Protein AF-A0A3M7NVI4-F1 (afdb_monomer_lite)

pLDDT: mean 70.28, std 23.99, range [21.06, 96.0]

Sequence (534 aa):
MDDSEPMFEDCSHQGCYVFQPSATSGVGNDDTKDTKQKPKQDRRADVWPRLCAGTEPEELVALRHDTYRRLWHEAEGRIDPVIDAVDGDALAKIRHFCPNLPTALKTLIRLAIDDDPVSTSPDHYAAFVAAHKHLIPMPFDLELLQRYLDQQGLSRVVVVLPEIESFDVSLVADLVHHLSLWSDRIPFSLVLGISTTIDLFEARLSKTTIRLLHVQPFSLSPHADPLYPILLATHHPPSTLLFLGPSVLSFLVESTHNQSTTPPALKRIIKYAFMSHFFANPLSTLLCHEAEHATLHKPTNQAFLASLLRNTPSFRAYCSNLLHLNTKDAAERVYQLLISDADTLDHAISSLAASTARLRSAYTAVDAFVQLYIHPAIKLSSPSTPPSELYVQLSQHLLPGPKTKAVQSTSLYSDLMSALRLLPPNQISDIFLLRLTLATELNPLELNPLDLTPVVLVEMAINVLKSLIQCFLTFEVVPDDVVAKSAPEAPLIIASNEPTLGNIVNLVTWNSTFEQMLTIFTFLGIEYLLASDP

Secondary structure (DSSP, 8-state):
----------GGG-S-----------------------------S--PPP-GGGTS-HHHHHHHHHHHHHHHHHHHHHHHHHHHHHHTTT-TT------SHHHHHHHHHHHHHHT-TT---TTHHHHHHHHHTTT---TT-HHHHHHHHHHHT---EEEEETTGGGS-HHHHHHHHHHHHHTTTTS-EEEEE--SS-HHHHHHHS-HHHHHH---------TT--SHHHHHHHHHSSTT------HHHHHHHHHHHTSTT--HHHHHHHHHHHHHHHHHH-GGGGGGS-GGGHHHHTSHHHHHHHHHHHHTSHHHHHHHHHHHHT--HHHHHHHHHHHH-HHHHHHHHHHHHHHHHHHHHHHHHHHHHHHHHHT-TTS--SS----HHHHHHHHHHTTS--TT---GGGSHHHHHHHHHHHHS-HHHHHHHHHHHHHHHTTS------TTS--HHHHHHHHHHHHHHHHHHHHTTS---------------------PPPTT-TTS---TT-HHHHHHHHHHSS----------

Foldseek 3Di:
DDDDDPPPPPCVPPPDDDDDDDDPDDDDDDDDDDDDDDPDPPDDDPQQDQPPVNLRDPLLSVLLVVLLVVLLVLLCVLLVVLQCVLPVVADDDDDDDQQAQLSVLLVLLVCLQQVPPVDPDPCRLVVLCVVCCVPDVRSSDCVSVLVVCVVVVNQADEAEAAECVPDDQVRLLVNLVVCLVCCVRHPYHYHYRYLDDPVVVVVSHDPVSVVSDPDDDDDPPPQPPSVLSSQCSQQQDPLHLDHDDLVLLVVLVVLVVDSPQGSVNSSVSVSVVSVVPSSHDSLSSLSGDPVCVVVCPPPSNLVVNLVVLCVDPVVVVVLVVLVVVVDPVSVVLSVCSNPPSVSVSVCVSVVSVVVSVLSNLLLVLLLLLLCLLPPPLQDQPDPDDRSSVSSSVSSNLQDDDPPNDQPCPDPSNVRSVVSLVVGDLVVLVVSVVVCVVVVPVPDDDDDDPPPDDSVVSSVVVVVVNVVSSVSSVVVPDDDDPDDPDDDDDDDDDDDDDDDDPPPPPDDDDDPCPVVVVVVVVVVPDDDDDDDDDD

Radius of gyration: 34.2 Å; chains: 1; bounding box: 117×64×82 Å

Structure (mmCIF, N/CA/C/O backbone):
data_AF-A0A3M7NVI4-F1
#
_entry.id   AF-A0A3M7NVI4-F1
#
loop_
_atom_site.group_PDB
_atom_site.id
_atom_site.type_symbol
_atom_site.label_atom_id
_atom_site.label_alt_id
_atom_site.label_comp_id
_atom_site.label_asym_id
_atom_site.label_entity_id
_atom_site.label_seq_id
_atom_site.pdbx_PDB_ins_code
_atom_site.Cartn_x
_atom_site.Cartn_y
_atom_site.Cartn_z
_atom_site.occupancy
_atom_site.B_iso_or_equiv
_atom_site.auth_seq_id
_atom_site.auth_comp_id
_atom_site.auth_asym_id
_atom_site.auth_atom_id
_atom_site.pdbx_PDB_model_num
ATOM 1 N N . MET A 1 1 ? -63.652 9.961 -35.865 1.00 38.81 1 MET A N 1
ATOM 2 C CA . MET A 1 1 ? -63.826 9.883 -34.405 1.00 38.81 1 MET A CA 1
ATOM 3 C C . MET A 1 1 ? -63.449 8.480 -33.985 1.00 38.81 1 MET A C 1
ATOM 5 O O . MET A 1 1 ? -64.313 7.617 -34.009 1.00 38.81 1 MET A O 1
ATOM 9 N N . ASP A 1 2 ? -62.158 8.250 -33.766 1.00 38.84 2 ASP A N 1
ATOM 10 C CA . ASP A 1 2 ? -61.646 7.681 -32.514 1.00 38.84 2 ASP A CA 1
ATOM 11 C C . ASP A 1 2 ? -60.122 7.902 -32.534 1.00 38.84 2 ASP A C 1
ATOM 13 O O . ASP A 1 2 ? -59.360 7.086 -33.045 1.00 38.84 2 ASP A O 1
ATOM 17 N N . ASP A 1 3 ? -59.710 9.110 -32.138 1.00 40.12 3 ASP A N 1
ATOM 18 C CA . ASP A 1 3 ? -58.304 9.479 -31.956 1.00 40.12 3 ASP A CA 1
ATOM 19 C C . ASP A 1 3 ? -57.964 9.228 -30.486 1.00 40.12 3 ASP A C 1
ATOM 21 O O . ASP A 1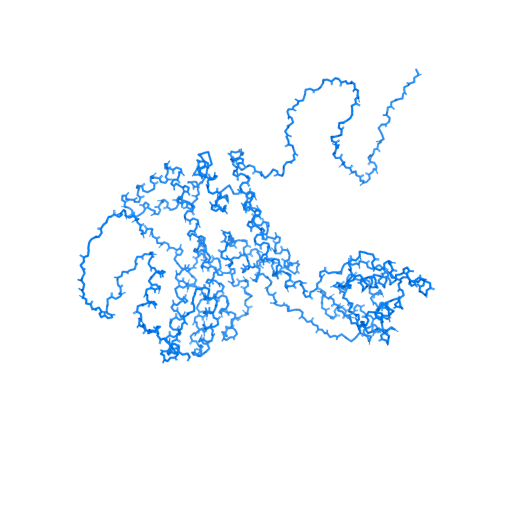 3 ? -58.324 10.019 -29.614 1.00 40.12 3 ASP A O 1
ATOM 25 N N . SER A 1 4 ? -57.284 8.122 -30.199 1.00 43.72 4 SER A N 1
ATOM 26 C CA . SER A 1 4 ? -56.611 7.914 -28.918 1.00 43.72 4 SER A CA 1
ATOM 27 C C . SER A 1 4 ? -55.104 7.954 -29.156 1.00 43.72 4 SER A C 1
ATOM 29 O O . SER A 1 4 ? -54.486 6.936 -29.476 1.00 43.72 4 SER A O 1
ATOM 31 N N . GLU A 1 5 ? -54.521 9.149 -29.042 1.00 39.88 5 GLU A N 1
ATOM 32 C CA . GLU A 1 5 ? -53.071 9.320 -28.926 1.00 39.88 5 GLU A CA 1
ATOM 33 C C . GLU A 1 5 ? -52.559 8.532 -27.706 1.00 39.88 5 GLU A C 1
ATOM 35 O O . GLU A 1 5 ? -53.195 8.559 -26.646 1.00 39.88 5 GLU A O 1
ATOM 40 N N . PRO A 1 6 ? -51.419 7.825 -27.809 1.00 47.56 6 PRO A N 1
ATOM 41 C CA . PRO A 1 6 ? -50.813 7.193 -26.651 1.00 47.56 6 PRO A CA 1
ATOM 42 C C . PRO A 1 6 ? -50.320 8.291 -25.705 1.00 47.56 6 PRO A C 1
ATOM 44 O O . PRO A 1 6 ? -49.357 8.999 -26.002 1.00 47.56 6 PRO A O 1
ATOM 47 N N . MET A 1 7 ? -50.992 8.434 -24.561 1.00 40.59 7 MET A N 1
ATOM 48 C CA . MET A 1 7 ? -50.500 9.231 -23.442 1.00 40.59 7 MET A CA 1
ATOM 49 C C . MET A 1 7 ? -49.129 8.691 -23.027 1.00 40.59 7 MET A C 1
ATOM 51 O O . MET A 1 7 ? -49.031 7.648 -22.383 1.00 40.59 7 MET A O 1
ATOM 55 N N . PHE A 1 8 ? -48.065 9.400 -23.396 1.00 52.22 8 PHE A N 1
ATOM 56 C CA . PHE A 1 8 ? -46.800 9.287 -22.687 1.00 52.22 8 PHE A CA 1
ATOM 57 C C . PHE A 1 8 ? -47.056 9.818 -21.279 1.00 52.22 8 PHE A C 1
ATOM 59 O O . PHE A 1 8 ? -47.257 11.018 -21.100 1.00 52.22 8 PHE A O 1
ATOM 66 N N . GLU A 1 9 ? -47.124 8.920 -20.295 1.00 55.97 9 GLU A N 1
ATOM 67 C CA . GLU A 1 9 ? -47.147 9.319 -18.891 1.00 55.97 9 GLU A CA 1
ATOM 68 C C . GLU A 1 9 ? -45.947 10.233 -18.635 1.00 55.97 9 GLU A C 1
ATOM 70 O O . GLU A 1 9 ? -44.796 9.860 -18.871 1.00 55.97 9 GLU A O 1
ATOM 75 N N . ASP A 1 10 ? -46.231 11.458 -18.198 1.00 53.56 10 ASP A N 1
ATOM 76 C CA . ASP A 1 10 ? -45.225 12.443 -17.831 1.00 53.56 10 ASP A CA 1
ATOM 77 C C . ASP A 1 10 ? -44.530 11.957 -16.552 1.00 53.56 10 ASP A C 1
ATOM 79 O O . ASP A 1 10 ? -44.939 12.236 -15.424 1.00 53.56 10 ASP A O 1
ATOM 83 N N . CYS A 1 11 ? -43.497 11.130 -16.719 1.00 58.22 11 CYS A N 1
ATOM 84 C CA . CYS A 1 11 ? -42.754 10.567 -15.598 1.00 58.22 11 CYS A CA 1
ATOM 85 C C . CYS A 1 11 ? -41.894 11.615 -14.876 1.00 58.22 11 CYS A C 1
ATOM 87 O O . CYS A 1 11 ? -41.249 11.245 -13.903 1.00 58.22 11 CYS A O 1
ATOM 89 N N . SER A 1 12 ? -41.903 12.897 -15.283 1.00 62.66 12 SER A N 1
ATOM 90 C CA . SER A 1 12 ? -41.079 13.983 -14.718 1.00 62.66 12 SER A CA 1
ATOM 91 C C . SER A 1 12 ? -41.226 14.189 -13.202 1.00 62.66 12 SER A C 1
ATOM 93 O O . SER A 1 12 ? -40.373 14.821 -12.579 1.00 62.66 12 SER A O 1
ATOM 95 N N . HIS A 1 13 ? -42.269 13.626 -12.588 1.00 66.12 13 HIS A N 1
ATOM 96 C CA . HIS A 1 13 ? -42.533 13.675 -11.147 1.00 66.12 13 HIS A CA 1
ATOM 97 C C . HIS A 1 13 ? -41.952 12.487 -10.356 1.00 66.12 13 HIS A C 1
ATOM 99 O O . HIS A 1 13 ? -42.054 12.461 -9.129 1.00 66.12 13 HIS A O 1
ATOM 105 N N . GLN A 1 14 ? -41.369 11.484 -11.020 1.00 68.81 14 GLN A N 1
ATOM 106 C CA . GLN A 1 14 ? -40.805 10.313 -10.349 1.00 68.81 14 GLN A CA 1
ATOM 107 C C . GLN A 1 14 ? -39.378 10.603 -9.858 1.00 68.81 14 GLN A C 1
ATOM 109 O O . GLN A 1 14 ? -38.506 11.024 -10.613 1.00 68.81 14 GLN A O 1
ATOM 114 N N . GLY A 1 15 ? -39.134 10.377 -8.562 1.00 71.00 15 GLY A N 1
ATOM 115 C CA . GLY A 1 15 ? -37.857 10.678 -7.898 1.00 71.00 15 GLY A CA 1
ATOM 116 C C . GLY A 1 15 ? -36.742 9.646 -8.111 1.00 71.00 15 GLY A C 1
ATOM 117 O O . GLY A 1 15 ? -35.633 9.849 -7.626 1.00 71.00 15 GLY A O 1
ATOM 118 N N . CYS A 1 16 ? -37.014 8.534 -8.799 1.00 70.69 16 CYS A N 1
ATOM 119 C CA . CYS A 1 16 ? -36.047 7.477 -9.097 1.00 70.69 16 CYS A CA 1
ATOM 120 C C . CYS A 1 16 ? -36.395 6.818 -10.435 1.00 70.69 16 CYS A C 1
ATOM 122 O O . CYS A 1 16 ? -37.531 6.396 -10.632 1.00 70.69 16 CYS A O 1
ATOM 124 N N . TYR A 1 17 ? -35.400 6.665 -11.309 1.00 79.50 17 TYR A N 1
ATOM 125 C CA . TYR A 1 17 ? -35.528 5.952 -12.579 1.00 79.50 17 TYR A CA 1
ATOM 126 C C . TYR A 1 17 ? -34.540 4.791 -12.593 1.00 79.50 17 TYR A C 1
ATOM 128 O O . TYR A 1 17 ? -33.338 4.991 -12.413 1.00 79.50 17 TYR A O 1
ATOM 136 N N . VAL A 1 18 ? -35.036 3.575 -12.809 1.00 78.25 18 VAL A N 1
ATOM 137 C CA . VAL A 1 18 ? -34.198 2.379 -12.925 1.00 78.25 18 VAL A CA 1
ATOM 138 C C . VAL A 1 18 ? -34.081 2.022 -14.400 1.00 78.25 18 VAL A C 1
ATOM 140 O O . VAL A 1 18 ? -35.024 1.520 -15.004 1.00 78.25 18 VAL A O 1
ATOM 143 N N . PHE A 1 19 ? -32.915 2.283 -14.991 1.00 75.69 19 PHE A N 1
ATOM 144 C CA . PHE A 1 19 ? -32.623 1.863 -16.359 1.00 75.69 19 PHE A CA 1
ATOM 145 C C . PHE A 1 19 ? -32.110 0.422 -16.355 1.00 75.69 19 PHE A C 1
ATOM 147 O O . PHE A 1 19 ? -30.976 0.157 -15.954 1.00 75.69 19 PHE A O 1
ATOM 154 N N . GLN A 1 20 ? -32.935 -0.516 -16.817 1.00 69.19 20 GLN A N 1
ATOM 155 C CA . GLN A 1 20 ? -32.473 -1.858 -17.149 1.00 69.19 20 GLN A CA 1
ATOM 156 C C . GLN A 1 20 ? -32.122 -1.893 -18.641 1.00 69.19 20 GLN A C 1
ATOM 158 O O . GLN A 1 20 ? -33.004 -1.680 -19.473 1.00 69.19 20 GLN A O 1
ATOM 163 N N . PRO A 1 21 ? -30.853 -2.137 -19.018 1.00 59.44 21 PRO A N 1
ATOM 164 C CA . PRO A 1 21 ? -30.503 -2.308 -20.420 1.00 59.44 21 PRO A CA 1
ATOM 165 C C . PRO A 1 21 ? -31.240 -3.540 -20.949 1.00 59.44 21 PRO A C 1
ATOM 167 O O . PRO A 1 21 ? -31.073 -4.626 -20.394 1.00 59.44 21 PRO A O 1
ATOM 170 N N . SER A 1 22 ? -32.059 -3.364 -21.990 1.00 56.97 22 SER A N 1
ATOM 171 C CA . SER A 1 22 ? -32.895 -4.422 -22.559 1.00 56.97 22 SER A CA 1
ATOM 172 C C . SER A 1 22 ? -32.057 -5.667 -22.823 1.00 56.97 22 SER A C 1
ATOM 174 O O . SER A 1 22 ? -31.173 -5.667 -23.683 1.00 56.97 22 SER A O 1
ATOM 176 N N . ALA A 1 23 ? -32.317 -6.728 -22.060 1.00 50.84 23 ALA A N 1
ATOM 177 C CA . ALA A 1 23 ? -31.769 -8.034 -22.356 1.00 50.84 23 ALA A CA 1
ATOM 178 C C . ALA A 1 23 ? -32.191 -8.390 -23.784 1.00 50.84 23 ALA A C 1
ATOM 180 O O . ALA A 1 23 ? -33.375 -8.334 -24.120 1.00 50.84 23 ALA A O 1
ATOM 181 N N . THR A 1 24 ? -31.218 -8.732 -24.625 1.00 50.41 24 THR A N 1
ATOM 182 C CA . THR A 1 24 ? -31.433 -9.379 -25.917 1.00 50.41 24 THR A CA 1
ATOM 183 C C . THR A 1 24 ? -32.153 -10.704 -25.683 1.00 50.41 24 THR A C 1
ATOM 185 O O . THR A 1 24 ? -31.531 -11.757 -25.586 1.00 50.41 24 THR A O 1
ATOM 188 N N . SER A 1 25 ? -33.471 -10.637 -25.546 1.00 40.16 25 SER A N 1
ATOM 189 C CA . SER A 1 25 ? -34.377 -11.768 -25.619 1.00 40.16 25 SER A CA 1
ATOM 190 C C . SER A 1 25 ? -34.893 -11.792 -27.050 1.00 40.16 25 SER A C 1
ATOM 192 O O . SER A 1 25 ? -35.752 -11.015 -27.451 1.00 40.16 25 SER A O 1
ATOM 194 N N . GLY A 1 26 ? -34.271 -12.636 -27.870 1.00 48.50 26 GLY A N 1
ATOM 195 C CA . GLY A 1 26 ? -34.831 -12.985 -29.163 1.00 48.50 26 GLY A CA 1
ATOM 196 C C . GLY A 1 26 ? -36.033 -13.891 -28.945 1.00 48.50 26 GLY A C 1
ATOM 197 O O . GLY A 1 26 ? -35.840 -15.057 -28.631 1.00 48.50 26 GLY A O 1
ATOM 198 N N . VAL A 1 27 ? -37.241 -13.361 -29.128 1.00 36.00 27 VAL A N 1
ATOM 199 C CA . VAL A 1 27 ? -38.443 -14.100 -29.543 1.00 36.00 27 VAL A CA 1
ATOM 200 C C . VAL A 1 27 ? -39.276 -13.129 -30.390 1.00 36.00 27 VAL A C 1
ATOM 202 O O . VAL A 1 27 ? -39.425 -11.970 -30.019 1.00 36.00 27 VAL A O 1
ATOM 205 N N . GLY A 1 28 ? -39.679 -13.575 -31.582 1.00 37.81 28 GLY A N 1
ATOM 206 C CA . GLY A 1 28 ? -40.006 -12.731 -32.734 1.00 37.81 28 GLY A CA 1
ATOM 207 C C . GLY A 1 28 ? -41.438 -12.203 -32.891 1.00 37.81 28 GLY A C 1
ATOM 208 O O . GLY A 1 28 ? -42.286 -12.355 -32.015 1.00 37.81 28 GLY A O 1
ATOM 209 N N . ASN A 1 29 ? -41.628 -11.650 -34.100 1.00 32.81 29 ASN A N 1
ATOM 210 C CA . ASN A 1 29 ? -42.725 -10.846 -34.668 1.00 32.81 29 ASN A CA 1
ATOM 211 C C . ASN A 1 29 ? -42.759 -9.406 -34.121 1.00 32.81 29 ASN A C 1
ATOM 213 O O . ASN A 1 29 ? -42.684 -9.200 -32.922 1.00 32.81 29 ASN A O 1
ATOM 217 N N . ASP A 1 30 ? -42.822 -8.339 -34.916 1.00 31.95 30 ASP A N 1
ATOM 218 C CA . ASP A 1 30 ? -43.468 -8.169 -36.216 1.00 31.95 30 ASP A CA 1
ATOM 219 C C . ASP A 1 30 ? -42.830 -6.985 -36.985 1.00 31.95 30 ASP A C 1
ATOM 221 O O . ASP A 1 30 ? -42.083 -6.183 -36.420 1.00 31.95 30 ASP A O 1
ATOM 225 N N . ASP A 1 31 ? -43.115 -6.911 -38.280 1.00 39.97 31 ASP A N 1
ATOM 226 C CA . ASP A 1 31 ? -42.598 -5.978 -39.288 1.00 39.97 31 ASP A CA 1
ATOM 227 C C . ASP A 1 31 ? -42.502 -4.490 -38.879 1.00 39.97 31 ASP A C 1
ATOM 229 O O . ASP A 1 31 ? -43.485 -3.898 -38.441 1.00 39.97 31 ASP A O 1
ATOM 233 N N . THR A 1 32 ? -41.357 -3.827 -39.146 1.00 33.38 32 THR A N 1
ATOM 234 C CA . THR A 1 32 ? -41.267 -2.590 -39.974 1.00 33.38 32 THR A CA 1
ATOM 235 C C . THR A 1 32 ? -39.870 -1.927 -40.034 1.00 33.38 32 THR A C 1
ATOM 237 O O . THR A 1 32 ? -39.256 -1.583 -39.033 1.00 33.38 32 THR A O 1
ATOM 240 N N . LYS A 1 33 ? -39.457 -1.658 -41.285 1.00 34.72 33 LYS A N 1
ATOM 241 C CA . LYS A 1 33 ? -38.657 -0.535 -41.833 1.00 34.72 33 LYS A CA 1
ATOM 242 C C . LYS A 1 33 ? -37.250 -0.205 -41.296 1.00 34.72 33 LYS A C 1
ATOM 244 O O . LYS A 1 33 ? -37.058 0.443 -40.274 1.00 34.72 33 LYS A O 1
ATOM 249 N N . ASP A 1 34 ? -36.288 -0.503 -42.174 1.00 40.84 34 ASP A N 1
ATOM 250 C CA . ASP A 1 34 ? -35.105 0.284 -42.551 1.00 40.84 34 ASP A CA 1
ATOM 251 C C . ASP A 1 34 ? -34.690 1.435 -41.623 1.00 40.84 34 ASP A C 1
ATOM 253 O O . ASP A 1 34 ? -35.123 2.579 -41.758 1.00 40.84 34 ASP A O 1
ATOM 257 N N . THR A 1 35 ? -33.695 1.165 -40.780 1.00 33.56 35 THR A N 1
ATOM 258 C CA . THR A 1 35 ? -32.736 2.191 -40.363 1.00 33.56 35 THR A CA 1
ATOM 259 C C . THR A 1 35 ? -31.333 1.607 -40.480 1.00 33.56 35 THR A C 1
ATOM 261 O O . THR A 1 35 ? -31.020 0.595 -39.856 1.00 33.56 35 THR A O 1
ATOM 264 N N . LYS A 1 36 ? -30.488 2.235 -41.311 1.00 36.69 36 LYS A N 1
ATOM 265 C CA . LYS A 1 36 ? -29.068 1.899 -41.507 1.00 36.69 36 LYS A CA 1
ATOM 266 C C . LYS A 1 36 ? -28.380 1.647 -40.160 1.00 36.69 36 LYS A C 1
ATOM 268 O O . LYS A 1 36 ? -28.085 2.586 -39.421 1.00 36.69 36 LYS A O 1
ATOM 273 N N . GLN A 1 37 ? -28.084 0.382 -39.874 1.00 32.06 37 GLN A N 1
ATOM 274 C CA . GLN A 1 37 ? -27.238 -0.014 -38.756 1.00 32.06 37 GLN A CA 1
ATOM 275 C C . GLN A 1 37 ? -25.815 0.507 -39.005 1.00 32.06 37 GLN A C 1
ATOM 277 O O . GLN A 1 37 ? -25.115 0.045 -39.904 1.00 32.06 37 GLN A O 1
ATOM 282 N N . LYS A 1 38 ? -25.377 1.480 -38.196 1.00 31.67 38 LYS A N 1
ATOM 283 C CA . LYS A 1 38 ? -23.944 1.690 -37.943 1.00 31.67 38 LYS A CA 1
ATOM 284 C C . LYS A 1 38 ? -23.384 0.402 -37.323 1.00 31.67 38 LYS A C 1
ATOM 286 O O . LYS A 1 38 ? -24.097 -0.222 -36.533 1.00 31.67 38 LYS A O 1
ATOM 291 N N . PRO A 1 39 ? -22.144 -0.002 -37.651 1.00 32.03 39 PRO A N 1
ATOM 292 C CA . PRO A 1 39 ? -21.580 -1.235 -37.124 1.00 32.03 39 PRO A CA 1
ATOM 293 C C . PRO A 1 39 ? -21.588 -1.179 -35.594 1.00 32.03 39 PRO A C 1
ATOM 295 O O . PRO A 1 39 ? -21.124 -0.205 -34.994 1.00 32.03 39 PRO A O 1
ATOM 298 N N . LYS A 1 40 ? -22.180 -2.211 -34.981 1.00 36.31 40 LYS A N 1
ATOM 299 C CA . LYS A 1 40 ? -22.166 -2.452 -33.537 1.00 36.31 40 LYS A CA 1
ATOM 300 C C . LYS A 1 40 ? -20.709 -2.562 -33.095 1.00 36.31 40 LYS A C 1
ATOM 302 O O . LYS A 1 40 ? -20.084 -3.600 -33.268 1.00 36.31 40 LYS A O 1
ATOM 307 N N . GLN A 1 41 ? -20.176 -1.477 -32.548 1.00 40.88 41 GLN A N 1
ATOM 308 C CA . GLN A 1 41 ? -18.965 -1.537 -31.750 1.00 40.88 41 GLN A CA 1
ATOM 309 C C . GLN A 1 41 ? -19.360 -2.176 -30.419 1.00 40.88 41 GLN A C 1
ATOM 311 O O . GLN A 1 41 ? -20.225 -1.656 -29.710 1.00 40.88 41 GLN A O 1
ATOM 316 N N . ASP A 1 42 ? -18.793 -3.343 -30.153 1.00 35.03 42 ASP A N 1
ATOM 317 C CA . ASP A 1 42 ? -19.010 -4.137 -28.953 1.00 35.03 42 ASP A CA 1
ATOM 318 C C . ASP A 1 42 ? -18.673 -3.288 -27.712 1.00 35.03 42 ASP A C 1
ATOM 320 O O . ASP A 1 42 ? -17.532 -2.878 -27.508 1.00 35.03 42 ASP A O 1
ATOM 324 N N . ARG A 1 43 ? -19.689 -2.889 -26.939 1.00 46.94 43 ARG A N 1
ATOM 325 C CA . ARG A 1 43 ? -19.597 -1.839 -25.900 1.00 46.94 43 ARG A CA 1
ATOM 326 C C . ARG A 1 43 ? -19.612 -2.399 -24.473 1.00 46.94 43 ARG A C 1
ATOM 328 O O . ARG A 1 43 ? -20.208 -1.790 -23.587 1.00 46.94 43 ARG A O 1
ATOM 335 N N . ARG A 1 44 ? -18.983 -3.553 -24.231 1.00 42.72 44 ARG A N 1
ATOM 336 C CA . ARG A 1 44 ? -18.863 -4.146 -22.880 1.00 42.72 44 ARG A CA 1
ATOM 337 C C . ARG A 1 44 ? -17.558 -4.922 -22.646 1.00 42.72 44 ARG A C 1
ATOM 339 O O . ARG A 1 44 ? -17.578 -6.051 -22.174 1.00 42.72 44 ARG A O 1
ATOM 346 N N . ALA A 1 45 ? -16.423 -4.290 -22.904 1.00 47.22 45 ALA A N 1
ATOM 347 C CA . ALA A 1 45 ? -15.196 -4.610 -22.177 1.00 47.22 45 ALA A CA 1
ATOM 348 C C . ALA A 1 45 ? -14.844 -3.379 -21.336 1.00 47.22 45 ALA A C 1
ATOM 350 O O . ALA A 1 45 ? -15.062 -2.261 -21.797 1.00 47.22 45 ALA A O 1
ATOM 351 N N . ASP A 1 46 ? -14.346 -3.555 -20.116 1.00 52.16 46 ASP A N 1
ATOM 352 C CA . ASP A 1 46 ? -13.688 -2.485 -19.362 1.00 52.16 46 ASP A CA 1
ATOM 353 C C . ASP A 1 46 ? -12.509 -1.961 -20.200 1.00 52.16 46 ASP A C 1
ATOM 355 O O . ASP A 1 46 ? -11.407 -2.507 -20.144 1.00 52.16 46 ASP A O 1
ATOM 359 N N . VAL A 1 47 ? -12.744 -0.969 -21.067 1.00 67.75 47 VAL A N 1
ATOM 360 C CA . VAL A 1 47 ? -11.716 -0.513 -22.009 1.00 67.75 47 VAL A CA 1
ATOM 361 C C . VAL A 1 47 ? -10.759 0.400 -21.260 1.00 67.75 47 VAL A C 1
ATOM 363 O O . VAL A 1 47 ? -10.957 1.611 -21.166 1.00 67.75 47 VAL A O 1
ATOM 366 N N . TRP A 1 48 ? -9.707 -0.206 -20.718 1.00 84.69 48 TRP A N 1
ATOM 367 C CA . TRP A 1 48 ? -8.509 0.504 -20.294 1.00 84.69 48 TRP A CA 1
ATOM 368 C C . TRP A 1 48 ? -8.038 1.417 -21.446 1.00 84.69 48 TRP A C 1
ATOM 370 O O . TRP A 1 48 ? -8.049 0.992 -22.607 1.00 84.69 48 TRP A O 1
ATOM 380 N N . PRO A 1 49 ? -7.694 2.692 -21.192 1.00 89.44 49 PRO A N 1
ATOM 381 C CA . PRO A 1 49 ? -7.511 3.667 -22.264 1.00 89.44 49 PRO A CA 1
ATOM 382 C C . PRO A 1 49 ? -6.288 3.336 -23.116 1.00 89.44 49 PRO A C 1
ATOM 384 O O . PRO A 1 49 ? -5.230 3.007 -22.580 1.00 89.44 49 PRO A O 1
ATOM 387 N N . ARG A 1 50 ? -6.403 3.520 -24.436 1.00 92.06 50 ARG A N 1
ATOM 388 C CA . ARG A 1 50 ? -5.249 3.503 -25.344 1.00 92.06 50 ARG A CA 1
ATOM 389 C C . ARG A 1 50 ? -4.497 4.826 -25.250 1.00 92.06 50 ARG A C 1
ATOM 391 O O . ARG A 1 50 ? -5.066 5.889 -25.505 1.00 92.06 50 ARG A O 1
ATOM 398 N N . LEU A 1 51 ? -3.219 4.762 -24.899 1.00 91.25 51 LEU A N 1
ATOM 399 C CA . LEU A 1 51 ? -2.350 5.922 -24.732 1.00 91.25 51 LEU A CA 1
ATOM 400 C C . LEU A 1 51 ? -1.748 6.381 -26.065 1.00 91.25 51 LEU A C 1
ATOM 402 O O . LEU A 1 51 ? -1.994 5.802 -27.128 1.00 91.25 51 LEU A O 1
ATOM 406 N N . CYS A 1 52 ? -0.999 7.486 -26.013 1.00 89.19 52 CYS A N 1
ATOM 407 C CA . CYS A 1 52 ? -0.329 8.080 -27.174 1.00 89.19 52 CYS A CA 1
ATOM 408 C C . CYS A 1 52 ? -1.306 8.387 -28.326 1.00 89.19 52 CYS A C 1
ATOM 410 O O . CYS A 1 52 ? -1.079 7.995 -29.469 1.00 89.19 52 CYS A O 1
ATOM 412 N N . ALA A 1 53 ? -2.425 9.051 -28.012 1.00 87.44 53 ALA A N 1
ATOM 413 C CA . ALA A 1 53 ? -3.496 9.368 -28.966 1.00 87.44 53 ALA A CA 1
ATOM 414 C C . ALA A 1 53 ? -4.067 8.132 -29.699 1.00 87.44 53 ALA A C 1
ATOM 416 O O . ALA A 1 53 ? -4.461 8.214 -30.860 1.00 87.44 53 ALA A O 1
ATOM 417 N N . GLY A 1 54 ? -4.100 6.979 -29.023 1.00 87.88 54 GLY A N 1
ATOM 418 C CA . GLY A 1 54 ? -4.628 5.730 -29.572 1.00 87.88 54 GLY A CA 1
ATOM 419 C C . GLY A 1 54 ? -3.636 4.934 -30.421 1.00 87.88 54 GLY A C 1
ATOM 420 O O . GLY A 1 54 ? -4.031 3.939 -31.018 1.00 87.88 54 GLY A O 1
ATOM 421 N N . THR A 1 55 ? -2.363 5.338 -30.479 1.00 89.69 55 THR A N 1
ATOM 422 C CA . THR A 1 55 ? -1.320 4.594 -31.212 1.00 89.69 55 THR A CA 1
ATOM 423 C C . THR A 1 55 ? -0.783 3.388 -30.440 1.00 89.69 55 THR A C 1
ATOM 425 O O . THR A 1 55 ? -0.186 2.506 -31.051 1.00 89.69 55 THR A O 1
ATOM 428 N N . GLU A 1 56 ? -1.039 3.303 -29.129 1.00 92.88 56 GLU A N 1
ATOM 429 C CA . GLU A 1 56 ? -0.657 2.156 -28.297 1.00 92.88 56 GLU A CA 1
ATOM 430 C C . GLU A 1 56 ? -1.315 0.857 -28.811 1.00 92.88 56 GLU A C 1
ATOM 432 O O . GLU A 1 56 ? -2.545 0.825 -28.940 1.00 92.88 56 GLU A O 1
ATOM 437 N N . PRO A 1 57 ? -0.542 -0.204 -29.116 1.00 93.62 57 PRO A N 1
ATOM 438 C CA . PRO A 1 57 ? -1.064 -1.515 -29.505 1.00 93.62 57 PRO A CA 1
ATOM 439 C C . PRO A 1 57 ? -2.038 -2.105 -28.476 1.00 93.62 57 PRO A C 1
ATOM 441 O O . PRO A 1 57 ? -1.803 -2.022 -27.274 1.00 93.62 57 PRO A O 1
ATOM 444 N N . GLU A 1 58 ? -3.114 -2.751 -28.936 1.00 91.75 58 GLU A N 1
ATOM 445 C CA . GLU A 1 58 ? -4.160 -3.303 -28.052 1.00 91.75 58 GLU A CA 1
ATOM 446 C C . GLU A 1 58 ? -3.628 -4.376 -27.093 1.00 91.75 58 GLU A C 1
ATOM 448 O O . GLU A 1 58 ? -4.025 -4.426 -25.932 1.00 91.75 58 GLU A O 1
ATOM 453 N N . GLU A 1 59 ? -2.667 -5.181 -27.544 1.00 92.38 59 GLU A N 1
ATOM 454 C CA . GLU A 1 59 ? -2.006 -6.179 -26.700 1.00 92.38 59 GLU A CA 1
ATOM 455 C C . GLU A 1 59 ? -1.211 -5.539 -25.553 1.00 92.38 59 GLU A C 1
ATOM 457 O O . GLU A 1 59 ? -1.208 -6.068 -24.445 1.00 92.38 59 GLU A O 1
ATOM 462 N N . LEU A 1 60 ? -0.574 -4.382 -25.787 1.00 94.00 60 LEU A N 1
ATOM 463 C CA . LEU A 1 60 ? 0.148 -3.648 -24.742 1.00 94.00 60 LEU A CA 1
ATOM 464 C C . LEU A 1 60 ? -0.811 -2.992 -23.745 1.00 94.00 60 LEU A C 1
ATOM 466 O O . LEU A 1 60 ? -0.500 -2.919 -22.561 1.00 94.00 60 LEU A O 1
ATOM 470 N N . VAL A 1 61 ? -1.997 -2.577 -24.195 1.00 94.25 61 VAL A N 1
ATOM 471 C CA . VAL A 1 61 ? -3.055 -2.045 -23.320 1.00 94.25 61 VAL A CA 1
ATOM 472 C C . 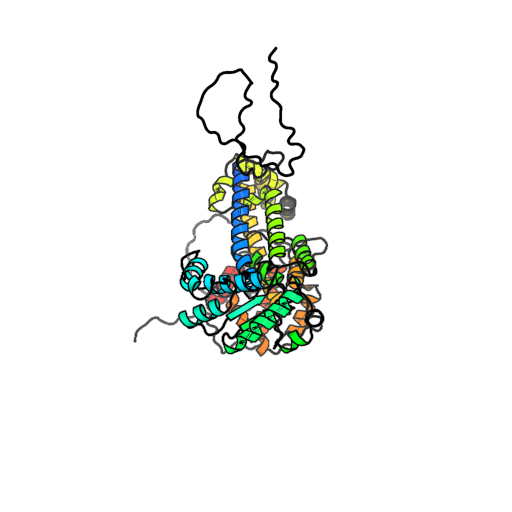VAL A 1 61 ? -3.551 -3.131 -22.367 1.00 94.25 61 VAL A C 1
ATOM 474 O O . VAL A 1 61 ? -3.661 -2.884 -21.165 1.00 94.25 61 VAL A O 1
ATOM 477 N N . ALA A 1 62 ? -3.812 -4.334 -22.892 1.00 93.62 62 ALA A N 1
ATOM 478 C CA . ALA A 1 62 ? -4.188 -5.494 -22.088 1.00 93.62 62 ALA A CA 1
ATOM 479 C C . ALA A 1 62 ? -3.068 -5.864 -21.105 1.00 93.62 62 ALA A C 1
ATOM 481 O O . ALA A 1 62 ? -3.305 -5.912 -19.900 1.00 93.62 62 ALA A O 1
ATOM 482 N N . LEU A 1 63 ? -1.828 -5.981 -21.596 1.00 95.19 63 LEU A N 1
ATOM 483 C CA . LEU A 1 63 ? -0.662 -6.296 -20.770 1.00 95.19 63 LEU A CA 1
ATOM 484 C C . LEU A 1 63 ? -0.446 -5.270 -19.647 1.00 95.19 63 LEU A C 1
ATOM 486 O O . LEU A 1 63 ? -0.147 -5.643 -18.514 1.00 95.19 63 LEU A O 1
ATOM 490 N N . ARG A 1 64 ? -0.627 -3.974 -19.928 1.00 95.12 64 ARG A N 1
ATOM 491 C CA . ARG A 1 64 ? -0.519 -2.893 -18.934 1.00 95.12 64 ARG A CA 1
ATOM 492 C C . ARG A 1 64 ? -1.562 -3.031 -17.833 1.00 95.12 64 ARG A C 1
ATOM 494 O O . ARG A 1 64 ? -1.252 -2.841 -16.658 1.00 95.12 64 ARG A O 1
ATOM 501 N N . HIS A 1 65 ? -2.794 -3.353 -18.210 1.00 95.12 65 HIS A N 1
ATOM 502 C CA . HIS A 1 65 ? -3.889 -3.542 -17.271 1.00 95.12 65 HIS A CA 1
ATOM 503 C C . HIS A 1 65 ? -3.704 -4.798 -16.408 1.00 95.12 65 HIS A C 1
ATOM 505 O O . HIS A 1 65 ? -3.899 -4.737 -15.193 1.00 95.12 65 HIS A O 1
ATOM 511 N N . ASP A 1 66 ? -3.266 -5.905 -17.006 1.00 94.75 66 ASP A N 1
ATOM 512 C CA . ASP A 1 66 ? -2.991 -7.151 -16.286 1.00 94.75 66 ASP A CA 1
ATOM 513 C C . ASP A 1 66 ? -1.791 -6.994 -15.342 1.00 94.75 66 ASP A C 1
ATOM 515 O O . ASP A 1 66 ? -1.854 -7.398 -14.179 1.00 94.75 66 ASP A O 1
ATOM 519 N N . THR A 1 67 ? -0.750 -6.281 -15.785 1.00 95.31 67 THR A N 1
ATOM 520 C CA . THR A 1 67 ? 0.402 -5.903 -14.951 1.00 95.31 67 THR A CA 1
ATOM 521 C C . THR A 1 67 ? -0.030 -5.054 -13.752 1.00 95.31 67 THR A C 1
ATOM 523 O O . THR A 1 67 ? 0.374 -5.345 -12.625 1.00 95.31 67 THR A O 1
ATOM 526 N N . TYR A 1 68 ? -0.892 -4.047 -13.954 1.00 95.81 68 TYR A N 1
ATOM 527 C CA . TYR A 1 68 ? -1.462 -3.251 -12.859 1.00 95.81 68 TYR A CA 1
ATOM 528 C C . TYR A 1 68 ? -2.211 -4.125 -11.854 1.00 95.81 68 TYR A C 1
ATOM 530 O O . TYR A 1 68 ? -1.944 -4.044 -10.655 1.00 95.81 68 TYR A O 1
ATOM 538 N N . ARG A 1 69 ? -3.145 -4.956 -12.334 1.00 95.38 69 ARG A N 1
ATOM 539 C CA . ARG A 1 69 ? -3.972 -5.812 -11.475 1.00 95.38 69 ARG A CA 1
ATOM 540 C C . ARG A 1 69 ? -3.115 -6.748 -10.641 1.00 95.38 69 ARG A C 1
ATOM 542 O O . ARG A 1 69 ? -3.336 -6.837 -9.440 1.00 95.38 69 ARG A O 1
ATOM 549 N N . ARG A 1 70 ? -2.128 -7.395 -11.263 1.00 95.31 70 ARG A N 1
ATOM 550 C CA . ARG A 1 70 ? -1.199 -8.302 -10.588 1.00 95.31 70 ARG A CA 1
ATOM 551 C C . ARG A 1 70 ? -0.397 -7.578 -9.508 1.00 95.31 70 ARG A C 1
ATOM 553 O O . ARG A 1 70 ? -0.470 -7.962 -8.346 1.00 95.31 70 ARG A O 1
ATOM 560 N N . LEU A 1 71 ? 0.305 -6.500 -9.863 1.00 95.25 71 LEU A N 1
ATOM 561 C CA . LEU A 1 71 ? 1.158 -5.775 -8.915 1.00 95.25 71 LEU A CA 1
ATOM 562 C C . LEU A 1 71 ? 0.359 -5.130 -7.781 1.00 95.25 71 LEU A C 1
ATOM 564 O O . LEU A 1 71 ? 0.812 -5.123 -6.637 1.00 95.25 71 LEU A O 1
ATOM 568 N N . TRP A 1 72 ? -0.835 -4.606 -8.075 1.00 95.81 72 TRP A N 1
ATOM 569 C CA . TRP A 1 72 ? -1.720 -4.092 -7.037 1.00 95.81 72 TRP A CA 1
ATOM 570 C C . TRP A 1 72 ? -2.243 -5.214 -6.141 1.00 95.81 72 TRP A C 1
ATOM 572 O O . TRP A 1 72 ? -2.202 -5.050 -4.932 1.00 95.81 72 TRP A O 1
ATOM 582 N N . HIS A 1 73 ? -2.685 -6.349 -6.689 1.00 95.31 73 HIS A N 1
ATOM 583 C CA . HIS A 1 73 ? -3.160 -7.483 -5.891 1.00 95.31 73 HIS A CA 1
ATOM 584 C C . HIS A 1 73 ? -2.060 -8.029 -4.967 1.00 95.31 73 HIS A C 1
ATOM 586 O O . HIS A 1 73 ? -2.309 -8.307 -3.797 1.00 95.31 73 HIS A O 1
ATOM 592 N N . GLU A 1 74 ? -0.823 -8.132 -5.459 1.00 94.25 74 GLU A N 1
ATOM 593 C CA . GLU A 1 74 ? 0.338 -8.510 -4.646 1.00 94.25 74 GLU A CA 1
ATOM 594 C C . GLU A 1 74 ? 0.642 -7.485 -3.543 1.00 94.25 74 GLU A C 1
ATOM 596 O O . GLU A 1 74 ? 1.012 -7.866 -2.437 1.00 94.25 74 GLU A O 1
ATOM 601 N N . ALA A 1 75 ? 0.531 -6.181 -3.818 1.00 93.75 75 ALA A N 1
ATOM 602 C CA . ALA A 1 75 ? 0.703 -5.140 -2.801 1.00 93.75 75 ALA A CA 1
ATOM 603 C C . ALA A 1 75 ? -0.448 -5.139 -1.782 1.00 93.75 75 ALA A C 1
ATOM 605 O O . ALA A 1 75 ? -0.214 -5.066 -0.580 1.00 93.75 75 ALA A O 1
ATOM 606 N N . GLU A 1 76 ? -1.683 -5.277 -2.254 1.00 94.56 76 GLU A N 1
ATOM 607 C CA . GLU A 1 76 ? -2.906 -5.324 -1.458 1.00 94.56 76 GLU A CA 1
ATOM 608 C C . GLU A 1 76 ? -2.884 -6.501 -0.482 1.00 94.56 76 GLU A C 1
ATOM 610 O O . GLU A 1 76 ? -3.040 -6.280 0.714 1.00 94.56 76 GLU A O 1
ATOM 615 N N . GLY A 1 77 ? -2.544 -7.709 -0.945 1.00 93.19 77 GLY A N 1
ATOM 616 C CA . GLY A 1 77 ? -2.428 -8.892 -0.087 1.00 93.19 77 GLY A CA 1
ATOM 617 C C . GLY A 1 77 ? -1.341 -8.801 0.993 1.00 93.19 77 GLY A C 1
ATOM 618 O O . GLY A 1 77 ? -1.362 -9.580 1.940 1.00 93.19 77 GLY A O 1
ATOM 619 N N . ARG A 1 78 ? -0.402 -7.851 0.880 1.00 92.06 78 ARG A N 1
ATOM 620 C CA . ARG A 1 78 ? 0.611 -7.559 1.910 1.00 92.06 78 ARG A CA 1
ATOM 621 C C . ARG A 1 78 ? 0.205 -6.427 2.846 1.00 92.06 78 ARG A C 1
ATOM 623 O O . ARG A 1 78 ? 0.565 -6.449 4.017 1.00 92.06 78 ARG A O 1
ATOM 630 N N . ILE A 1 79 ? -0.506 -5.431 2.324 1.00 91.62 79 ILE A N 1
ATOM 631 C CA . ILE A 1 79 ? -0.994 -4.283 3.093 1.00 91.62 79 ILE A CA 1
ATOM 632 C C . ILE A 1 79 ? -2.183 -4.693 3.968 1.00 91.62 79 ILE A C 1
ATOM 634 O O . ILE A 1 79 ? -2.270 -4.240 5.105 1.00 91.62 79 ILE A O 1
ATOM 638 N N . ASP A 1 80 ? -3.069 -5.557 3.473 1.00 90.06 80 ASP A N 1
ATOM 639 C CA . ASP A 1 80 ? -4.281 -5.958 4.193 1.00 90.06 80 ASP A CA 1
ATOM 640 C C . ASP A 1 80 ? -3.988 -6.637 5.529 1.00 90.06 80 ASP A C 1
ATOM 642 O O . ASP A 1 80 ? -4.505 -6.146 6.520 1.00 90.06 80 ASP A O 1
ATOM 646 N N . PRO A 1 81 ? -3.072 -7.616 5.648 1.00 87.44 81 PRO A N 1
ATOM 647 C CA . PRO A 1 81 ? -2.711 -8.176 6.951 1.00 87.44 81 PRO A CA 1
ATOM 648 C C . PRO A 1 81 ? -2.146 -7.145 7.934 1.00 87.44 81 PRO A C 1
ATOM 650 O O . PRO A 1 81 ? -2.321 -7.285 9.139 1.00 87.44 81 PRO A O 1
ATOM 653 N N . VAL A 1 82 ? -1.461 -6.108 7.439 1.00 85.88 82 VAL A N 1
ATOM 654 C CA . VAL A 1 82 ? -0.939 -5.022 8.282 1.00 85.88 82 VAL A CA 1
ATOM 655 C C . VAL A 1 82 ? -2.075 -4.138 8.781 1.00 85.88 82 VAL A C 1
ATOM 657 O O . VAL A 1 82 ? -2.090 -3.774 9.951 1.00 85.88 82 VAL A O 1
ATOM 660 N N . ILE A 1 83 ? -3.034 -3.810 7.915 1.00 82.94 83 ILE A N 1
ATOM 661 C CA . ILE A 1 83 ? -4.224 -3.043 8.294 1.00 82.94 83 ILE A CA 1
ATOM 662 C C . ILE A 1 83 ? -5.116 -3.871 9.212 1.00 82.94 83 ILE A C 1
ATOM 664 O O . ILE A 1 83 ? -5.532 -3.364 10.238 1.00 82.94 83 ILE A O 1
ATOM 668 N N . ASP A 1 84 ? -5.334 -5.145 8.912 1.00 76.06 84 ASP A N 1
ATOM 669 C CA . ASP A 1 84 ? -6.136 -6.068 9.708 1.00 76.06 84 ASP A CA 1
ATOM 670 C C . ASP A 1 84 ? -5.467 -6.404 11.045 1.00 76.06 84 ASP A C 1
ATOM 672 O O . ASP A 1 84 ? -6.162 -6.701 12.002 1.00 76.06 84 ASP A O 1
ATOM 676 N N . ALA A 1 85 ? -4.141 -6.327 11.175 1.00 68.50 85 ALA A N 1
ATOM 677 C CA . ALA A 1 85 ? -3.485 -6.391 12.483 1.00 68.50 85 ALA A CA 1
ATOM 678 C C . ALA A 1 85 ? -3.736 -5.122 13.319 1.00 68.50 85 ALA A C 1
ATOM 680 O O . ALA A 1 85 ? -3.753 -5.185 14.545 1.00 68.50 85 ALA A O 1
ATOM 681 N N . VAL A 1 86 ? -3.938 -3.974 12.664 1.00 61.03 86 VAL A N 1
ATOM 682 C CA . VAL A 1 86 ? -4.291 -2.697 13.308 1.00 61.03 86 VAL A CA 1
ATOM 683 C C . VAL A 1 86 ? -5.799 -2.618 13.602 1.00 61.03 86 VAL A C 1
ATOM 685 O O . VAL A 1 86 ? -6.194 -2.092 14.639 1.00 61.03 86 VAL A O 1
ATOM 688 N N . ASP A 1 87 ? -6.634 -3.172 12.720 1.00 59.16 87 ASP A N 1
ATOM 689 C CA . ASP A 1 87 ? -8.102 -3.129 12.765 1.00 59.16 87 ASP A CA 1
ATOM 690 C C . ASP A 1 87 ? -8.720 -4.366 13.458 1.00 59.16 87 ASP A C 1
ATOM 692 O O . ASP A 1 87 ? -9.854 -4.306 13.949 1.00 59.16 87 ASP A O 1
ATOM 696 N N . GLY A 1 88 ? -7.987 -5.482 13.526 1.00 47.69 88 GLY A N 1
ATOM 697 C CA . GLY A 1 88 ? -8.422 -6.795 14.024 1.00 47.69 88 GLY A CA 1
ATOM 698 C C . GLY A 1 88 ? -8.605 -6.867 15.534 1.00 47.69 88 GLY A C 1
ATOM 699 O O . GLY A 1 88 ? -9.385 -7.689 16.011 1.00 47.69 88 GLY A O 1
ATOM 700 N N . ASP A 1 89 ? -7.994 -5.939 16.267 1.00 47.44 89 ASP A N 1
ATOM 701 C CA . ASP A 1 89 ? -8.265 -5.742 17.692 1.00 47.44 89 ASP A CA 1
ATOM 702 C C . ASP A 1 89 ? -9.514 -4.880 17.948 1.00 47.44 89 ASP A C 1
ATOM 704 O O . ASP A 1 89 ? -9.955 -4.771 19.093 1.00 47.44 89 ASP A O 1
ATOM 708 N N . ALA A 1 90 ? -10.110 -4.261 16.919 1.00 46.94 90 ALA A N 1
ATOM 709 C CA . ALA A 1 90 ? -11.051 -3.171 17.137 1.00 46.94 90 ALA A CA 1
ATOM 710 C C . ALA A 1 90 ? -12.487 -3.424 16.625 1.00 46.94 90 ALA A C 1
ATOM 712 O O . ALA A 1 90 ? -13.386 -3.480 17.460 1.00 46.94 90 ALA A O 1
ATOM 713 N N . LEU A 1 91 ? -12.807 -3.489 15.319 1.00 49.62 91 LEU A N 1
ATOM 714 C CA . LEU A 1 91 ? -14.173 -3.041 14.925 1.00 49.62 91 LEU A CA 1
ATOM 715 C C . LEU A 1 91 ? -14.898 -3.743 13.759 1.00 49.62 91 LEU A C 1
ATOM 717 O O . LEU A 1 91 ? -15.957 -3.266 13.346 1.00 49.62 91 LEU A O 1
ATOM 721 N N . ALA A 1 92 ? -14.443 -4.878 13.231 1.00 43.53 92 ALA A N 1
ATOM 722 C CA . ALA A 1 92 ? -14.988 -5.378 11.957 1.00 43.53 92 ALA A CA 1
ATOM 723 C C . ALA A 1 92 ? -16.435 -5.943 11.966 1.00 43.53 92 ALA A C 1
ATOM 725 O O . ALA A 1 92 ? -16.915 -6.353 10.910 1.00 43.53 92 ALA A O 1
ATOM 726 N N . LYS A 1 93 ? -17.176 -5.965 13.088 1.00 46.56 93 LYS A N 1
ATOM 727 C CA . LYS A 1 93 ? -18.494 -6.645 13.131 1.00 46.56 93 LYS A CA 1
ATOM 728 C C . LYS A 1 93 ? -19.711 -5.886 13.657 1.00 46.56 93 LYS A C 1
ATOM 730 O O . LYS A 1 93 ? -20.789 -6.470 13.659 1.00 46.56 93 LYS A O 1
ATOM 735 N N . ILE A 1 94 ? -19.642 -4.617 14.065 1.00 48.97 94 ILE A N 1
ATOM 736 C CA . ILE A 1 94 ? -20.809 -4.016 14.746 1.00 48.97 94 ILE A CA 1
ATOM 737 C C . ILE A 1 94 ? -21.160 -2.647 14.187 1.00 48.97 94 ILE A C 1
ATOM 739 O O . ILE A 1 94 ? -20.781 -1.601 14.701 1.00 48.97 94 ILE A O 1
ATOM 743 N N . ARG A 1 95 ? -21.984 -2.660 13.139 1.00 50.09 95 ARG A N 1
ATOM 744 C CA . ARG A 1 95 ? -22.720 -1.472 12.708 1.00 50.09 95 ARG A CA 1
ATOM 745 C C . ARG A 1 95 ? -24.184 -1.815 12.487 1.00 50.09 95 ARG A C 1
ATOM 747 O O . ARG A 1 95 ? -24.679 -1.899 11.366 1.00 50.09 95 ARG A O 1
ATOM 754 N N . HIS A 1 96 ? -24.888 -2.030 13.591 1.00 55.94 96 HIS A N 1
ATOM 755 C CA . HIS A 1 96 ? -26.343 -2.057 13.590 1.00 55.94 96 HIS A CA 1
ATOM 756 C C . HIS A 1 96 ? -26.857 -0.826 14.324 1.00 55.94 96 HIS A C 1
ATOM 758 O O . HIS A 1 96 ? -26.729 -0.705 15.541 1.00 55.94 96 HIS A O 1
ATOM 764 N N . PHE A 1 97 ? -27.430 0.103 13.556 1.00 57.59 97 PHE A N 1
ATOM 765 C CA . PHE A 1 97 ? -28.165 1.235 14.102 1.00 57.59 97 PHE A CA 1
ATOM 766 C C . PHE A 1 97 ? -29.328 0.706 14.942 1.00 57.59 97 PHE A C 1
ATOM 768 O O . PHE A 1 97 ? -30.250 0.080 14.421 1.00 57.59 97 PHE A O 1
ATOM 775 N N . CYS A 1 98 ? -29.279 0.966 16.244 1.00 72.25 98 CYS A N 1
ATOM 776 C CA . CYS A 1 98 ? -30.338 0.607 17.173 1.00 72.25 98 CYS A CA 1
ATOM 777 C C . CYS A 1 98 ? -31.091 1.890 17.553 1.00 72.25 98 CYS A C 1
ATOM 779 O O . CYS A 1 98 ? -30.573 2.666 18.345 1.00 72.25 98 CYS A O 1
ATOM 781 N N . PRO A 1 99 ? -32.285 2.162 16.994 1.00 77.25 99 PRO A N 1
ATOM 782 C CA . PRO A 1 99 ? -33.003 3.413 17.255 1.00 77.25 99 PRO A CA 1
ATOM 783 C C . PRO A 1 99 ? -33.697 3.451 18.625 1.00 77.25 99 PRO A C 1
ATOM 785 O O . PRO A 1 99 ? -34.108 4.513 19.076 1.00 77.25 99 PRO A O 1
ATOM 788 N N . ASN A 1 100 ? -33.896 2.298 19.269 1.00 86.31 100 ASN A N 1
ATOM 789 C CA . ASN A 1 100 ? -34.569 2.178 20.561 1.00 86.31 100 ASN A CA 1
ATOM 790 C C . ASN A 1 100 ? -34.123 0.910 21.306 1.00 86.31 100 ASN A C 1
ATOM 792 O O . ASN A 1 100 ? -33.541 -0.001 20.708 1.00 86.31 100 ASN A O 1
ATOM 796 N N . LEU A 1 101 ? -34.433 0.844 22.605 1.00 87.31 101 LEU A N 1
ATOM 797 C CA . LEU A 1 101 ? -34.013 -0.247 23.487 1.00 87.31 101 LEU A CA 1
ATOM 798 C C . LEU A 1 101 ? -34.508 -1.633 23.026 1.00 87.31 101 LEU A C 1
ATOM 800 O O . LEU A 1 101 ? -33.680 -2.540 22.954 1.00 87.31 101 LEU A O 1
ATOM 804 N N . PRO A 1 102 ? -35.787 -1.838 22.640 1.00 88.56 102 PRO A N 1
ATOM 805 C CA . PRO A 1 102 ? -36.241 -3.142 22.152 1.00 88.56 102 PRO A CA 1
ATOM 806 C C . PRO A 1 102 ? -35.467 -3.626 20.923 1.00 88.56 102 PRO A C 1
ATOM 808 O O . PRO A 1 102 ? -35.155 -4.809 20.806 1.00 88.56 102 PRO A O 1
ATOM 811 N N . THR A 1 103 ? -35.123 -2.713 20.010 1.00 87.19 103 THR A N 1
ATOM 812 C CA . THR A 1 103 ? -34.333 -3.051 18.820 1.00 87.19 103 THR A CA 1
ATOM 813 C C . THR A 1 103 ? -32.883 -3.350 19.191 1.00 87.19 103 THR A C 1
ATOM 815 O O . THR A 1 103 ? -32.316 -4.296 18.649 1.00 87.19 103 THR A O 1
ATOM 818 N N . ALA A 1 104 ? -32.305 -2.608 20.143 1.00 86.06 104 ALA A N 1
ATOM 819 C CA . ALA A 1 104 ? -30.962 -2.865 20.663 1.00 86.06 104 ALA A CA 1
ATOM 820 C C . ALA A 1 104 ? -30.859 -4.254 21.308 1.00 86.06 104 ALA A C 1
ATOM 822 O O . ALA A 1 104 ? -29.993 -5.038 20.934 1.00 86.06 104 ALA A O 1
ATOM 823 N N . LEU A 1 105 ? -31.791 -4.595 22.203 1.00 89.06 105 LEU A N 1
ATOM 824 C CA . LEU A 1 105 ? -31.834 -5.896 22.872 1.00 89.06 105 LEU A CA 1
ATOM 825 C C . LEU A 1 105 ? -32.083 -7.034 21.881 1.00 89.06 105 LEU A C 1
ATOM 827 O O . LEU A 1 105 ? -31.363 -8.026 21.897 1.00 89.06 105 LEU A O 1
ATOM 831 N N . LYS A 1 106 ? -33.037 -6.876 20.954 1.00 88.44 106 LYS A N 1
ATOM 832 C CA . LYS A 1 106 ? -33.272 -7.869 19.895 1.00 88.44 106 LYS A CA 1
ATOM 833 C C . LYS A 1 106 ? -32.016 -8.113 19.058 1.00 88.44 106 LYS A C 1
ATOM 835 O O . LYS A 1 106 ? -31.713 -9.255 18.733 1.00 88.44 106 LYS A O 1
ATOM 840 N N . THR A 1 107 ? -31.311 -7.043 18.697 1.00 86.94 107 THR A N 1
ATOM 841 C CA . THR A 1 107 ? -30.081 -7.120 17.901 1.00 86.94 107 THR A CA 1
ATOM 842 C C . THR A 1 107 ? -28.967 -7.792 18.691 1.00 86.94 107 THR A C 1
ATOM 844 O O . THR A 1 107 ? -28.321 -8.679 18.154 1.00 86.94 107 THR A O 1
ATOM 847 N N . LEU A 1 108 ? -28.792 -7.444 19.969 1.00 87.06 108 LEU A N 1
ATOM 848 C CA . LEU A 1 108 ? -27.829 -8.086 20.864 1.00 87.06 108 LEU A CA 1
ATOM 849 C C . LEU A 1 108 ? -28.084 -9.591 20.959 1.00 87.06 108 LEU A C 1
ATOM 851 O O . LEU A 1 108 ? -27.167 -10.376 20.748 1.00 87.06 108 LEU A O 1
ATOM 855 N N . ILE A 1 109 ? -29.327 -9.997 21.225 1.00 88.19 109 ILE A N 1
ATOM 856 C CA . ILE A 1 109 ? -29.694 -11.413 21.353 1.00 88.19 109 ILE A CA 1
ATOM 857 C C . ILE A 1 109 ? -29.485 -12.142 20.025 1.00 88.19 109 ILE A C 1
ATOM 859 O O . ILE A 1 109 ? -28.953 -13.247 20.005 1.00 88.19 109 ILE A O 1
ATOM 863 N N . ARG A 1 110 ? -29.875 -11.516 18.909 1.00 86.44 110 ARG A N 1
ATOM 864 C CA . ARG A 1 110 ? -29.664 -12.077 17.575 1.00 86.44 110 ARG A CA 1
ATOM 865 C C . ARG A 1 110 ? -28.184 -12.293 17.282 1.00 86.44 110 ARG A C 1
ATOM 867 O O . ARG A 1 110 ? -27.815 -13.397 16.911 1.00 86.44 110 ARG A O 1
ATOM 874 N N . LEU A 1 111 ? -27.354 -11.271 17.488 1.00 84.12 111 LEU A N 1
ATOM 875 C CA . LEU A 1 111 ? -25.911 -11.369 17.284 1.00 84.12 111 LEU A CA 1
ATOM 876 C C . LEU A 1 111 ? -25.291 -12.435 18.191 1.00 84.12 111 LEU A C 1
ATOM 878 O O . LEU A 1 111 ? -24.504 -13.234 17.713 1.00 84.12 111 LEU A O 1
ATOM 882 N N . ALA A 1 112 ? -25.678 -12.504 19.465 1.00 83.31 112 ALA A N 1
ATOM 883 C CA . ALA A 1 112 ? -25.133 -13.491 20.397 1.00 83.31 112 ALA A CA 1
ATOM 884 C C . ALA A 1 112 ? -25.472 -14.948 20.021 1.00 83.31 112 ALA A C 1
ATOM 886 O O . ALA A 1 112 ? -24.701 -15.846 20.342 1.00 83.31 112 ALA A O 1
ATOM 887 N N . ILE A 1 113 ? -26.613 -15.182 19.364 1.00 84.62 113 ILE A N 1
ATOM 888 C CA . ILE A 1 113 ? -27.031 -16.515 18.902 1.00 84.62 113 ILE A CA 1
ATOM 889 C C . ILE A 1 113 ? -26.424 -16.846 17.528 1.00 84.62 113 ILE A C 1
ATOM 891 O O . ILE A 1 113 ? -26.041 -17.988 17.287 1.00 84.62 113 ILE A O 1
ATOM 895 N N . ASP A 1 114 ? -26.332 -15.861 16.630 1.00 79.12 114 ASP A N 1
ATOM 896 C CA . ASP A 1 114 ? -25.826 -16.051 15.264 1.00 79.12 114 ASP A CA 1
ATOM 897 C C . ASP A 1 114 ? -24.276 -16.058 15.186 1.00 79.12 114 ASP A C 1
ATOM 899 O O . ASP A 1 114 ? -23.728 -16.620 14.242 1.00 79.12 114 ASP A O 1
ATOM 903 N N . ASP A 1 115 ? -23.550 -15.473 16.153 1.00 69.44 115 ASP A N 1
ATOM 904 C CA . ASP A 1 115 ? -22.067 -15.435 16.192 1.00 69.44 115 ASP A CA 1
ATOM 905 C C . ASP A 1 115 ? -21.446 -16.713 16.815 1.00 69.44 115 ASP A C 1
ATOM 907 O O . ASP A 1 115 ? -20.248 -16.755 17.099 1.00 69.44 115 ASP A O 1
ATOM 911 N N . ASP A 1 116 ? -22.243 -17.774 17.014 1.00 66.25 116 ASP A N 1
ATOM 912 C CA . ASP A 1 116 ? -21.774 -19.082 17.487 1.00 66.25 116 ASP A CA 1
ATOM 913 C C . ASP A 1 116 ? -20.992 -19.825 16.377 1.00 66.25 116 ASP A C 1
ATOM 915 O O . ASP A 1 116 ? -21.585 -20.203 15.354 1.00 66.25 116 ASP A O 1
ATOM 919 N N . PRO A 1 117 ? -19.679 -20.092 16.566 1.00 56.47 117 PRO A N 1
ATOM 920 C CA . PRO A 1 117 ? -18.808 -20.704 15.559 1.00 56.47 117 PRO A CA 1
ATOM 921 C C . PRO A 1 117 ? -19.201 -22.139 15.175 1.00 56.47 117 PRO A C 1
ATOM 923 O O . PRO A 1 117 ? -18.678 -22.671 14.195 1.00 56.47 117 PRO A O 1
ATOM 926 N N . VAL A 1 118 ? -20.103 -22.781 15.926 1.00 55.28 118 VAL A N 1
ATOM 927 C CA . VAL A 1 118 ? -20.566 -24.155 15.676 1.00 55.28 118 VAL A CA 1
ATOM 928 C C . VAL A 1 118 ? -21.748 -24.199 14.693 1.00 55.28 118 VAL A C 1
ATOM 930 O O . VAL A 1 118 ? -22.046 -25.250 14.120 1.00 55.28 118 VAL A O 1
ATOM 933 N N . SER A 1 119 ? -22.426 -23.075 14.440 1.00 53.12 119 SER A N 1
ATOM 934 C CA . SER A 1 119 ? -23.684 -23.068 13.687 1.00 53.12 119 SER A CA 1
ATOM 935 C C . SER A 1 119 ? -23.497 -22.802 12.183 1.00 53.12 119 SER A C 1
ATOM 937 O O . SER A 1 119 ? -23.074 -21.740 11.745 1.00 53.12 119 SER A O 1
ATOM 939 N N . THR A 1 120 ? -23.815 -23.801 11.352 1.00 52.28 120 THR A N 1
ATOM 940 C CA . THR A 1 120 ? -23.647 -23.756 9.881 1.00 52.28 120 THR A CA 1
ATOM 941 C C . THR A 1 120 ? -24.887 -23.224 9.135 1.00 52.28 120 THR A C 1
ATOM 943 O O . THR A 1 120 ? -24.890 -23.180 7.907 1.00 52.28 120 THR A O 1
ATOM 946 N N . SER A 1 121 ? -25.968 -22.835 9.831 1.00 57.25 121 SER A N 1
ATOM 947 C CA . SER A 1 121 ? -27.221 -22.400 9.188 1.00 57.25 121 SER A CA 1
ATOM 948 C C . SER A 1 121 ? -27.480 -20.893 9.349 1.00 57.25 121 SER A C 1
ATOM 950 O O . SER A 1 121 ? -27.485 -20.425 10.487 1.00 57.25 121 SER A O 1
ATOM 952 N N . PRO A 1 122 ? -27.808 -20.153 8.273 1.00 59.84 122 PRO A N 1
ATOM 953 C CA . PRO A 1 122 ? -28.004 -18.697 8.299 1.00 59.84 122 PRO A CA 1
ATOM 954 C C . PRO A 1 122 ? -29.263 -18.199 9.047 1.00 59.84 122 PRO A C 1
ATOM 956 O O . PRO A 1 122 ? -29.482 -16.994 9.100 1.00 59.84 122 PRO A O 1
ATOM 959 N N . ASP A 1 123 ? -30.063 -19.093 9.644 1.00 70.81 123 ASP A N 1
ATOM 960 C CA . ASP A 1 123 ? -31.332 -18.775 10.327 1.00 70.81 123 ASP A CA 1
ATOM 961 C C . ASP A 1 123 ? -31.420 -19.352 11.762 1.00 70.81 123 ASP A C 1
ATOM 963 O O . ASP A 1 123 ? -32.512 -19.630 12.273 1.00 70.81 123 ASP A O 1
ATOM 967 N N . HIS A 1 124 ? -30.282 -19.547 12.439 1.00 77.62 124 HIS A N 1
ATOM 968 C CA . HIS A 1 124 ? -30.237 -20.160 13.774 1.00 77.62 124 HIS A CA 1
ATOM 969 C C . HIS A 1 124 ? -31.055 -19.368 14.810 1.00 77.62 124 HIS A C 1
ATOM 971 O O . HIS A 1 124 ? -31.888 -19.948 15.515 1.00 77.62 124 HIS A O 1
ATOM 977 N N . TYR A 1 125 ? -30.933 -18.036 14.828 1.00 83.44 125 TYR A N 1
ATOM 978 C CA . TYR A 1 125 ? -31.775 -17.175 15.659 1.00 83.44 125 TYR A CA 1
ATOM 979 C C . TYR A 1 125 ? -33.280 -17.406 15.442 1.00 83.44 125 TYR A C 1
ATOM 981 O O . TYR A 1 125 ? -34.042 -17.524 16.405 1.00 83.44 125 TYR A O 1
ATOM 989 N N . ALA A 1 126 ? -33.735 -17.505 14.188 1.00 84.56 126 ALA A N 1
ATOM 990 C CA . ALA A 1 126 ? -35.155 -17.676 13.881 1.00 84.56 126 ALA A CA 1
ATOM 991 C C . ALA A 1 126 ? -35.687 -19.031 14.374 1.00 84.56 126 ALA A C 1
ATOM 993 O O . ALA A 1 126 ? -36.786 -19.094 14.936 1.00 84.56 126 ALA A O 1
ATOM 994 N N . ALA A 1 127 ? -34.895 -20.096 14.220 1.00 84.44 127 ALA A N 1
ATOM 995 C CA . ALA A 1 127 ? -35.225 -21.426 14.724 1.00 84.44 127 ALA A CA 1
ATOM 996 C C . ALA A 1 127 ? -35.294 -21.455 16.261 1.00 84.44 127 ALA A C 1
ATOM 998 O O . ALA A 1 127 ? -36.250 -21.988 16.832 1.00 84.44 127 ALA A O 1
ATOM 999 N N . PHE A 1 128 ? -34.330 -20.820 16.935 1.00 85.38 128 PHE A N 1
ATOM 1000 C CA . PHE A 1 128 ? -34.279 -20.761 18.394 1.00 85.38 128 PHE A CA 1
ATOM 1001 C C . PHE A 1 128 ? -35.458 -19.980 18.989 1.00 85.38 128 PHE A C 1
ATOM 1003 O O . PHE A 1 128 ? -36.107 -20.442 19.934 1.00 85.38 128 PHE A O 1
ATOM 1010 N N . VAL A 1 129 ? -35.791 -18.831 18.390 1.00 86.69 129 VAL A N 1
ATOM 1011 C CA . VAL A 1 129 ? -36.969 -18.034 18.761 1.00 86.69 129 VAL A CA 1
ATOM 1012 C C . VAL A 1 129 ? -38.250 -18.836 18.546 1.00 86.69 129 VAL A C 1
ATOM 1014 O O . VAL A 1 129 ? -39.118 -18.835 19.415 1.00 86.69 129 VAL A O 1
ATOM 1017 N N . ALA A 1 130 ? -38.384 -19.546 17.421 1.00 85.88 130 ALA A N 1
ATOM 1018 C CA . ALA A 1 130 ? -39.569 -20.354 17.137 1.00 85.88 130 ALA A CA 1
ATOM 1019 C C . ALA A 1 130 ? -39.768 -21.480 18.167 1.00 85.88 130 ALA A C 1
ATOM 1021 O O . ALA A 1 130 ? -40.893 -21.684 18.627 1.00 85.88 130 ALA A O 1
ATOM 1022 N N . ALA A 1 131 ? -38.689 -22.152 18.582 1.00 84.81 131 ALA A N 1
ATOM 1023 C CA . ALA A 1 131 ? -38.732 -23.201 19.600 1.00 84.81 131 ALA A CA 1
ATOM 1024 C C . ALA A 1 131 ? -39.180 -22.670 20.975 1.00 84.81 131 ALA A C 1
ATOM 1026 O O . ALA A 1 131 ? -39.976 -23.308 21.666 1.00 84.81 131 ALA A O 1
ATOM 1027 N N . HIS A 1 132 ? -38.736 -21.469 21.352 1.00 84.81 132 HIS A N 1
ATOM 1028 C CA . HIS A 1 132 ? -39.003 -20.878 22.669 1.00 84.81 132 HIS A CA 1
ATOM 1029 C C . HIS A 1 132 ? -40.187 -19.900 22.694 1.00 84.81 132 HIS A C 1
ATOM 1031 O O . HIS A 1 132 ? -40.546 -19.400 23.760 1.00 84.81 132 HIS A O 1
ATOM 1037 N N . LYS A 1 133 ? -40.859 -19.687 21.555 1.00 84.38 133 LYS A N 1
ATOM 1038 C CA . LYS A 1 133 ? -41.970 -18.731 21.387 1.00 84.38 133 LYS A CA 1
ATOM 1039 C C . LYS A 1 133 ? -43.131 -18.932 22.367 1.00 84.38 133 LYS A C 1
ATOM 1041 O O . LYS A 1 133 ? -43.841 -17.985 22.686 1.00 84.38 133 LYS A O 1
ATOM 1046 N N . HIS A 1 134 ? -43.344 -20.169 22.815 1.00 79.88 134 HIS A N 1
ATOM 1047 C CA . HIS A 1 134 ? -44.403 -20.524 23.761 1.00 79.88 134 HIS A CA 1
ATOM 1048 C C . HIS A 1 134 ? -44.085 -20.121 25.212 1.00 79.88 134 HIS A C 1
ATOM 1050 O O . HIS A 1 134 ? -45.009 -19.948 26.001 1.00 79.88 134 HIS A O 1
ATOM 1056 N N . LEU A 1 135 ? -42.802 -19.966 25.555 1.00 78.62 135 LEU A N 1
ATOM 1057 C CA . LEU A 1 135 ? -42.335 -19.583 26.893 1.00 78.62 135 LEU A CA 1
ATOM 1058 C C . LEU A 1 135 ? -41.998 -18.096 26.957 1.00 78.62 135 LEU A C 1
ATOM 1060 O O . LEU A 1 135 ? -42.312 -17.444 27.945 1.00 78.62 135 LEU A O 1
ATOM 1064 N N . ILE A 1 136 ? -41.400 -17.563 25.890 1.00 83.19 136 ILE A N 1
ATOM 1065 C CA . ILE A 1 136 ? -40.949 -16.176 25.806 1.00 83.19 136 ILE A CA 1
ATOM 1066 C C . ILE A 1 136 ? -41.586 -15.553 24.558 1.00 83.19 136 ILE A C 1
ATOM 1068 O O . ILE A 1 136 ? -41.092 -15.741 23.442 1.00 83.19 136 ILE A O 1
ATOM 1072 N N . PRO A 1 137 ? -42.706 -14.822 24.713 1.00 74.62 137 PRO A N 1
ATOM 1073 C CA . PRO A 1 137 ? -43.424 -14.237 23.581 1.00 74.62 137 PRO A CA 1
ATOM 1074 C C . PRO A 1 137 ? -42.644 -13.114 22.887 1.00 74.62 137 PRO A C 1
ATOM 1076 O O . PRO A 1 137 ? -42.893 -12.821 21.716 1.00 74.62 137 PRO A O 1
ATOM 1079 N N . MET A 1 138 ? -41.728 -12.464 23.614 1.00 84.31 138 MET A N 1
ATOM 1080 C CA . MET A 1 138 ? -41.065 -11.239 23.180 1.00 84.31 138 MET A CA 1
ATOM 1081 C C . MET A 1 138 ? -39.628 -11.524 22.723 1.00 84.31 138 MET A C 1
ATOM 1083 O O . MET A 1 138 ? -38.798 -11.940 23.526 1.00 84.31 138 MET A O 1
ATOM 1087 N N . PRO A 1 139 ? -39.281 -11.252 21.451 1.00 82.38 139 PRO A N 1
ATOM 1088 C CA . PRO A 1 139 ? -37.986 -11.630 20.871 1.00 82.38 139 PRO A CA 1
ATOM 1089 C C . PRO A 1 139 ? -36.802 -10.772 21.351 1.00 82.38 139 PRO A C 1
ATOM 1091 O O . PRO A 1 139 ? -35.682 -10.962 20.881 1.00 82.38 139 PRO A O 1
ATOM 1094 N N . PHE A 1 140 ? -37.058 -9.794 22.221 1.00 84.50 140 PHE A N 1
ATOM 1095 C CA . PHE A 1 140 ? -36.062 -8.904 22.819 1.00 84.50 140 PHE A CA 1
ATOM 1096 C C . PHE A 1 140 ? -35.877 -9.137 24.326 1.00 84.50 140 PHE A C 1
ATOM 1098 O O . PHE A 1 140 ? -35.180 -8.364 24.977 1.00 84.50 140 PHE A O 1
ATOM 1105 N N . ASP A 1 141 ? -36.521 -10.163 24.886 1.00 89.88 141 ASP A N 1
ATOM 1106 C CA . ASP A 1 141 ? -36.375 -10.516 26.294 1.00 89.88 141 ASP A CA 1
ATOM 1107 C C . ASP A 1 141 ? -35.035 -11.227 26.537 1.00 89.88 141 ASP A C 1
ATOM 1109 O O . ASP A 1 141 ? -34.697 -12.193 25.847 1.00 89.88 141 ASP A O 1
ATOM 1113 N N . LEU A 1 142 ? -34.273 -10.759 27.528 1.00 89.69 142 LEU A N 1
ATOM 1114 C CA . LEU A 1 142 ? -32.980 -11.337 27.897 1.00 89.69 142 LEU A CA 1
ATOM 1115 C C . LEU A 1 142 ? -33.113 -12.742 28.501 1.00 89.69 142 LEU A C 1
ATOM 1117 O O . LEU A 1 142 ? -32.128 -13.478 28.498 1.00 89.69 142 LEU A O 1
ATOM 1121 N N . GLU A 1 143 ? -34.312 -13.169 28.922 1.00 90.00 143 GLU A N 1
ATOM 1122 C CA . GLU A 1 143 ? -34.551 -14.571 29.295 1.00 90.00 143 GLU A CA 1
ATOM 1123 C C . GLU A 1 143 ? -34.224 -15.524 28.132 1.00 90.00 143 GLU A C 1
ATOM 1125 O O . GLU A 1 143 ? -33.733 -16.636 28.342 1.00 90.00 143 GLU A O 1
ATOM 1130 N N . LEU A 1 144 ? -34.442 -15.080 26.887 1.00 90.31 144 LEU A N 1
ATOM 1131 C CA . LEU A 1 144 ? -34.132 -15.875 25.701 1.00 90.31 144 LEU A CA 1
ATOM 1132 C C . LEU A 1 144 ? -32.623 -16.106 25.585 1.00 90.31 144 LEU A C 1
ATOM 1134 O O . LEU A 1 144 ? -32.188 -17.218 25.289 1.00 90.31 144 LEU A O 1
ATOM 1138 N N . LEU A 1 145 ? -31.837 -15.065 25.866 1.00 88.50 145 LEU A N 1
ATOM 1139 C CA . LEU A 1 145 ? -30.382 -15.144 25.880 1.00 88.50 145 LEU A CA 1
ATOM 1140 C C . LEU A 1 145 ? -29.886 -16.015 27.032 1.00 88.50 145 LEU A C 1
ATOM 1142 O O . LEU A 1 145 ? -29.036 -16.864 26.804 1.00 88.50 145 LEU A O 1
ATOM 1146 N N . GLN A 1 146 ? -30.446 -15.870 28.236 1.00 89.94 146 GLN A N 1
ATOM 1147 C CA . GLN A 1 146 ? -30.078 -16.708 29.382 1.00 89.94 146 GLN A CA 1
ATOM 1148 C C . GLN A 1 146 ? -30.229 -18.198 29.052 1.00 89.94 146 GLN A C 1
ATOM 1150 O O . GLN A 1 146 ? -29.297 -18.974 29.232 1.00 89.94 146 GLN A O 1
ATOM 1155 N N . ARG A 1 147 ? -31.382 -18.591 28.500 1.00 88.50 147 ARG A N 1
ATOM 1156 C CA . ARG A 1 147 ? -31.642 -19.988 28.129 1.00 88.50 147 ARG A CA 1
ATOM 1157 C C . ARG A 1 147 ? -30.690 -20.493 27.055 1.00 88.50 147 ARG A C 1
ATOM 1159 O O . ARG A 1 147 ? -30.321 -21.662 27.089 1.00 88.50 147 ARG A O 1
ATOM 1166 N N . TYR A 1 148 ? -30.314 -19.636 26.108 1.00 87.56 148 TYR A N 1
ATOM 1167 C CA . TYR A 1 148 ? -29.310 -19.982 25.107 1.00 87.56 148 TYR A CA 1
ATOM 1168 C C . TYR A 1 148 ? -27.947 -20.249 25.758 1.00 87.56 148 TYR A C 1
ATOM 1170 O O . TYR A 1 148 ? -27.329 -21.276 25.491 1.00 87.56 148 TYR A O 1
ATOM 1178 N N . LEU A 1 149 ? -27.513 -19.368 26.665 1.00 88.12 149 LEU A N 1
ATOM 1179 C CA . LEU A 1 149 ? -26.249 -19.515 27.391 1.00 88.12 149 LEU A CA 1
ATOM 1180 C C . LEU A 1 149 ? -26.230 -20.786 28.246 1.00 88.12 149 LEU A C 1
ATOM 1182 O O . LEU A 1 149 ? -25.242 -21.517 28.211 1.00 88.12 149 LEU A O 1
ATOM 1186 N N . ASP A 1 150 ? -27.331 -21.088 28.938 1.00 88.50 150 ASP A N 1
ATOM 1187 C CA . ASP A 1 150 ? -27.480 -22.306 29.742 1.00 88.50 150 ASP A CA 1
ATOM 1188 C C . ASP A 1 150 ? -27.413 -23.574 28.872 1.00 88.50 150 ASP A C 1
ATOM 1190 O O . ASP A 1 150 ? -26.801 -24.566 29.265 1.00 88.50 150 ASP A O 1
ATOM 1194 N N . GLN A 1 151 ? -28.012 -23.547 27.674 1.00 86.81 151 GLN A N 1
ATOM 1195 C CA . GLN A 1 151 ? -27.984 -24.674 26.733 1.00 86.81 151 GLN A CA 1
ATOM 1196 C C . GLN A 1 151 ? -26.596 -24.908 26.130 1.00 86.81 151 GLN A C 1
ATOM 1198 O O . GLN A 1 151 ? -26.208 -26.060 25.947 1.00 86.81 151 GLN A O 1
ATOM 1203 N N . GLN A 1 152 ? -25.851 -23.838 25.842 1.00 84.88 152 GLN A N 1
ATOM 1204 C CA . GLN A 1 152 ? -24.509 -23.915 25.254 1.00 84.88 152 GLN A CA 1
ATOM 1205 C C . GLN A 1 152 ? -23.380 -23.975 26.298 1.00 84.88 152 GLN A C 1
ATOM 1207 O O . GLN A 1 152 ? -22.214 -24.128 25.940 1.00 84.88 152 GLN A O 1
ATOM 1212 N N . GLY A 1 153 ? -23.691 -23.851 27.594 1.00 83.44 153 GLY A N 1
ATOM 1213 C CA . GLY A 1 153 ? -22.692 -23.820 28.668 1.00 83.44 153 GLY A CA 1
ATOM 1214 C C . GLY A 1 153 ? -21.793 -22.576 28.642 1.00 83.44 153 GLY A C 1
ATOM 1215 O O . GLY A 1 153 ? -20.648 -22.628 29.095 1.00 83.44 153 GLY A O 1
ATOM 1216 N N . LEU A 1 154 ? -22.285 -21.463 28.096 1.00 85.00 154 LEU A N 1
ATOM 1217 C CA . LEU A 1 154 ? -21.541 -20.210 27.975 1.00 85.00 154 LEU A CA 1
ATOM 1218 C C . LEU A 1 154 ? -21.609 -19.411 29.278 1.00 85.00 154 LEU A C 1
ATOM 1220 O O . LEU A 1 154 ? -22.667 -19.244 29.878 1.00 85.00 154 LEU A O 1
ATOM 1224 N N . SER A 1 155 ? -20.467 -18.874 29.706 1.00 83.62 155 SER A N 1
ATOM 1225 C CA . SER A 1 155 ? -20.331 -18.248 31.025 1.00 83.62 155 SER A CA 1
ATOM 1226 C C . SER A 1 155 ? -20.350 -16.725 31.014 1.00 83.62 155 SER A C 1
ATOM 1228 O O . SER A 1 155 ? -20.340 -16.142 32.092 1.00 83.62 155 SER A O 1
ATOM 1230 N N . ARG A 1 156 ? -20.313 -16.068 29.845 1.00 84.94 156 ARG A N 1
ATOM 1231 C CA . ARG A 1 156 ? -20.215 -14.604 29.726 1.00 84.94 156 ARG A CA 1
ATOM 1232 C C . ARG A 1 156 ? -20.648 -14.100 28.358 1.00 84.94 156 ARG A C 1
ATOM 1234 O O . ARG A 1 156 ? -20.349 -14.727 27.349 1.00 84.94 156 ARG A O 1
ATOM 1241 N N . VAL A 1 157 ? -21.259 -12.916 28.343 1.00 86.56 157 VAL A N 1
ATOM 1242 C CA 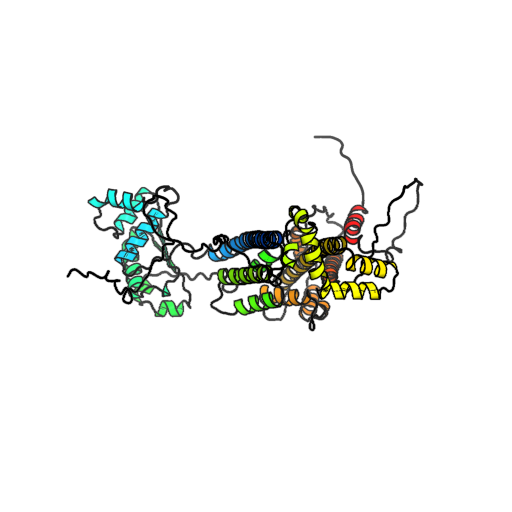. VAL A 1 157 ? -21.589 -12.179 27.117 1.00 86.56 157 VAL A CA 1
ATOM 1243 C C . VAL A 1 157 ? -20.745 -10.911 27.040 1.00 86.56 157 VAL A C 1
ATOM 1245 O O . VAL A 1 157 ? -20.782 -10.076 27.946 1.00 86.56 157 VAL A O 1
ATOM 1248 N N . VAL A 1 158 ? -19.987 -10.757 25.953 1.00 86.50 158 VAL A N 1
ATOM 1249 C CA . VAL A 1 158 ? -19.229 -9.534 25.660 1.00 86.50 158 VAL A CA 1
ATOM 1250 C C . VAL A 1 158 ? -20.027 -8.690 24.672 1.00 86.50 158 VAL A C 1
ATOM 1252 O O . VAL A 1 158 ? -20.370 -9.152 23.589 1.00 86.50 158 VAL A O 1
ATOM 1255 N N . VAL A 1 159 ? -20.334 -7.453 25.052 1.00 85.31 159 VAL A N 1
ATOM 1256 C CA . VAL A 1 159 ? -21.064 -6.489 24.225 1.00 85.31 159 VAL A CA 1
ATOM 1257 C C . VAL A 1 159 ? -20.086 -5.408 23.789 1.00 85.31 159 VAL A C 1
ATOM 1259 O O . VAL A 1 159 ? -19.595 -4.643 24.618 1.00 85.31 159 VAL A O 1
ATOM 1262 N N . VAL A 1 160 ? -19.799 -5.338 22.491 1.00 83.06 160 VAL A N 1
ATOM 1263 C CA . VAL A 1 160 ? -18.886 -4.338 21.925 1.00 83.06 160 VAL A CA 1
ATOM 1264 C C . VAL A 1 160 ? -19.703 -3.213 21.281 1.00 83.06 160 VAL A C 1
ATOM 1266 O O . VAL A 1 160 ? -20.610 -3.463 20.490 1.00 83.06 160 VAL A O 1
ATOM 1269 N N . LEU A 1 161 ? -19.397 -1.964 21.635 1.00 80.94 161 LEU A N 1
ATOM 1270 C CA . LEU A 1 161 ? -20.030 -0.747 21.118 1.00 80.94 161 LEU A CA 1
ATOM 1271 C C . LEU A 1 161 ? -18.951 0.140 20.466 1.00 80.94 161 LEU A C 1
ATOM 1273 O O . LEU A 1 161 ? -18.365 0.965 21.161 1.00 80.94 161 LEU A O 1
ATOM 1277 N N . PRO A 1 162 ? -18.672 -0.023 19.156 1.00 74.38 162 PRO A N 1
ATOM 1278 C CA . PRO A 1 162 ? -17.533 0.590 18.452 1.00 74.38 162 PRO A CA 1
ATOM 1279 C C . PRO A 1 162 ? -17.455 2.113 18.465 1.00 74.38 162 PRO A C 1
ATOM 1281 O O . PRO A 1 162 ? -16.381 2.695 18.547 1.00 74.38 162 PRO A O 1
ATOM 1284 N N . GLU A 1 163 ? -18.611 2.747 18.307 1.00 76.19 163 GLU A N 1
ATOM 1285 C CA . GLU A 1 163 ? -18.756 4.186 18.114 1.00 76.19 163 GLU A CA 1
ATOM 1286 C C . GLU A 1 163 ? -19.833 4.655 19.092 1.00 76.19 163 GLU A C 1
ATOM 1288 O O . GLU A 1 163 ? -20.940 5.017 18.684 1.00 76.19 163 GLU A O 1
ATOM 1293 N N . ILE A 1 164 ? -19.557 4.593 20.401 1.00 82.62 164 ILE A N 1
ATOM 1294 C CA . ILE A 1 164 ? -20.573 4.874 21.435 1.00 82.62 164 ILE A CA 1
ATOM 1295 C C . ILE A 1 164 ? -21.195 6.270 21.282 1.00 82.62 164 ILE A C 1
ATOM 1297 O O . ILE A 1 164 ? -22.351 6.498 21.625 1.00 82.62 164 ILE A O 1
ATOM 1301 N N . GLU A 1 165 ? -20.446 7.203 20.701 1.00 79.81 165 GLU A N 1
ATOM 1302 C CA . GLU A 1 165 ? -20.858 8.585 20.475 1.00 79.81 165 GLU A CA 1
ATOM 1303 C C . GLU A 1 165 ? -21.994 8.741 19.464 1.00 79.81 165 GLU A C 1
ATOM 1305 O O . GLU A 1 165 ? -22.719 9.739 19.542 1.00 79.81 165 GLU A O 1
ATOM 1310 N N . SER A 1 166 ? -22.139 7.768 18.556 1.00 80.44 166 SER A N 1
ATOM 1311 C CA . SER A 1 166 ? -23.211 7.700 17.558 1.00 80.44 166 SER A CA 1
ATOM 1312 C C . SER A 1 166 ? -24.553 7.263 18.152 1.00 80.44 166 SER A C 1
ATOM 1314 O O . SER A 1 166 ? -25.597 7.472 17.532 1.00 80.44 166 SER A O 1
ATOM 1316 N N . PHE A 1 167 ? -24.542 6.678 19.354 1.00 81.12 167 PHE A N 1
ATOM 1317 C CA . PHE A 1 167 ? -25.751 6.267 20.051 1.00 81.12 167 PHE A CA 1
ATOM 1318 C C . PHE A 1 167 ? -26.384 7.445 20.789 1.00 81.12 167 PHE A C 1
ATOM 1320 O O . PHE A 1 167 ? -25.710 8.345 21.302 1.00 81.12 167 PHE A O 1
ATOM 1327 N N . ASP A 1 168 ? -27.712 7.405 20.882 1.00 85.19 168 ASP A N 1
ATOM 1328 C CA . ASP A 1 168 ? -28.433 8.313 21.756 1.00 85.19 168 ASP A CA 1
ATOM 1329 C C . ASP A 1 168 ? -28.080 8.033 23.227 1.00 85.19 168 ASP A C 1
ATOM 1331 O O . ASP A 1 168 ? -28.026 6.884 23.673 1.00 85.19 168 ASP A O 1
ATOM 1335 N N . VAL A 1 169 ? -27.842 9.097 23.994 1.00 88.50 169 VAL A N 1
ATOM 1336 C CA . VAL A 1 169 ? -27.403 9.000 25.394 1.00 88.50 169 VAL A CA 1
ATOM 1337 C C . VAL A 1 169 ? -28.446 8.286 26.258 1.00 88.50 169 VAL A C 1
ATOM 1339 O O . VAL A 1 169 ? -28.076 7.507 27.138 1.00 88.50 169 VAL A O 1
ATOM 1342 N N . SER A 1 170 ? -29.740 8.527 26.012 1.00 89.19 170 SER A N 1
ATOM 1343 C CA . SER A 1 170 ? -30.814 7.881 26.772 1.00 89.19 170 SER A CA 1
ATOM 1344 C C . SER A 1 170 ? -30.879 6.386 26.474 1.00 89.19 170 SER A C 1
ATOM 1346 O O . SER A 1 170 ? -30.981 5.586 27.399 1.00 89.19 170 SER A O 1
ATOM 1348 N N . LEU A 1 171 ? -30.673 5.999 25.213 1.00 89.81 171 LEU A N 1
ATOM 1349 C CA . LEU A 1 171 ? -30.600 4.596 24.816 1.00 89.81 171 LEU A CA 1
ATOM 1350 C C . LEU A 1 171 ? -29.442 3.859 25.500 1.00 89.81 171 LEU A C 1
ATOM 1352 O O . LEU A 1 171 ? -29.632 2.746 25.987 1.00 89.81 171 LEU A O 1
ATOM 1356 N N . VAL A 1 172 ? -28.249 4.464 25.544 1.00 88.94 172 VAL A N 1
ATOM 1357 C CA . VAL A 1 172 ? -27.085 3.871 26.225 1.00 88.94 172 VAL A CA 1
ATOM 1358 C C . VAL A 1 172 ? -27.358 3.724 27.721 1.00 88.94 172 VAL A C 1
ATOM 1360 O O . VAL A 1 172 ? -27.079 2.669 28.289 1.00 88.94 172 VAL A O 1
ATOM 1363 N N . ALA A 1 173 ? -27.936 4.744 28.359 1.00 90.62 173 ALA A N 1
ATOM 1364 C CA . ALA A 1 173 ? -28.287 4.696 29.776 1.00 90.62 173 ALA A CA 1
ATOM 1365 C C . ALA A 1 173 ? -29.309 3.589 30.085 1.00 90.62 173 ALA A C 1
ATOM 1367 O O . ALA A 1 173 ? -29.100 2.799 31.008 1.00 90.62 173 ALA A O 1
ATOM 1368 N N . ASP A 1 174 ? -30.368 3.488 29.281 1.00 91.81 174 ASP A N 1
ATOM 1369 C CA . ASP A 1 174 ? -31.406 2.467 29.424 1.00 91.81 174 ASP A CA 1
ATOM 1370 C C . ASP A 1 174 ? -30.856 1.055 29.197 1.00 91.81 174 ASP A C 1
ATOM 1372 O O . ASP A 1 174 ? -31.210 0.127 29.930 1.00 91.81 174 ASP A O 1
ATOM 1376 N N . LEU A 1 175 ? -29.958 0.892 28.217 1.00 90.94 175 LEU A N 1
ATOM 1377 C CA . LEU A 1 175 ? -29.281 -0.372 27.938 1.00 90.94 175 LEU A CA 1
ATOM 1378 C C . LEU A 1 175 ? -28.392 -0.791 29.111 1.00 90.94 175 LEU A C 1
ATOM 1380 O O . LEU A 1 175 ? -28.527 -1.908 29.601 1.00 90.94 175 LEU A O 1
ATOM 1384 N N . VAL A 1 176 ? -27.523 0.099 29.601 1.00 91.50 176 VAL A N 1
ATOM 1385 C CA . VAL A 1 176 ? -26.658 -0.172 30.763 1.00 91.50 176 VAL A CA 1
ATOM 1386 C C . VAL A 1 176 ? -27.496 -0.535 31.987 1.00 91.50 176 VAL A C 1
ATOM 1388 O O . VAL A 1 176 ? -27.166 -1.481 32.703 1.00 91.50 176 VAL A O 1
ATOM 1391 N N . HIS A 1 177 ? -28.610 0.167 32.207 1.00 92.62 177 HIS A N 1
ATOM 1392 C CA . HIS A 1 177 ? -29.524 -0.146 33.296 1.00 92.62 177 HIS A CA 1
ATOM 1393 C C . HIS A 1 177 ? -30.151 -1.539 33.137 1.00 92.62 177 HIS A C 1
ATOM 1395 O O . HIS A 1 177 ? -30.109 -2.333 34.075 1.00 92.62 177 HIS A O 1
ATOM 1401 N N . HIS A 1 178 ? -30.666 -1.877 31.950 1.00 91.31 178 HIS A N 1
ATOM 1402 C CA . HIS A 1 178 ? -31.234 -3.201 31.677 1.00 91.31 178 HIS A CA 1
ATOM 1403 C C . HIS A 1 178 ? -30.209 -4.327 31.835 1.00 91.31 178 HIS A C 1
ATOM 1405 O O . HIS A 1 178 ? -30.517 -5.338 32.459 1.00 91.31 178 HIS A O 1
ATOM 1411 N N . LEU A 1 179 ? -28.988 -4.156 31.327 1.00 91.62 179 LEU A N 1
ATOM 1412 C CA . LEU A 1 179 ? -27.925 -5.151 31.484 1.00 91.62 179 LEU A CA 1
ATOM 1413 C C . LEU A 1 179 ? -27.521 -5.313 32.957 1.00 91.62 179 LEU A C 1
ATOM 1415 O O . LEU A 1 179 ? -27.305 -6.430 33.418 1.00 91.62 179 LEU A O 1
ATOM 1419 N N . SER A 1 180 ? -27.488 -4.219 33.726 1.00 92.31 180 SER A N 1
ATOM 1420 C CA . SER A 1 180 ? -27.214 -4.262 35.166 1.00 92.31 180 SER A CA 1
ATOM 1421 C C . SER A 1 180 ? -28.289 -5.034 35.942 1.00 92.31 180 SER A C 1
ATOM 1423 O O . SER A 1 180 ? -27.943 -5.825 36.819 1.00 92.31 180 SER A O 1
ATOM 1425 N N . LEU A 1 181 ? -29.571 -4.891 35.584 1.00 92.75 181 LEU A N 1
ATOM 1426 C CA . LEU A 1 181 ? -30.678 -5.642 36.199 1.00 92.75 181 LEU A CA 1
ATOM 1427 C C . LEU A 1 181 ? -30.609 -7.159 35.960 1.00 92.75 181 LEU A C 1
ATOM 1429 O O . LEU A 1 181 ? -31.238 -7.919 36.692 1.00 92.75 181 LEU A O 1
ATOM 1433 N N . TRP A 1 182 ? -29.879 -7.589 34.933 1.00 92.56 182 TRP A N 1
ATOM 1434 C CA . TRP A 1 182 ? -29.677 -8.997 34.588 1.00 92.56 182 TRP A CA 1
ATOM 1435 C C . TRP A 1 182 ? -28.274 -9.505 34.931 1.00 92.56 182 TRP A C 1
ATOM 1437 O O . TRP A 1 182 ? -27.964 -10.658 34.645 1.00 92.56 182 TRP A O 1
ATOM 1447 N N . SER A 1 183 ? -27.433 -8.674 35.555 1.00 88.56 183 SER A N 1
ATOM 1448 C CA . SER A 1 183 ? -26.039 -9.013 35.876 1.00 88.56 183 SER A CA 1
ATOM 1449 C C . SER A 1 183 ? -25.887 -10.159 36.884 1.00 88.56 183 SER A C 1
ATOM 1451 O O . SER A 1 183 ? -24.829 -10.780 36.950 1.00 88.56 183 SER A O 1
ATOM 1453 N N . ASP A 1 184 ? -26.944 -10.457 37.643 1.00 89.12 184 ASP A N 1
ATOM 1454 C CA . ASP A 1 184 ? -27.036 -11.583 38.573 1.00 89.12 184 ASP A CA 1
ATOM 1455 C C . ASP A 1 184 ? -27.190 -12.937 37.861 1.00 89.12 184 ASP A C 1
ATOM 1457 O O . ASP A 1 184 ? -26.753 -13.963 38.379 1.00 89.12 184 ASP A O 1
ATOM 1461 N N . ARG A 1 185 ? -27.804 -12.931 36.673 1.00 91.00 185 ARG A N 1
ATOM 1462 C CA . ARG A 1 185 ? -28.118 -14.121 35.869 1.00 91.00 185 ARG A CA 1
ATOM 1463 C C . ARG A 1 185 ? -27.197 -14.281 34.667 1.00 91.00 185 ARG A C 1
ATOM 1465 O O . ARG A 1 185 ? -26.813 -15.397 34.340 1.00 91.00 185 ARG A O 1
ATOM 1472 N N . ILE A 1 186 ? -26.844 -13.177 34.014 1.00 91.00 186 ILE A N 1
ATOM 1473 C CA . ILE A 1 186 ? -25.971 -13.142 32.843 1.00 91.00 186 ILE A CA 1
ATOM 1474 C C . ILE A 1 186 ? -24.830 -12.162 33.131 1.00 91.00 186 ILE A C 1
ATOM 1476 O O . ILE A 1 186 ? -25.062 -10.955 33.221 1.00 91.00 186 ILE A O 1
ATOM 1480 N N . PRO A 1 187 ? -23.579 -12.627 33.244 1.00 90.31 187 PRO A N 1
ATOM 1481 C CA . PRO A 1 187 ? -22.457 -11.721 33.417 1.00 90.31 187 PRO A CA 1
ATOM 1482 C C . PRO A 1 187 ? -22.124 -11.056 32.076 1.00 90.31 187 PRO A C 1
ATOM 1484 O O . PRO A 1 187 ? -21.680 -11.701 31.120 1.00 90.31 187 PRO A O 1
ATOM 1487 N N . PHE A 1 188 ? -22.330 -9.741 32.023 1.00 89.81 188 PHE A N 1
ATOM 1488 C CA . PHE A 1 188 ? -22.017 -8.906 30.867 1.00 89.81 188 PHE A CA 1
ATOM 1489 C C . PHE A 1 188 ? -20.647 -8.236 31.012 1.00 89.81 188 PHE A C 1
ATOM 1491 O O . PHE A 1 188 ? -20.243 -7.825 32.100 1.00 89.81 188 PHE A O 1
ATOM 1498 N N . SER A 1 189 ? -19.931 -8.080 29.902 1.00 88.38 189 SER A N 1
ATOM 1499 C CA . SER A 1 189 ? -18.751 -7.215 29.800 1.00 88.38 189 SER A CA 1
ATOM 1500 C C . SER A 1 189 ? -18.938 -6.260 28.631 1.00 88.38 189 SER A C 1
ATOM 1502 O O . SER A 1 189 ? -19.195 -6.710 27.518 1.00 88.38 189 SER A O 1
ATOM 1504 N N . LEU A 1 190 ? -18.840 -4.954 28.882 1.00 86.88 190 LEU A N 1
ATOM 1505 C CA . LEU A 1 190 ? -18.989 -3.935 27.846 1.00 86.88 190 LEU A CA 1
ATOM 1506 C C . LEU A 1 190 ? -17.619 -3.447 27.380 1.00 86.88 190 LEU A C 1
ATOM 1508 O O . LEU A 1 190 ? -16.807 -3.016 28.196 1.00 86.88 190 LEU A O 1
ATOM 1512 N N . VAL A 1 191 ? -17.395 -3.466 26.069 1.00 85.94 191 VAL A N 1
ATOM 1513 C CA . VAL A 1 191 ? -16.244 -2.829 25.422 1.00 85.94 191 VAL A CA 1
ATOM 1514 C C . VAL A 1 191 ? -16.760 -1.604 24.684 1.00 85.94 191 VAL A C 1
ATOM 1516 O O . VAL A 1 191 ? -17.561 -1.724 23.758 1.00 85.94 191 VAL A O 1
ATOM 1519 N N . LEU A 1 192 ? -16.343 -0.421 25.124 1.00 83.69 192 LEU A N 1
ATOM 1520 C CA . LEU A 1 192 ? -16.805 0.853 24.581 1.00 83.69 192 LEU A CA 1
ATOM 1521 C C . LEU A 1 192 ? -15.700 1.455 23.715 1.00 83.69 192 LEU A C 1
ATOM 1523 O O . LEU A 1 192 ? -14.643 1.817 24.226 1.00 83.69 192 LEU A O 1
ATOM 1527 N N . GLY A 1 193 ? -15.950 1.568 22.415 1.00 80.94 193 GLY A N 1
ATOM 1528 C CA . GLY A 1 193 ? -15.115 2.338 21.507 1.00 80.94 193 GLY A CA 1
ATOM 1529 C C . GLY A 1 193 ? -15.480 3.817 21.608 1.00 80.94 193 GLY A C 1
ATOM 1530 O O . GLY A 1 193 ? -16.591 4.230 21.258 1.00 80.94 193 GLY A O 1
ATOM 1531 N N . ILE A 1 194 ? -14.551 4.600 22.154 1.00 79.50 194 ILE A N 1
ATOM 1532 C CA . ILE A 1 194 ? -14.671 6.047 22.342 1.00 79.50 194 ILE A CA 1
ATOM 1533 C C . ILE A 1 194 ? -13.728 6.710 21.334 1.00 79.50 194 ILE A C 1
ATOM 1535 O O . ILE A 1 194 ? -12.541 6.393 21.305 1.00 79.50 194 ILE A O 1
ATOM 1539 N N . SER A 1 195 ? -14.254 7.603 20.495 1.00 74.44 195 SER A N 1
ATOM 1540 C CA . SER A 1 195 ? -13.462 8.325 19.488 1.00 74.44 195 SER A CA 1
ATOM 1541 C C . SER A 1 195 ? -12.893 9.640 20.035 1.00 74.44 195 SER A C 1
ATOM 1543 O O . SER A 1 195 ? -11.917 10.166 19.507 1.00 74.44 195 SER A O 1
ATOM 1545 N N . THR A 1 196 ? -13.500 10.170 21.097 1.00 79.75 196 THR A N 1
ATOM 1546 C CA . THR A 1 196 ? -13.086 11.377 21.821 1.00 79.75 196 THR A CA 1
ATOM 1547 C C . THR A 1 196 ? -12.349 11.044 23.124 1.00 79.75 196 THR A C 1
ATOM 1549 O O . THR A 1 196 ? -11.903 9.920 23.352 1.00 79.75 196 THR A O 1
ATOM 1552 N N . THR A 1 197 ? -12.168 12.036 23.998 1.00 82.19 197 THR A N 1
ATOM 1553 C CA . THR A 1 197 ? -11.605 11.810 25.328 1.00 82.19 197 THR A CA 1
ATOM 1554 C C . THR A 1 197 ? -12.636 11.179 26.259 1.00 82.19 197 THR A C 1
ATOM 1556 O O . THR A 1 197 ? -13.836 11.449 26.178 1.00 82.19 197 THR A O 1
ATOM 1559 N N . ILE A 1 198 ? -12.148 10.378 27.207 1.00 85.00 198 ILE A N 1
ATOM 1560 C CA . ILE A 1 198 ? -12.983 9.746 28.237 1.00 85.00 198 ILE A CA 1
ATOM 1561 C C . ILE A 1 198 ? -13.770 10.806 29.020 1.00 85.00 198 ILE A C 1
ATOM 1563 O O . ILE A 1 198 ? -14.952 10.612 29.279 1.00 85.00 198 ILE A O 1
ATOM 1567 N N . ASP A 1 199 ? -13.166 11.964 29.298 1.00 85.62 199 ASP A N 1
ATOM 1568 C CA . ASP A 1 199 ? -13.821 13.064 30.015 1.00 85.62 199 ASP A CA 1
ATOM 1569 C C . ASP A 1 199 ? -15.074 13.583 29.290 1.00 85.62 199 ASP A C 1
ATOM 1571 O O . ASP A 1 199 ? -16.102 13.856 29.915 1.00 85.62 199 ASP A O 1
ATOM 1575 N N . LEU A 1 200 ? -15.012 13.713 27.958 1.00 84.88 200 LEU A N 1
ATOM 1576 C CA . LEU A 1 200 ? -16.153 14.154 27.151 1.00 84.88 200 LEU A CA 1
ATOM 1577 C C . LEU A 1 200 ? -17.249 13.090 27.114 1.00 84.88 200 LEU A C 1
ATOM 1579 O O . LEU A 1 200 ? -18.434 13.426 27.155 1.00 84.88 200 LEU A O 1
ATOM 1583 N N . PHE A 1 201 ? -16.864 11.817 27.069 1.00 84.62 201 PHE A N 1
ATOM 1584 C CA . PHE A 1 201 ? -17.803 10.707 27.149 1.00 84.62 201 PHE A CA 1
ATOM 1585 C C . PHE A 1 201 ? -18.502 10.643 28.517 1.00 84.62 201 PHE A C 1
ATOM 1587 O O . PHE A 1 201 ? -19.732 10.592 28.574 1.00 84.62 201 PHE A O 1
ATOM 1594 N N . GLU A 1 202 ? -17.752 10.723 29.617 1.00 86.19 202 GLU A N 1
ATOM 1595 C CA . GLU A 1 202 ? -18.307 10.740 30.974 1.00 86.19 202 GLU A CA 1
ATOM 1596 C C . GLU A 1 202 ? -19.250 11.927 31.184 1.00 86.19 202 GLU A C 1
ATOM 1598 O O . GLU A 1 202 ? -20.321 11.768 31.769 1.00 86.19 202 GLU A O 1
ATOM 1603 N N . ALA A 1 203 ? -18.914 13.101 30.643 1.00 87.00 203 ALA A N 1
ATOM 1604 C CA . ALA A 1 203 ? -19.770 14.281 30.721 1.00 87.00 203 ALA A CA 1
ATOM 1605 C C . ALA A 1 203 ? -21.129 14.107 30.014 1.00 87.00 203 ALA A C 1
ATOM 1607 O O . ALA A 1 203 ? -22.091 14.791 30.371 1.00 87.00 203 ALA A O 1
ATOM 1608 N N . ARG A 1 204 ? -21.233 13.203 29.026 1.00 86.88 204 ARG A N 1
ATOM 1609 C CA . ARG A 1 204 ? -22.498 12.904 28.331 1.00 86.88 204 ARG A CA 1
ATOM 1610 C C . ARG A 1 204 ? -23.412 11.988 29.141 1.00 86.88 204 ARG A C 1
ATOM 1612 O O . ARG A 1 204 ? -24.620 12.037 28.933 1.00 86.88 204 ARG A O 1
ATOM 1619 N N . LEU A 1 205 ? -22.882 11.160 30.040 1.00 87.62 205 LEU A N 1
ATOM 1620 C CA . LEU A 1 205 ? -23.670 10.188 30.798 1.00 87.62 205 LEU A CA 1
ATOM 1621 C C . LEU A 1 205 ? -24.176 10.755 32.129 1.00 87.62 205 LEU A C 1
ATOM 1623 O O . LEU A 1 205 ? -23.553 11.588 32.785 1.00 87.62 205 LEU A O 1
ATOM 1627 N N . SER A 1 206 ? -25.328 10.258 32.583 1.00 90.38 206 SER A N 1
ATOM 1628 C CA . SER A 1 206 ? -25.831 10.592 33.915 1.00 90.38 206 SER A CA 1
ATOM 1629 C C . SER A 1 206 ? -24.983 9.929 35.009 1.00 90.38 206 SER A C 1
ATOM 1631 O O . SER A 1 206 ? -24.513 8.798 34.865 1.00 90.38 206 SER A O 1
ATOM 1633 N N . LYS A 1 207 ? -24.855 10.589 36.169 1.00 88.69 207 LYS A N 1
ATOM 1634 C CA . LYS A 1 207 ? -24.111 10.044 37.325 1.00 88.69 207 LYS A CA 1
ATOM 1635 C C . LYS A 1 207 ? -24.641 8.688 37.804 1.00 88.69 207 LYS A C 1
ATOM 1637 O O . LYS A 1 207 ? -23.889 7.921 38.393 1.00 88.69 207 LYS A O 1
ATOM 1642 N N . THR A 1 208 ? -25.927 8.400 37.598 1.00 90.12 208 THR A N 1
ATOM 1643 C CA . THR A 1 208 ? -26.523 7.099 37.930 1.00 90.12 208 THR A CA 1
ATOM 1644 C C . THR A 1 208 ? -26.007 6.002 37.009 1.00 90.12 208 THR A C 1
ATOM 1646 O O . THR A 1 208 ? -25.633 4.948 37.504 1.00 90.12 208 THR A O 1
ATOM 1649 N N . THR A 1 209 ? -25.912 6.270 35.706 1.00 90.31 209 THR A N 1
ATOM 1650 C CA . THR A 1 209 ? -25.380 5.327 34.712 1.00 90.31 209 THR A CA 1
ATOM 1651 C C . THR A 1 209 ? -23.898 5.061 34.943 1.00 90.31 209 THR A C 1
ATOM 1653 O O . THR A 1 209 ? -23.486 3.909 34.993 1.00 90.31 209 THR A O 1
ATOM 1656 N N . ILE A 1 210 ? -23.105 6.112 35.180 1.00 89.31 210 ILE A N 1
ATOM 1657 C CA . ILE A 1 210 ? -21.660 5.985 35.441 1.00 89.31 210 ILE A CA 1
ATOM 1658 C C . ILE A 1 210 ? -21.398 5.104 36.668 1.00 89.31 210 ILE A C 1
ATOM 1660 O O . ILE A 1 210 ? -20.500 4.276 36.651 1.00 89.31 210 ILE A O 1
ATOM 1664 N N . ARG A 1 211 ? -22.219 5.212 37.721 1.00 89.81 211 ARG A N 1
ATOM 1665 C CA . ARG A 1 211 ? -22.094 4.365 38.922 1.00 89.81 211 ARG A CA 1
ATOM 1666 C C . ARG A 1 211 ? -22.336 2.876 38.669 1.00 89.81 211 ARG A C 1
ATOM 1668 O O . ARG A 1 211 ? -21.904 2.070 39.486 1.00 89.81 211 ARG A O 1
ATOM 1675 N N . LEU A 1 212 ? -23.042 2.521 37.596 1.00 89.75 212 LEU A N 1
ATOM 1676 C CA . LEU A 1 212 ? -23.260 1.130 37.190 1.00 89.75 212 LEU A CA 1
ATOM 1677 C C . LEU A 1 212 ? -22.108 0.595 36.328 1.00 89.75 212 LEU A C 1
ATOM 1679 O O . LEU A 1 212 ? -21.989 -0.615 36.157 1.00 89.75 212 LEU A O 1
ATOM 1683 N N . LEU A 1 213 ? -21.263 1.478 35.791 1.00 86.62 213 LEU A N 1
ATOM 1684 C CA . LEU A 1 213 ? -20.147 1.121 34.928 1.00 86.62 213 LEU A CA 1
ATOM 1685 C C . LEU A 1 213 ? -18.854 1.065 35.741 1.00 86.62 213 LEU A C 1
ATOM 1687 O O . LEU A 1 213 ? -18.355 2.074 36.234 1.00 86.62 213 LEU A O 1
ATOM 1691 N N . HIS A 1 214 ? -18.268 -0.124 35.838 1.00 84.81 214 HIS A N 1
ATOM 1692 C CA . HIS A 1 214 ? -16.888 -0.265 36.282 1.00 84.81 214 HIS A CA 1
ATOM 1693 C C . HIS A 1 214 ? -15.966 -0.159 35.062 1.00 84.81 214 HIS A C 1
ATOM 1695 O O . HIS A 1 214 ? -15.684 -1.157 34.401 1.00 84.81 214 HIS A O 1
ATOM 1701 N N . VAL A 1 215 ? -15.575 1.069 34.711 1.00 80.75 215 VAL A N 1
ATOM 1702 C CA . VAL A 1 215 ? -14.779 1.344 33.507 1.00 80.75 215 VAL A CA 1
ATOM 1703 C C . VAL A 1 215 ? -13.292 1.215 33.818 1.00 80.75 215 VAL A C 1
ATOM 1705 O O . VAL A 1 215 ? -12.780 1.876 34.720 1.00 80.75 215 VAL A O 1
ATOM 1708 N N . GLN A 1 216 ? -12.591 0.403 33.031 1.00 81.44 216 GLN A N 1
ATOM 1709 C CA . GLN A 1 216 ? -11.134 0.380 32.993 1.00 81.44 216 GLN A CA 1
ATOM 1710 C C . GLN A 1 216 ? -10.682 0.920 31.630 1.00 81.44 216 GLN A C 1
ATOM 1712 O O . GLN A 1 216 ? -11.017 0.314 30.610 1.00 81.44 216 GLN A O 1
ATOM 1717 N N . PRO A 1 217 ? -9.950 2.048 31.578 1.00 77.88 217 PRO A N 1
ATOM 1718 C CA . PRO A 1 217 ? -9.477 2.585 30.315 1.00 77.88 217 PRO A CA 1
ATOM 1719 C C . PRO A 1 217 ? -8.411 1.661 29.728 1.00 77.88 217 PRO A C 1
ATOM 1721 O O . PRO A 1 217 ? -7.442 1.299 30.398 1.00 77.88 217 PRO A O 1
ATOM 1724 N N . PHE A 1 218 ? -8.581 1.308 28.460 1.00 71.00 218 PHE A N 1
ATOM 1725 C CA . PHE A 1 218 ? -7.550 0.686 27.645 1.00 71.00 218 PHE A CA 1
ATOM 1726 C C . PHE A 1 218 ? -7.222 1.665 26.521 1.00 71.00 218 PHE A C 1
ATOM 1728 O O . PHE A 1 218 ? -8.112 2.148 25.826 1.00 71.00 218 PHE A O 1
ATOM 1735 N N . SER A 1 219 ? -5.946 2.007 26.373 1.00 61.97 219 SER A N 1
ATOM 1736 C CA . SER A 1 219 ? -5.501 2.785 25.223 1.00 61.97 219 SER A CA 1
ATOM 1737 C C . SER A 1 219 ? -4.943 1.805 24.211 1.00 61.97 219 SER A C 1
ATOM 1739 O O . SER A 1 219 ? -3.895 1.204 24.447 1.00 61.97 219 SER A O 1
ATOM 1741 N N . LEU A 1 220 ? -5.625 1.664 23.077 1.00 62.66 220 LEU A N 1
ATOM 1742 C CA . LEU A 1 220 ? -4.968 1.193 21.863 1.00 62.66 220 LEU A CA 1
ATOM 1743 C C . LEU A 1 220 ? -3.850 2.206 21.576 1.00 62.66 220 LEU A C 1
ATOM 1745 O O . LEU A 1 220 ? -4.080 3.408 21.730 1.00 62.66 220 LEU A O 1
ATOM 1749 N N . SER A 1 221 ? -2.626 1.735 21.327 1.00 53.03 221 SER A N 1
ATOM 1750 C CA . SER A 1 221 ? -1.415 2.571 21.302 1.00 53.03 221 SER A CA 1
ATOM 1751 C C . SER A 1 221 ? -1.647 3.889 20.536 1.00 53.03 221 SER A C 1
ATOM 1753 O O . SER A 1 221 ? -1.766 3.862 19.310 1.00 53.03 221 SER A O 1
ATOM 1755 N N . PRO A 1 222 ? -1.685 5.053 21.216 1.00 48.44 222 PRO A N 1
ATOM 1756 C CA . PRO A 1 222 ? -2.011 6.342 20.595 1.00 48.44 222 PRO A CA 1
ATOM 1757 C C . PRO A 1 222 ? -0.883 6.871 19.688 1.00 48.44 222 PRO A C 1
ATOM 1759 O O . PRO A 1 222 ? -0.981 7.962 19.131 1.00 48.44 222 PRO A O 1
ATOM 1762 N N . HIS A 1 223 ? 0.200 6.099 19.551 1.00 50.69 223 HIS A N 1
ATOM 1763 C CA . HIS A 1 223 ? 1.421 6.432 18.819 1.00 50.69 223 HIS A CA 1
ATOM 1764 C C . HIS A 1 223 ? 1.882 5.305 17.889 1.00 50.69 223 HIS A C 1
ATOM 1766 O O . HIS A 1 223 ? 3.034 5.307 17.455 1.00 50.69 223 HIS A O 1
ATOM 1772 N N . ALA A 1 224 ? 1.025 4.323 17.594 1.00 61.69 224 ALA A N 1
ATOM 1773 C CA . ALA A 1 224 ? 1.330 3.386 16.525 1.00 61.69 224 ALA A CA 1
ATOM 1774 C C . ALA A 1 224 ? 1.311 4.173 15.216 1.00 61.69 224 ALA A C 1
ATOM 1776 O O . ALA A 1 224 ? 0.248 4.554 14.748 1.00 61.69 224 ALA A O 1
ATOM 1777 N N . ASP A 1 225 ? 2.487 4.469 14.673 1.00 77.88 225 ASP A N 1
ATOM 1778 C CA . ASP A 1 225 ? 2.656 4.973 13.319 1.00 77.88 225 ASP A CA 1
ATOM 1779 C C . ASP A 1 225 ? 2.159 3.891 12.348 1.00 77.88 225 ASP A C 1
ATOM 1781 O O . ASP A 1 225 ? 2.878 2.913 12.120 1.00 77.88 225 ASP A O 1
ATOM 1785 N N . PRO A 1 226 ? 0.933 4.001 11.800 1.00 80.62 226 PRO A N 1
ATOM 1786 C CA . PRO A 1 226 ? 0.375 2.937 10.976 1.00 80.62 226 PRO A CA 1
ATOM 1787 C C . PRO A 1 226 ? 0.970 2.974 9.566 1.00 80.62 226 PRO A C 1
ATOM 1789 O O . PRO A 1 226 ? 0.917 1.987 8.836 1.00 80.62 226 PRO A O 1
ATOM 1792 N N . LEU A 1 227 ? 1.548 4.111 9.169 1.00 89.62 227 LEU A N 1
ATOM 1793 C CA . LEU A 1 227 ? 2.111 4.303 7.846 1.00 89.62 227 LEU A CA 1
ATOM 1794 C C . LEU A 1 227 ? 3.429 3.547 7.708 1.00 89.62 227 LEU A C 1
ATOM 1796 O O . LEU A 1 227 ? 3.668 2.962 6.656 1.00 89.62 227 LEU A O 1
ATOM 1800 N N . TYR A 1 228 ? 4.267 3.516 8.746 1.00 89.69 228 TYR A N 1
ATOM 1801 C CA . TYR A 1 228 ? 5.564 2.845 8.664 1.00 89.69 228 TYR A CA 1
ATOM 1802 C C . TYR A 1 228 ? 5.455 1.346 8.304 1.00 89.69 228 TYR A C 1
ATOM 1804 O O . TYR A 1 228 ? 6.049 0.947 7.298 1.00 89.69 228 TYR A O 1
ATOM 1812 N N . PRO A 1 229 ? 4.639 0.519 8.991 1.00 89.12 229 PRO A N 1
ATOM 1813 C CA . PRO A 1 229 ? 4.405 -0.869 8.589 1.00 89.12 229 PRO A CA 1
ATOM 1814 C C . PRO A 1 229 ? 3.819 -1.015 7.177 1.00 89.12 229 PRO A C 1
ATOM 1816 O O . PRO A 1 229 ? 4.221 -1.912 6.438 1.00 89.12 229 PRO A O 1
ATOM 1819 N N . ILE A 1 230 ? 2.915 -0.116 6.764 1.00 92.00 230 ILE A N 1
ATOM 1820 C CA . ILE A 1 230 ? 2.330 -0.120 5.411 1.00 92.00 230 ILE A CA 1
ATOM 1821 C C . ILE A 1 230 ? 3.404 0.164 4.347 1.00 92.00 230 ILE A C 1
ATOM 1823 O O . ILE A 1 230 ? 3.434 -0.489 3.300 1.00 92.00 230 ILE A O 1
ATOM 1827 N N . LEU A 1 231 ? 4.311 1.113 4.599 1.00 92.06 231 LEU A N 1
ATOM 1828 C CA . LEU A 1 231 ? 5.423 1.431 3.697 1.00 92.06 231 LEU A CA 1
ATOM 1829 C C . LEU A 1 231 ? 6.399 0.257 3.576 1.00 92.06 231 LEU A C 1
ATOM 1831 O O . LEU A 1 231 ? 6.807 -0.079 2.462 1.00 92.06 231 LEU A O 1
ATOM 1835 N N . LEU A 1 232 ? 6.716 -0.413 4.689 1.00 90.69 232 LEU A N 1
ATOM 1836 C CA . LEU A 1 232 ? 7.534 -1.627 4.672 1.00 90.69 232 LEU A CA 1
ATOM 1837 C C . LEU A 1 232 ? 6.860 -2.747 3.877 1.00 90.69 232 LEU A C 1
ATOM 1839 O O . LEU A 1 232 ? 7.489 -3.323 2.988 1.00 90.69 232 LEU A O 1
ATOM 1843 N N . ALA A 1 233 ? 5.569 -2.993 4.116 1.00 91.06 233 ALA A N 1
ATOM 1844 C CA . ALA A 1 233 ? 4.788 -3.971 3.363 1.00 91.06 233 ALA A CA 1
ATOM 1845 C C . ALA A 1 233 ? 4.736 -3.652 1.863 1.00 91.06 233 ALA A C 1
ATOM 1847 O O . ALA A 1 233 ? 4.660 -4.572 1.051 1.00 91.06 233 ALA A O 1
ATOM 1848 N N . THR A 1 234 ? 4.832 -2.374 1.485 1.00 91.81 234 THR A N 1
ATOM 1849 C CA . THR A 1 234 ? 4.835 -1.926 0.087 1.00 91.81 234 THR A CA 1
ATOM 1850 C C . THR A 1 234 ? 6.202 -2.113 -0.583 1.00 91.81 234 THR A C 1
ATOM 1852 O O . THR A 1 234 ? 6.254 -2.661 -1.684 1.00 91.81 234 THR A O 1
ATOM 1855 N N . HIS A 1 235 ? 7.300 -1.686 0.054 1.00 89.06 235 HIS A N 1
ATOM 1856 C CA . HIS A 1 235 ? 8.624 -1.581 -0.583 1.00 89.06 235 HIS A CA 1
ATOM 1857 C C . HIS A 1 235 ? 9.592 -2.744 -0.324 1.00 89.06 235 HIS A C 1
ATOM 1859 O O . HIS A 1 235 ? 10.451 -3.007 -1.164 1.00 89.06 235 HIS A O 1
ATOM 1865 N N . HIS A 1 236 ? 9.521 -3.393 0.840 1.00 81.62 236 HIS A N 1
ATOM 1866 C CA . HIS A 1 236 ? 10.539 -4.357 1.278 1.00 81.62 236 HIS A CA 1
ATOM 1867 C C . HIS A 1 236 ? 10.486 -5.739 0.595 1.00 81.62 236 HIS A C 1
ATOM 1869 O O . HIS A 1 236 ? 11.543 -6.326 0.369 1.00 81.62 236 HIS A O 1
ATOM 1875 N N . PRO A 1 237 ? 9.309 -6.287 0.240 1.00 85.56 237 PRO A N 1
ATOM 1876 C CA . PRO A 1 237 ? 9.217 -7.647 -0.285 1.00 85.56 237 PRO A CA 1
ATOM 1877 C C . PRO A 1 237 ? 10.071 -7.876 -1.534 1.00 85.56 237 PRO A C 1
ATOM 1879 O O . PRO A 1 237 ? 10.150 -6.989 -2.394 1.00 85.56 237 PRO A O 1
ATOM 1882 N N . PRO A 1 238 ? 10.677 -9.070 -1.679 1.00 77.12 238 PRO A N 1
ATOM 1883 C CA . PRO A 1 238 ? 11.665 -9.335 -2.721 1.00 77.12 238 PRO A CA 1
ATOM 1884 C C . PRO A 1 238 ? 11.079 -9.254 -4.135 1.00 77.12 238 PRO A C 1
ATOM 1886 O O . PRO A 1 238 ? 11.825 -8.956 -5.065 1.00 77.12 238 PRO A O 1
ATOM 1889 N N . SER A 1 239 ? 9.766 -9.449 -4.291 1.00 82.56 239 SER A N 1
ATOM 1890 C CA . SER A 1 239 ? 9.029 -9.329 -5.554 1.00 82.56 239 SER A CA 1
ATOM 1891 C C . SER A 1 239 ? 8.656 -7.889 -5.939 1.00 82.56 239 SER A C 1
ATOM 1893 O O . SER A 1 239 ? 8.016 -7.677 -6.966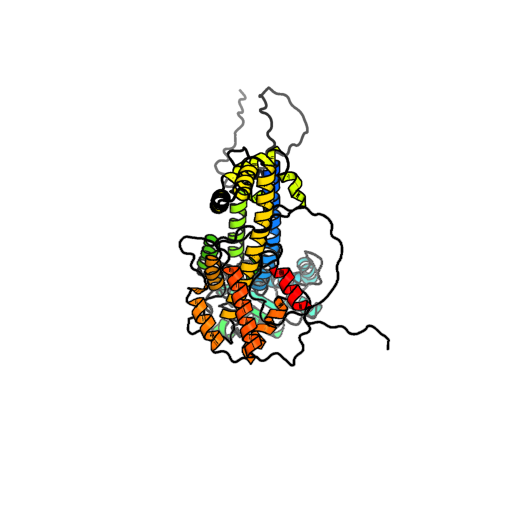 1.00 82.56 239 SER A O 1
ATOM 1895 N N . THR A 1 240 ? 9.024 -6.880 -5.142 1.00 87.31 240 THR A N 1
ATOM 1896 C CA . THR A 1 240 ? 8.634 -5.488 -5.407 1.00 87.31 240 THR A CA 1
ATOM 1897 C C . THR A 1 240 ? 9.336 -4.938 -6.650 1.00 87.31 240 THR A C 1
ATOM 1899 O O . THR A 1 240 ? 10.558 -4.786 -6.669 1.00 87.31 240 THR A O 1
ATOM 1902 N N . LEU A 1 241 ? 8.540 -4.594 -7.670 1.00 90.12 241 LEU A N 1
ATOM 1903 C CA . LEU A 1 241 ? 9.004 -3.986 -8.927 1.00 90.12 241 LEU A CA 1
ATOM 1904 C C . LEU A 1 241 ? 8.724 -2.477 -9.022 1.00 90.12 241 LEU A C 1
ATOM 1906 O O . LEU A 1 241 ? 9.370 -1.775 -9.796 1.00 90.12 241 LEU A O 1
ATOM 1910 N N . LEU A 1 242 ? 7.754 -1.972 -8.255 1.00 91.81 242 LEU A N 1
ATOM 1911 C CA . LEU A 1 242 ? 7.302 -0.581 -8.302 1.00 91.81 242 LEU A CA 1
ATOM 1912 C C . LEU A 1 242 ? 7.467 0.080 -6.932 1.00 91.81 242 LEU A C 1
ATOM 1914 O O . LEU A 1 242 ? 7.014 -0.456 -5.923 1.00 91.81 242 LEU A O 1
ATOM 1918 N N . PHE A 1 243 ? 8.064 1.272 -6.920 1.00 91.25 243 PHE A N 1
ATOM 1919 C CA . PHE A 1 243 ? 8.317 2.061 -5.712 1.00 91.25 243 PHE A CA 1
ATOM 1920 C C . PHE A 1 243 ? 7.559 3.384 -5.755 1.00 91.25 243 PHE A C 1
ATOM 1922 O O . PHE A 1 243 ? 7.345 3.964 -6.824 1.00 91.25 243 PHE A O 1
ATOM 1929 N N . LEU A 1 244 ? 7.170 3.884 -4.583 1.00 92.38 244 LEU A N 1
ATOM 1930 C CA . LEU A 1 244 ? 6.511 5.178 -4.460 1.00 92.38 244 LEU A CA 1
ATOM 1931 C C . LEU A 1 244 ? 7.542 6.307 -4.532 1.00 92.38 244 LEU A C 1
ATOM 1933 O O . LEU A 1 244 ? 8.545 6.310 -3.822 1.00 92.38 244 LEU A O 1
ATOM 1937 N N . GLY A 1 245 ? 7.274 7.295 -5.386 1.00 87.81 245 GLY A N 1
ATOM 1938 C CA . GLY A 1 245 ? 8.144 8.459 -5.523 1.00 87.81 245 GLY A CA 1
ATOM 1939 C C . GLY A 1 245 ? 8.095 9.398 -4.303 1.00 87.81 245 GLY A C 1
ATOM 1940 O O . GLY A 1 245 ? 7.120 9.376 -3.547 1.00 87.81 245 GLY A O 1
ATOM 1941 N N . PRO A 1 246 ? 9.077 10.307 -4.148 1.00 85.25 246 PRO A N 1
ATOM 1942 C CA . PRO A 1 246 ? 9.221 11.165 -2.972 1.00 85.25 246 PRO A CA 1
ATOM 1943 C C . PRO A 1 246 ? 8.005 12.054 -2.736 1.00 85.25 246 PRO A C 1
ATOM 1945 O O . PRO A 1 246 ? 7.592 12.244 -1.603 1.00 85.25 246 PRO A O 1
ATOM 1948 N N . SER A 1 247 ? 7.388 12.563 -3.805 1.00 87.81 247 SER A N 1
ATOM 1949 C CA . SER A 1 247 ? 6.181 13.388 -3.705 1.00 87.81 247 SER A CA 1
ATOM 1950 C C . SER A 1 247 ? 4.990 12.616 -3.134 1.00 87.81 247 SER A C 1
ATOM 1952 O O . SER A 1 247 ? 4.231 13.173 -2.349 1.00 87.81 247 SER A O 1
ATOM 1954 N N . VAL A 1 248 ? 4.840 11.337 -3.499 1.00 92.38 248 VAL A N 1
ATOM 1955 C CA . VAL A 1 248 ? 3.768 10.477 -2.974 1.00 92.38 248 VAL A CA 1
ATOM 1956 C C . VAL A 1 248 ? 4.047 10.125 -1.517 1.00 92.38 248 VAL A C 1
ATOM 1958 O O . VAL A 1 248 ? 3.143 10.183 -0.692 1.00 92.38 248 VAL A O 1
ATOM 1961 N N . LEU A 1 249 ? 5.302 9.819 -1.187 1.00 91.75 249 LEU A N 1
ATOM 1962 C CA . LEU A 1 249 ? 5.727 9.521 0.179 1.00 91.75 249 LEU A CA 1
ATOM 1963 C C . LEU A 1 249 ? 5.545 10.717 1.122 1.00 91.75 249 LEU A C 1
ATOM 1965 O O . LEU A 1 249 ? 4.977 10.558 2.199 1.00 91.75 249 LEU A O 1
ATOM 1969 N N . SER A 1 250 ? 5.940 11.921 0.700 1.00 89.81 250 SER A N 1
ATOM 1970 C CA . SER A 1 250 ? 5.699 13.148 1.469 1.00 89.81 250 SER A CA 1
ATOM 1971 C C . SER A 1 250 ? 4.209 13.407 1.672 1.00 89.81 250 SER A C 1
ATOM 1973 O O . SER A 1 250 ? 3.799 13.736 2.779 1.00 89.81 250 SER A O 1
ATOM 1975 N N . PHE A 1 251 ? 3.394 13.208 0.631 1.00 91.62 251 PHE A N 1
ATOM 1976 C CA . PHE A 1 251 ? 1.943 13.355 0.733 1.00 91.62 251 PHE A CA 1
ATOM 1977 C C . PHE A 1 251 ? 1.317 12.332 1.692 1.00 91.62 251 PHE A C 1
ATOM 1979 O O . PHE A 1 251 ? 0.395 12.671 2.430 1.00 91.62 251 PHE A O 1
ATOM 1986 N N . LEU A 1 252 ? 1.810 11.088 1.712 1.00 92.25 252 LEU A N 1
ATOM 1987 C CA . LEU A 1 252 ? 1.349 10.065 2.653 1.00 92.25 252 LEU A CA 1
ATOM 1988 C C . LEU A 1 252 ? 1.647 10.466 4.100 1.00 92.25 252 LEU A C 1
ATOM 1990 O O . LEU A 1 252 ? 0.741 10.407 4.924 1.00 92.25 252 LEU A O 1
ATOM 1994 N N . VAL A 1 253 ? 2.865 10.932 4.396 1.00 90.50 253 VAL A N 1
ATOM 1995 C CA . VAL A 1 253 ? 3.228 11.417 5.741 1.00 90.50 253 VAL A CA 1
ATOM 1996 C C . VAL A 1 253 ? 2.390 12.631 6.128 1.00 90.50 253 VAL A C 1
ATOM 1998 O O . VAL A 1 253 ? 1.774 12.631 7.189 1.00 90.50 253 VAL A O 1
ATOM 2001 N N . GLU A 1 254 ? 2.265 13.625 5.247 1.00 89.38 254 GLU A N 1
ATOM 2002 C CA . GLU A 1 254 ? 1.406 14.791 5.487 1.00 89.38 254 GLU A CA 1
ATOM 2003 C C . GLU A 1 254 ? -0.045 14.374 5.772 1.00 89.38 254 GLU A C 1
ATOM 2005 O O . GLU A 1 254 ? -0.680 14.885 6.694 1.00 89.38 254 GLU A O 1
ATOM 2010 N N . SER A 1 255 ? -0.547 13.370 5.048 1.00 87.25 255 SER A N 1
ATOM 2011 C CA . SER A 1 255 ? -1.890 12.833 5.257 1.00 87.25 255 SER A CA 1
ATOM 2012 C C . SER A 1 255 ? -2.059 12.183 6.630 1.00 87.25 255 SER A C 1
ATOM 2014 O O . SER A 1 255 ? -3.153 12.274 7.182 1.00 87.25 255 SER A O 1
ATOM 2016 N N . THR A 1 256 ? -1.025 11.567 7.215 1.00 85.00 256 THR A N 1
ATOM 2017 C CA . THR A 1 256 ? -1.120 10.962 8.562 1.00 85.00 256 THR A CA 1
ATOM 2018 C C . THR A 1 256 ? -1.288 11.984 9.680 1.00 85.00 256 THR A C 1
ATOM 2020 O O . THR A 1 256 ? -1.869 11.662 10.712 1.00 85.00 256 THR A O 1
ATOM 2023 N N . HIS A 1 257 ? -0.848 13.229 9.479 1.00 82.56 257 HIS A N 1
ATOM 2024 C CA . HIS A 1 257 ? -1.072 14.295 10.455 1.00 82.56 257 HIS A CA 1
ATOM 2025 C C . HIS A 1 257 ? -2.535 14.762 10.497 1.00 82.56 257 HIS A C 1
ATOM 2027 O O . HIS A 1 257 ? -2.954 15.399 11.467 1.00 82.56 257 HIS A O 1
ATOM 2033 N N . ASN A 1 258 ? -3.336 14.433 9.478 1.00 77.50 258 ASN A N 1
ATOM 2034 C CA . ASN A 1 258 ? -4.764 14.715 9.484 1.00 77.50 258 ASN A CA 1
ATOM 2035 C C . ASN A 1 258 ? -5.501 13.686 10.352 1.00 77.50 258 ASN A C 1
ATOM 2037 O O . ASN A 1 258 ? -5.475 12.491 10.070 1.00 77.50 258 ASN A O 1
ATOM 2041 N N . GLN A 1 259 ? -6.239 14.169 11.356 1.00 63.94 259 GLN A N 1
ATOM 2042 C CA . GLN A 1 259 ? -6.964 13.347 12.342 1.00 63.94 259 GLN A CA 1
ATOM 2043 C C . GLN A 1 259 ? -8.012 12.391 11.736 1.00 63.94 259 GLN A C 1
ATOM 2045 O O . GLN A 1 259 ? -8.491 11.492 12.418 1.00 63.94 259 GLN A O 1
ATOM 2050 N N . SER A 1 260 ? -8.391 12.579 10.470 1.00 68.25 260 SER A N 1
ATOM 2051 C CA . SER A 1 260 ? -9.374 11.758 9.756 1.00 68.25 260 SER A CA 1
ATOM 2052 C C . SER A 1 260 ? -8.764 10.651 8.889 1.00 68.25 260 SER A C 1
ATOM 2054 O O . SER A 1 260 ? -9.508 9.846 8.321 1.00 68.25 260 SER A O 1
ATOM 2056 N N . THR A 1 261 ? -7.438 10.598 8.742 1.00 78.56 261 THR A N 1
ATOM 2057 C CA . THR A 1 261 ? -6.788 9.632 7.851 1.00 78.56 261 THR A CA 1
ATOM 2058 C C . THR A 1 261 ? -6.634 8.284 8.541 1.00 78.56 261 THR A C 1
ATOM 2060 O O . THR A 1 261 ? -5.790 8.104 9.412 1.00 78.56 261 THR A O 1
ATOM 2063 N N . THR A 1 262 ? -7.433 7.309 8.114 1.00 83.25 262 THR A N 1
ATOM 2064 C CA . THR A 1 262 ? -7.362 5.930 8.614 1.00 83.25 262 THR A CA 1
ATOM 2065 C C . THR A 1 262 ? -6.396 5.063 7.788 1.00 83.25 262 THR A C 1
ATOM 2067 O O . THR A 1 262 ? -6.137 5.384 6.621 1.00 83.25 262 THR A O 1
ATOM 2070 N N . PRO A 1 263 ? -5.887 3.930 8.315 1.00 86.44 263 PRO A N 1
ATOM 2071 C CA . PRO A 1 263 ? -5.051 3.004 7.541 1.00 86.44 263 PRO A CA 1
ATOM 2072 C C . PRO A 1 263 ? -5.697 2.537 6.215 1.00 86.44 263 PRO A C 1
ATOM 2074 O O . PRO A 1 263 ? -5.031 2.589 5.174 1.00 86.44 263 PRO A O 1
ATOM 2077 N N . PRO A 1 264 ? -7.012 2.228 6.157 1.00 86.81 264 PRO A N 1
ATOM 2078 C CA . PRO A 1 264 ? -7.693 1.974 4.885 1.00 86.81 264 PRO A CA 1
ATOM 2079 C C . PRO A 1 264 ? -7.686 3.173 3.923 1.00 86.81 264 PRO A C 1
ATOM 2081 O O . PRO A 1 264 ? -7.676 2.990 2.704 1.00 86.81 264 PRO A O 1
ATOM 2084 N N . ALA A 1 265 ? -7.703 4.413 4.427 1.00 88.69 265 ALA A N 1
ATOM 2085 C CA . ALA A 1 265 ? -7.560 5.602 3.588 1.00 88.69 265 ALA A CA 1
ATOM 2086 C C . ALA A 1 265 ? -6.143 5.711 3.000 1.00 88.69 265 ALA A C 1
ATOM 2088 O O . ALA A 1 265 ? -6.015 5.979 1.805 1.00 88.69 265 ALA A O 1
ATOM 2089 N N . LEU A 1 266 ? -5.098 5.405 3.778 1.00 91.44 266 LEU A N 1
ATOM 2090 C CA . LEU A 1 266 ? -3.716 5.328 3.282 1.00 91.44 266 LEU A CA 1
ATOM 2091 C C . LEU A 1 266 ? -3.577 4.283 2.165 1.00 91.44 266 LEU A C 1
ATOM 2093 O O . LEU A 1 266 ? -3.055 4.596 1.094 1.00 91.44 266 LEU A O 1
ATOM 2097 N N . LYS A 1 267 ? -4.143 3.079 2.345 1.00 93.31 267 LYS A N 1
ATOM 2098 C CA . LYS A 1 267 ? -4.208 2.051 1.288 1.00 93.31 267 LYS A CA 1
ATOM 2099 C C . LYS A 1 267 ? -4.872 2.577 0.015 1.00 93.31 267 LYS A C 1
ATOM 2101 O O . LYS A 1 267 ? -4.365 2.340 -1.081 1.00 93.31 267 LYS A O 1
ATOM 2106 N N . ARG A 1 268 ? -5.984 3.318 0.126 1.00 93.31 268 ARG A N 1
ATOM 2107 C CA . ARG A 1 268 ? -6.662 3.925 -1.039 1.00 93.31 268 ARG A CA 1
ATOM 2108 C C . ARG A 1 268 ? -5.782 4.951 -1.755 1.00 93.31 268 ARG A C 1
ATOM 2110 O O . ARG A 1 268 ? -5.794 4.978 -2.983 1.00 93.31 268 ARG A O 1
ATOM 2117 N N . ILE A 1 269 ? -5.006 5.752 -1.022 1.00 93.94 269 ILE A N 1
ATOM 2118 C CA . ILE A 1 269 ? -4.050 6.703 -1.612 1.00 93.94 269 ILE A CA 1
ATOM 2119 C C . ILE A 1 269 ? -2.972 5.947 -2.403 1.00 93.94 269 ILE A C 1
ATOM 2121 O O . ILE A 1 269 ? -2.720 6.279 -3.562 1.00 93.94 269 ILE A O 1
ATOM 2125 N N . ILE A 1 270 ? -2.391 4.887 -1.829 1.00 95.44 270 ILE A N 1
ATOM 2126 C CA . ILE A 1 270 ? -1.393 4.046 -2.512 1.00 95.44 270 ILE A CA 1
ATOM 2127 C C . ILE A 1 270 ? -2.008 3.382 -3.756 1.00 95.44 270 ILE A C 1
ATOM 2129 O O . ILE A 1 270 ? -1.422 3.440 -4.839 1.00 95.44 270 ILE A O 1
ATOM 2133 N N . LYS A 1 271 ? -3.229 2.837 -3.647 1.00 96.00 271 LYS A N 1
ATOM 2134 C CA . LYS A 1 271 ? -3.974 2.263 -4.782 1.00 96.00 271 LYS A CA 1
ATOM 2135 C C . LYS A 1 271 ? -4.150 3.262 -5.912 1.00 96.00 271 LYS A C 1
ATOM 2137 O O . LYS A 1 271 ? -3.950 2.927 -7.079 1.00 96.00 271 LYS A O 1
ATOM 2142 N N . TYR A 1 272 ? -4.527 4.488 -5.566 1.00 96.00 272 TYR A N 1
ATOM 2143 C CA . TYR A 1 272 ? -4.717 5.560 -6.529 1.00 96.00 272 TYR A CA 1
ATOM 2144 C C . TYR A 1 272 ? -3.400 5.958 -7.204 1.00 96.00 272 TYR A C 1
ATOM 2146 O O . TYR A 1 272 ? -3.389 6.208 -8.409 1.00 96.00 272 TYR A O 1
ATOM 2154 N N . ALA A 1 273 ? -2.282 5.958 -6.471 1.00 95.81 273 ALA A N 1
ATOM 2155 C CA . ALA A 1 273 ? -0.958 6.195 -7.040 1.00 95.81 273 ALA A CA 1
ATOM 2156 C C . ALA A 1 273 ? -0.566 5.100 -8.050 1.00 95.81 273 ALA A C 1
ATOM 2158 O O . ALA A 1 273 ? -0.143 5.425 -9.161 1.00 95.81 273 ALA A O 1
ATOM 2159 N N . PHE A 1 274 ? -0.786 3.821 -7.716 1.00 95.56 274 PHE A N 1
ATOM 2160 C CA . PHE A 1 274 ? -0.589 2.702 -8.647 1.00 95.56 274 PHE A CA 1
ATOM 2161 C C . PHE A 1 274 ? -1.469 2.871 -9.886 1.00 95.56 274 PHE A C 1
ATOM 2163 O O . PHE A 1 274 ? -0.966 2.889 -11.008 1.00 95.56 274 PHE A O 1
ATOM 2170 N N . MET A 1 275 ? -2.775 3.068 -9.690 1.00 94.56 275 MET A N 1
ATOM 2171 C CA . MET A 1 275 ? -3.726 3.256 -10.785 1.00 94.56 275 MET A CA 1
ATOM 2172 C C . MET A 1 275 ? -3.288 4.403 -11.701 1.00 94.56 275 MET A C 1
ATOM 2174 O O . MET A 1 275 ? -3.216 4.221 -12.910 1.00 94.56 275 MET A O 1
ATOM 2178 N N . SER A 1 276 ? -2.921 5.554 -11.135 1.00 95.12 276 SER A N 1
ATOM 2179 C CA . SER A 1 276 ? -2.465 6.725 -11.892 1.00 95.12 276 SER A CA 1
ATOM 2180 C C . SER A 1 276 ? -1.195 6.435 -12.696 1.00 95.12 276 SER A C 1
ATOM 2182 O O . SER A 1 276 ? -1.097 6.848 -13.852 1.00 95.12 276 SER A O 1
ATOM 2184 N N . HIS A 1 277 ? -0.240 5.692 -12.125 1.00 95.38 277 HIS A N 1
ATOM 2185 C CA . HIS A 1 277 ? 0.985 5.303 -12.822 1.00 95.38 277 HIS A CA 1
ATOM 2186 C C . HIS A 1 277 ? 0.682 4.454 -14.062 1.00 95.38 277 HIS A C 1
ATOM 2188 O O . HIS A 1 277 ? 1.093 4.819 -15.166 1.00 95.38 277 HIS A O 1
ATOM 2194 N N . PHE A 1 278 ? -0.077 3.368 -13.909 1.00 95.50 278 PHE A N 1
ATOM 2195 C CA . PHE A 1 278 ? -0.406 2.484 -15.029 1.00 95.50 278 PHE A CA 1
ATOM 2196 C C . PHE A 1 278 ? -1.382 3.123 -16.011 1.00 95.50 278 PHE A C 1
ATOM 2198 O O . PHE A 1 278 ? -1.334 2.815 -17.196 1.00 95.50 278 PHE A O 1
ATOM 2205 N N . PHE A 1 279 ? -2.247 4.032 -15.566 1.00 93.88 279 PHE A N 1
ATOM 2206 C CA . PHE A 1 279 ? -3.191 4.720 -16.442 1.00 93.88 279 PHE A CA 1
ATOM 2207 C C . PHE A 1 279 ? -2.509 5.768 -17.328 1.00 93.88 279 PHE A C 1
ATOM 2209 O O . PHE A 1 279 ? -2.942 5.964 -18.456 1.00 93.88 279 PHE A O 1
ATOM 2216 N N . ALA A 1 280 ? -1.444 6.421 -16.855 1.00 92.75 280 ALA A N 1
ATOM 2217 C CA . ALA A 1 280 ? -0.795 7.515 -17.580 1.00 92.75 280 ALA A CA 1
ATOM 2218 C C . ALA A 1 280 ? 0.446 7.099 -18.391 1.00 92.75 280 ALA A C 1
ATOM 2220 O O . ALA A 1 280 ? 0.824 7.814 -19.319 1.00 92.75 280 ALA A O 1
ATOM 2221 N N . ASN A 1 281 ? 1.097 5.978 -18.057 1.00 94.31 281 ASN A N 1
ATOM 2222 C CA . ASN A 1 281 ? 2.417 5.646 -18.599 1.00 94.31 281 ASN A CA 1
ATOM 2223 C C . ASN A 1 281 ? 2.392 4.379 -19.470 1.00 94.31 281 ASN A C 1
ATOM 2225 O O . ASN A 1 281 ? 2.232 3.286 -18.924 1.00 94.31 281 ASN A O 1
ATOM 2229 N N . PRO A 1 282 ? 2.638 4.468 -20.792 1.00 94.25 282 PRO A N 1
ATOM 2230 C CA . PRO A 1 282 ? 2.700 3.287 -21.662 1.00 94.25 282 PRO A CA 1
ATOM 2231 C C . PRO A 1 282 ? 3.903 2.385 -21.349 1.00 94.25 282 PRO A C 1
ATOM 2233 O O . PRO A 1 282 ? 3.797 1.172 -21.435 1.00 94.25 282 PRO A O 1
ATOM 2236 N N . LEU A 1 283 ? 5.027 2.956 -20.899 1.00 95.44 283 LEU A N 1
ATOM 2237 C CA . LEU A 1 283 ? 6.234 2.201 -20.529 1.00 95.44 283 LEU A CA 1
ATOM 2238 C C . LEU A 1 283 ? 6.073 1.361 -19.251 1.00 95.44 283 LEU A C 1
ATOM 2240 O O . LEU A 1 283 ? 6.945 0.556 -18.940 1.00 95.44 283 LEU A O 1
ATOM 2244 N N . SER A 1 284 ? 4.965 1.515 -18.517 1.00 95.56 284 SER A N 1
ATOM 2245 C CA . SER A 1 284 ? 4.673 0.680 -17.344 1.00 95.56 284 SER A CA 1
ATOM 2246 C C . SER A 1 284 ? 4.465 -0.800 -17.699 1.00 95.56 284 SER A C 1
ATOM 2248 O O . SER A 1 284 ? 4.581 -1.653 -16.823 1.00 95.56 284 SER A O 1
ATOM 2250 N N . THR A 1 285 ? 4.252 -1.130 -18.982 1.00 94.88 285 THR A N 1
ATOM 2251 C CA . THR A 1 285 ? 4.242 -2.515 -19.484 1.00 94.88 285 THR A CA 1
ATOM 2252 C C . THR A 1 285 ? 5.566 -3.241 -19.278 1.00 94.88 285 THR A C 1
ATOM 2254 O O . THR A 1 285 ? 5.573 -4.461 -19.262 1.00 94.88 285 THR A O 1
ATOM 2257 N N . LEU A 1 286 ? 6.682 -2.522 -19.112 1.00 94.94 286 LEU A N 1
ATOM 2258 C CA . LEU A 1 286 ? 7.994 -3.126 -18.847 1.00 94.94 286 LEU A CA 1
ATOM 2259 C C . LEU A 1 286 ? 8.079 -3.784 -17.459 1.00 94.94 286 LEU A C 1
ATOM 2261 O O . LEU A 1 286 ? 9.034 -4.498 -17.186 1.00 94.94 286 LEU A O 1
ATOM 2265 N N . LEU A 1 287 ? 7.089 -3.553 -16.588 1.00 94.50 287 LEU A N 1
ATOM 2266 C CA . LEU A 1 287 ? 6.951 -4.209 -15.283 1.00 94.50 287 LEU A CA 1
ATOM 2267 C C . LEU A 1 287 ? 6.174 -5.541 -15.368 1.00 94.50 287 LEU A C 1
ATOM 2269 O O . LEU A 1 287 ? 5.750 -6.083 -14.339 1.00 94.50 287 LEU A O 1
ATOM 2273 N N . CYS A 1 288 ? 5.922 -6.040 -16.584 1.00 92.81 288 CYS A N 1
ATOM 2274 C CA . CYS A 1 288 ? 5.270 -7.324 -16.821 1.00 92.81 288 CYS A CA 1
ATOM 2275 C C . CYS A 1 288 ? 6.113 -8.499 -16.301 1.00 92.81 288 CYS A C 1
ATOM 2277 O O . CYS A 1 288 ? 7.270 -8.341 -15.915 1.00 92.81 288 CYS A O 1
ATOM 2279 N N . HIS A 1 289 ? 5.524 -9.693 -16.266 1.00 90.44 289 HIS A N 1
ATOM 2280 C CA . HIS A 1 289 ? 6.264 -10.887 -15.862 1.00 90.44 289 HIS A CA 1
ATOM 2281 C C . HIS A 1 289 ? 7.236 -11.324 -16.975 1.00 90.44 289 HIS A C 1
ATOM 2283 O O . HIS A 1 289 ? 6.955 -11.119 -18.155 1.00 90.44 289 HIS A O 1
ATOM 2289 N N . GLU A 1 290 ? 8.344 -11.990 -16.632 1.00 88.81 290 GLU A N 1
ATOM 2290 C CA . GLU A 1 290 ? 9.350 -12.430 -17.620 1.00 88.81 290 GLU A CA 1
ATOM 2291 C C . GLU A 1 290 ? 8.753 -13.326 -18.718 1.00 88.81 290 GLU A C 1
ATOM 2293 O O . GLU A 1 290 ? 9.111 -13.226 -19.890 1.00 88.81 290 GLU A O 1
ATOM 2298 N N . ALA A 1 291 ? 7.765 -14.151 -18.359 1.00 89.31 291 ALA A N 1
ATOM 2299 C CA . ALA A 1 291 ? 7.021 -14.992 -19.302 1.00 89.31 291 ALA A CA 1
ATOM 2300 C C . ALA A 1 291 ? 6.292 -14.191 -20.404 1.00 89.31 291 ALA A C 1
ATOM 2302 O O . ALA A 1 291 ? 6.007 -14.722 -21.476 1.00 89.31 291 ALA A O 1
ATOM 2303 N N . GLU A 1 292 ? 5.994 -12.916 -20.155 1.00 91.00 292 GLU A N 1
ATOM 2304 C CA . GLU A 1 292 ? 5.265 -12.029 -21.063 1.00 91.00 292 GLU A CA 1
ATOM 2305 C C . GLU A 1 292 ? 6.210 -11.198 -21.947 1.00 91.00 292 GLU A C 1
ATOM 2307 O O . GLU A 1 292 ? 5.745 -10.508 -22.858 1.00 91.00 292 GLU A O 1
ATOM 2312 N N . HIS A 1 293 ? 7.536 -11.305 -21.761 1.00 91.75 293 HIS A N 1
ATOM 2313 C CA . HIS A 1 293 ? 8.526 -10.587 -22.575 1.00 91.75 293 HIS A CA 1
ATOM 2314 C C . HIS A 1 293 ? 8.391 -10.898 -24.070 1.00 91.75 293 HIS A C 1
ATOM 2316 O O . HIS A 1 293 ? 8.588 -10.016 -24.905 1.00 91.75 293 HIS A O 1
ATOM 2322 N N . ALA A 1 294 ? 7.952 -12.107 -24.436 1.00 91.62 294 ALA A N 1
ATOM 2323 C CA . ALA A 1 294 ? 7.669 -12.460 -25.829 1.00 91.62 294 ALA A CA 1
ATOM 2324 C C . ALA A 1 294 ? 6.655 -11.505 -26.494 1.00 91.62 294 ALA A C 1
ATOM 2326 O O . ALA A 1 294 ? 6.767 -11.208 -27.684 1.00 91.62 294 ALA A O 1
ATOM 2327 N N . THR A 1 295 ? 5.691 -10.977 -25.732 1.00 91.94 295 THR A N 1
ATOM 2328 C CA . THR A 1 295 ? 4.723 -9.981 -26.214 1.00 91.94 295 THR A CA 1
ATOM 2329 C C . THR A 1 295 ? 5.385 -8.625 -26.453 1.00 91.94 295 THR A C 1
ATOM 2331 O O . THR A 1 295 ? 5.031 -7.944 -27.417 1.00 91.94 295 THR A O 1
ATOM 2334 N N . LEU A 1 296 ? 6.372 -8.241 -25.636 1.00 92.81 296 LEU A N 1
ATOM 2335 C CA . LEU A 1 296 ? 7.141 -7.004 -25.821 1.00 92.81 296 LEU A CA 1
ATOM 2336 C C . LEU A 1 296 ? 7.995 -7.051 -27.100 1.00 92.81 296 LEU A C 1
ATOM 2338 O O . LEU A 1 296 ? 8.057 -6.061 -27.826 1.00 92.81 296 LEU A O 1
ATOM 2342 N N . HIS A 1 297 ? 8.584 -8.212 -27.407 1.00 93.31 297 HIS A N 1
ATOM 2343 C CA . HIS A 1 297 ? 9.449 -8.434 -28.577 1.00 93.31 297 HIS A CA 1
ATOM 2344 C C . HIS A 1 297 ? 8.708 -8.600 -29.908 1.00 93.31 297 HIS A C 1
ATOM 2346 O O . HIS A 1 297 ? 9.335 -8.755 -30.959 1.00 93.31 297 HIS A O 1
ATOM 2352 N N . LYS A 1 298 ? 7.371 -8.553 -29.918 1.00 93.94 298 LYS A N 1
ATOM 2353 C CA . LYS A 1 298 ? 6.632 -8.492 -31.183 1.00 93.94 298 LYS A CA 1
ATOM 2354 C C . LYS A 1 298 ? 7.065 -7.236 -31.954 1.00 93.94 298 LYS A C 1
ATOM 2356 O O . LYS A 1 298 ? 7.077 -6.161 -31.355 1.00 93.94 298 LYS A O 1
ATOM 2361 N N . PRO A 1 299 ? 7.340 -7.314 -33.272 1.00 92.00 299 PRO A N 1
ATOM 2362 C CA . PRO A 1 299 ? 7.935 -6.204 -34.026 1.00 92.00 299 PRO A CA 1
ATOM 2363 C C . PRO A 1 299 ? 7.206 -4.863 -33.860 1.00 92.00 299 PRO A C 1
ATOM 2365 O O . PRO A 1 299 ? 7.834 -3.824 -33.680 1.00 92.00 299 PRO A O 1
ATOM 2368 N N . THR A 1 300 ? 5.870 -4.886 -33.861 1.00 92.62 300 THR A N 1
ATOM 2369 C CA . THR A 1 300 ? 5.034 -3.690 -33.678 1.00 92.62 300 THR A CA 1
ATOM 2370 C C . THR A 1 300 ? 5.159 -3.092 -32.275 1.00 92.62 300 THR A C 1
ATOM 2372 O O . THR A 1 300 ? 5.254 -1.874 -32.133 1.00 92.62 300 THR A O 1
ATOM 2375 N N . ASN A 1 301 ? 5.181 -3.937 -31.243 1.00 94.25 301 ASN A N 1
ATOM 2376 C CA . ASN A 1 301 ? 5.265 -3.518 -29.843 1.00 94.25 301 ASN A CA 1
ATOM 2377 C C . ASN A 1 301 ? 6.667 -3.000 -29.522 1.00 94.25 301 ASN A C 1
ATOM 2379 O O . ASN A 1 301 ? 6.813 -1.940 -28.917 1.00 94.25 301 ASN A O 1
ATOM 2383 N N . GLN A 1 302 ? 7.688 -3.703 -30.004 1.00 94.50 302 GLN A N 1
ATOM 2384 C CA . GLN A 1 302 ? 9.086 -3.339 -29.835 1.00 94.50 302 GLN A CA 1
ATOM 2385 C C . GLN A 1 302 ? 9.389 -1.966 -30.445 1.00 94.50 302 GLN A C 1
ATOM 2387 O O . GLN A 1 302 ? 9.933 -1.107 -29.755 1.00 94.50 302 GLN A O 1
ATOM 2392 N N . ALA A 1 303 ? 8.984 -1.721 -31.696 1.00 94.00 303 ALA A N 1
ATOM 2393 C CA . ALA A 1 303 ? 9.194 -0.428 -32.351 1.00 94.00 303 ALA A CA 1
ATOM 2394 C C . ALA A 1 303 ? 8.479 0.716 -31.607 1.00 94.00 303 ALA A C 1
ATOM 2396 O O . ALA A 1 303 ? 9.046 1.792 -31.392 1.00 94.00 303 ALA A O 1
ATOM 2397 N N . PHE A 1 304 ? 7.246 0.468 -31.152 1.00 95.44 304 PHE A N 1
ATOM 2398 C CA . PHE A 1 304 ? 6.485 1.425 -30.351 1.00 95.44 304 PHE A CA 1
ATOM 2399 C C . PHE A 1 304 ? 7.198 1.755 -29.030 1.00 95.44 304 PHE A C 1
ATOM 2401 O O . PHE A 1 304 ? 7.457 2.926 -28.746 1.00 95.44 304 PHE A O 1
ATOM 2408 N N . LEU A 1 305 ? 7.585 0.742 -28.251 1.00 95.56 305 LEU A N 1
ATOM 2409 C CA . LEU A 1 305 ? 8.254 0.918 -26.959 1.00 95.56 305 LEU A CA 1
ATOM 2410 C C . LEU A 1 305 ? 9.640 1.560 -27.104 1.00 95.56 305 LEU A C 1
ATOM 2412 O O . LEU A 1 305 ? 9.952 2.490 -26.362 1.00 95.56 305 LEU A O 1
ATOM 2416 N N . ALA A 1 306 ? 10.445 1.138 -28.083 1.00 94.81 306 ALA A N 1
ATOM 2417 C CA . ALA A 1 306 ? 11.764 1.712 -28.349 1.00 94.81 306 ALA A CA 1
ATOM 2418 C C . ALA A 1 306 ? 11.672 3.210 -28.681 1.00 94.81 306 ALA A C 1
ATOM 2420 O O . ALA A 1 306 ? 12.458 4.015 -28.173 1.00 94.81 306 ALA A O 1
ATOM 2421 N N . SER A 1 307 ? 10.664 3.613 -29.464 1.00 94.19 307 SER A N 1
ATOM 2422 C CA . SER A 1 307 ? 10.429 5.027 -29.775 1.00 94.19 307 SER A CA 1
ATOM 2423 C C . SER A 1 307 ? 10.137 5.865 -28.521 1.00 94.19 307 SER A C 1
ATOM 2425 O O . SER A 1 307 ? 10.615 6.995 -28.395 1.00 94.19 307 SER A O 1
ATOM 2427 N N . LEU A 1 308 ? 9.400 5.308 -27.558 1.00 95.25 308 LEU A N 1
ATOM 2428 C CA . LEU A 1 308 ? 9.085 5.969 -26.295 1.00 95.25 308 LEU A CA 1
ATOM 2429 C C . LEU A 1 308 ? 10.303 6.009 -25.368 1.00 95.25 308 LEU A C 1
ATOM 2431 O O . LEU A 1 308 ? 10.607 7.060 -24.804 1.00 95.25 308 LEU A O 1
ATOM 2435 N N . LEU A 1 309 ? 11.038 4.899 -25.263 1.00 95.62 309 LEU A N 1
ATOM 2436 C CA . LEU A 1 309 ? 12.248 4.774 -24.447 1.00 95.62 309 LEU A CA 1
ATOM 2437 C C . LEU A 1 309 ? 13.308 5.806 -24.837 1.00 95.62 309 LEU A C 1
ATOM 2439 O O . LEU A 1 309 ? 13.812 6.520 -23.969 1.00 95.62 309 LEU A O 1
ATOM 2443 N N . ARG A 1 310 ? 13.568 5.974 -26.140 1.00 94.94 310 ARG A N 1
ATOM 2444 C CA . ARG A 1 310 ? 14.519 6.974 -26.666 1.00 94.94 310 ARG A CA 1
ATOM 2445 C C . ARG A 1 310 ? 14.142 8.417 -26.312 1.00 94.94 310 ARG A C 1
ATOM 2447 O O . ARG A 1 310 ? 14.995 9.307 -26.276 1.00 94.94 310 ARG A O 1
ATOM 2454 N N . ASN A 1 311 ? 12.864 8.665 -26.035 1.00 92.62 311 ASN A N 1
ATOM 2455 C CA . ASN A 1 311 ? 12.362 9.976 -25.642 1.00 92.62 311 ASN A CA 1
ATOM 2456 C C . ASN A 1 311 ? 12.388 10.226 -24.131 1.00 92.62 311 ASN A C 1
ATOM 2458 O O . ASN A 1 311 ? 12.159 11.362 -23.712 1.00 92.62 311 ASN A O 1
ATOM 2462 N N . THR A 1 312 ? 12.711 9.221 -23.316 1.00 93.50 312 THR A N 1
ATOM 2463 C CA . THR A 1 312 ? 12.821 9.414 -21.869 1.00 93.50 312 THR A CA 1
ATOM 2464 C C . THR A 1 312 ? 14.050 10.266 -21.511 1.00 93.50 312 THR A C 1
ATOM 2466 O O . THR A 1 312 ? 15.122 10.099 -22.104 1.00 93.50 312 THR A O 1
ATOM 2469 N N . PRO A 1 313 ? 13.942 11.185 -20.530 1.00 91.56 313 PRO A N 1
ATOM 2470 C CA . PRO A 1 313 ? 15.081 11.992 -20.088 1.00 91.56 313 PRO A CA 1
ATOM 2471 C C . PRO A 1 313 ? 16.247 11.152 -19.556 1.00 91.56 313 PRO A C 1
ATOM 2473 O O . PRO A 1 313 ? 17.403 11.480 -19.812 1.00 91.56 313 PRO A O 1
ATOM 2476 N N . SER A 1 314 ? 15.948 10.053 -18.856 1.00 89.44 314 SER A N 1
ATOM 2477 C CA . SER A 1 314 ? 16.945 9.135 -18.296 1.00 89.44 314 SER A CA 1
ATOM 2478 C C . SER A 1 314 ? 17.758 8.437 -19.383 1.00 89.44 314 SER A C 1
ATOM 2480 O O . SER A 1 314 ? 18.980 8.390 -19.283 1.00 89.44 314 SER A O 1
ATOM 2482 N N . PHE A 1 315 ? 17.114 7.964 -20.454 1.00 93.25 315 PHE A N 1
ATOM 2483 C CA . PHE A 1 315 ? 17.814 7.359 -21.586 1.00 93.25 315 PHE A CA 1
ATOM 2484 C C . PHE A 1 315 ? 18.725 8.368 -22.294 1.00 93.25 315 PHE A C 1
ATOM 2486 O O . PHE A 1 315 ? 19.884 8.075 -22.576 1.00 93.25 315 PHE A O 1
ATOM 2493 N N . ARG A 1 316 ? 18.238 9.595 -22.526 1.00 92.88 316 ARG A N 1
ATOM 2494 C CA . ARG A 1 316 ? 19.049 10.661 -23.136 1.00 92.88 316 ARG A CA 1
ATOM 2495 C C . ARG A 1 316 ? 20.262 11.014 -22.277 1.00 92.88 316 ARG A C 1
ATOM 2497 O O . ARG A 1 316 ? 21.356 11.168 -22.811 1.00 92.88 316 ARG A O 1
ATOM 2504 N N . ALA A 1 317 ? 20.082 11.110 -20.960 1.00 90.56 317 ALA A N 1
ATOM 2505 C CA . ALA A 1 317 ? 21.178 11.336 -20.024 1.00 90.56 317 ALA A CA 1
ATOM 2506 C C . ALA A 1 317 ? 22.185 10.174 -20.033 1.00 90.56 317 ALA A C 1
ATOM 2508 O O . ALA A 1 317 ? 23.386 10.421 -20.065 1.00 90.56 317 ALA A O 1
ATOM 2509 N N . TYR A 1 318 ? 21.713 8.924 -20.082 1.00 90.81 318 TYR A N 1
ATOM 2510 C CA . TYR A 1 318 ? 22.572 7.743 -20.190 1.00 90.81 318 TYR A CA 1
ATOM 2511 C C . TYR A 1 318 ? 23.431 7.770 -21.460 1.00 90.81 318 TYR A C 1
ATOM 2513 O O . TYR A 1 318 ? 24.650 7.640 -21.374 1.00 90.81 318 TYR A O 1
ATOM 2521 N N . CYS A 1 319 ? 22.831 8.028 -22.627 1.00 92.12 319 CYS A N 1
ATOM 2522 C CA . CYS A 1 319 ? 23.583 8.144 -23.876 1.00 92.12 319 CYS A CA 1
ATOM 2523 C C . CYS A 1 319 ? 24.614 9.279 -23.826 1.00 92.12 319 CYS A C 1
ATOM 2525 O O . CYS A 1 319 ? 25.751 9.082 -24.247 1.00 92.12 319 CYS A O 1
ATOM 2527 N N . SER A 1 320 ? 24.256 10.445 -23.280 1.00 92.00 320 SER A N 1
ATOM 2528 C CA . SER A 1 320 ? 25.203 11.553 -23.098 1.00 92.00 320 SER A CA 1
ATOM 2529 C C . SER A 1 320 ? 26.367 11.162 -22.185 1.00 92.00 320 SER A C 1
ATOM 2531 O O . SER A 1 320 ? 27.521 11.402 -22.531 1.00 92.00 320 SER A O 1
ATOM 2533 N N . ASN A 1 321 ? 26.085 10.507 -21.056 1.00 89.75 321 ASN A N 1
ATOM 2534 C CA . ASN A 1 321 ? 27.104 10.042 -20.113 1.00 89.75 321 ASN A CA 1
ATOM 2535 C C . ASN A 1 321 ? 28.047 9.011 -20.742 1.00 89.75 321 ASN A C 1
ATOM 2537 O O . ASN A 1 321 ? 29.255 9.095 -20.535 1.00 89.75 321 ASN A O 1
ATOM 2541 N N . LEU A 1 322 ? 27.528 8.089 -21.559 1.00 90.31 322 LEU A N 1
ATOM 2542 C CA . LEU A 1 322 ? 28.364 7.163 -22.324 1.00 90.31 322 LEU A CA 1
ATOM 2543 C C . LEU A 1 322 ? 29.272 7.902 -23.312 1.00 90.31 322 LEU A C 1
ATOM 2545 O O . LEU A 1 322 ? 30.461 7.603 -23.394 1.00 90.31 322 LEU A O 1
ATOM 2549 N N . LEU A 1 323 ? 28.752 8.899 -24.031 1.00 90.69 323 LEU A N 1
ATOM 2550 C CA . LEU A 1 323 ? 29.560 9.690 -24.965 1.00 90.69 323 LEU A CA 1
ATOM 2551 C C . LEU A 1 323 ? 30.648 10.508 -24.252 1.00 90.69 323 LEU A C 1
ATOM 2553 O O . LEU A 1 323 ? 31.725 10.704 -24.814 1.00 90.69 323 LEU A O 1
ATOM 2557 N N . HIS A 1 324 ? 30.416 10.930 -23.006 1.00 91.38 324 HIS A N 1
ATOM 2558 C CA . HIS A 1 324 ? 31.427 11.609 -22.192 1.00 91.38 324 HIS A CA 1
ATOM 2559 C C . HIS A 1 324 ? 32.645 10.732 -21.858 1.00 91.38 324 HIS A C 1
ATOM 2561 O O . HIS A 1 324 ? 33.713 11.284 -21.594 1.00 91.38 324 HIS A O 1
ATOM 2567 N N . LEU A 1 325 ? 32.537 9.399 -21.933 1.00 88.19 325 LEU A N 1
ATOM 2568 C CA . LEU A 1 325 ? 33.678 8.486 -21.765 1.00 88.19 325 LEU A CA 1
ATOM 2569 C C . LEU A 1 325 ? 34.693 8.594 -22.918 1.00 88.19 325 LEU A C 1
ATOM 2571 O O . LEU A 1 325 ? 35.838 8.177 -22.767 1.00 88.19 325 LEU A O 1
ATOM 2575 N N . ASN A 1 326 ? 34.291 9.174 -24.056 1.00 84.69 326 ASN A N 1
ATOM 2576 C CA . ASN A 1 326 ? 35.131 9.434 -25.229 1.00 84.69 326 ASN A CA 1
ATOM 2577 C C . ASN A 1 326 ? 35.867 8.188 -25.775 1.00 84.69 326 ASN A C 1
ATOM 2579 O O . ASN A 1 326 ? 36.961 8.287 -26.337 1.00 84.69 326 ASN A O 1
ATOM 2583 N N . THR A 1 327 ? 35.271 7.002 -25.613 1.00 92.19 327 THR A N 1
ATOM 2584 C CA . THR A 1 327 ? 35.764 5.734 -26.168 1.00 92.19 327 THR A CA 1
ATOM 2585 C C . THR A 1 327 ? 34.988 5.355 -27.431 1.00 92.19 327 THR A C 1
ATOM 2587 O O . THR A 1 327 ? 33.810 5.684 -27.587 1.00 92.19 327 THR A O 1
ATOM 2590 N N . LYS A 1 328 ? 35.645 4.640 -28.356 1.00 89.38 328 LYS A N 1
ATOM 2591 C CA . LYS A 1 328 ? 34.991 4.151 -29.585 1.00 89.38 328 LYS A CA 1
ATOM 2592 C C . LYS A 1 328 ? 33.859 3.173 -29.269 1.00 89.38 328 LYS A C 1
ATOM 2594 O O . LYS A 1 328 ? 32.792 3.284 -29.860 1.00 89.38 328 LYS A O 1
ATOM 2599 N N . ASP A 1 329 ? 34.068 2.299 -28.287 1.00 89.75 329 ASP A N 1
ATOM 2600 C CA . ASP A 1 329 ? 33.087 1.294 -27.867 1.00 89.75 329 ASP A CA 1
ATOM 2601 C C . ASP A 1 329 ? 31.815 1.939 -27.292 1.00 89.75 329 ASP A C 1
ATOM 2603 O O . ASP A 1 329 ? 30.706 1.486 -27.575 1.00 89.75 329 ASP A O 1
ATOM 2607 N N . ALA A 1 330 ? 31.943 3.044 -26.545 1.00 86.94 330 ALA A N 1
ATOM 2608 C CA . ALA A 1 330 ? 30.787 3.780 -26.034 1.00 86.94 330 ALA A CA 1
ATOM 2609 C C . ALA A 1 330 ? 29.990 4.460 -27.160 1.00 86.94 330 ALA A C 1
ATOM 2611 O O . ALA A 1 330 ? 28.759 4.429 -27.151 1.00 86.94 330 ALA A O 1
ATOM 2612 N N . ALA A 1 331 ? 30.673 5.034 -28.156 1.00 89.94 331 ALA A N 1
ATOM 2613 C CA . ALA A 1 331 ? 30.019 5.625 -29.323 1.00 89.94 331 ALA A CA 1
ATOM 2614 C C . ALA A 1 331 ? 29.298 4.566 -30.180 1.00 89.94 331 ALA A C 1
ATOM 2616 O O . ALA A 1 331 ? 28.156 4.784 -30.585 1.00 89.94 331 ALA A O 1
ATOM 2617 N N . GLU A 1 332 ? 29.929 3.407 -30.397 1.00 92.56 332 GLU A N 1
ATOM 2618 C CA . GLU A 1 332 ? 29.327 2.244 -31.061 1.00 92.56 332 GLU A CA 1
ATOM 2619 C C . GLU A 1 332 ? 28.080 1.775 -30.299 1.00 92.56 332 GLU A C 1
ATOM 2621 O O . GLU A 1 332 ? 27.013 1.608 -30.888 1.00 92.56 332 GLU A O 1
ATOM 2626 N N . ARG A 1 333 ? 28.163 1.646 -28.968 1.00 91.50 333 ARG A N 1
ATOM 2627 C CA . ARG A 1 333 ? 27.026 1.230 -28.137 1.00 91.50 333 ARG A CA 1
ATOM 2628 C C . ARG A 1 333 ? 25.854 2.204 -28.231 1.00 91.50 333 ARG A C 1
ATOM 2630 O O . ARG A 1 333 ? 24.718 1.762 -28.387 1.00 91.50 333 ARG A O 1
ATOM 2637 N N . VAL A 1 334 ? 26.108 3.512 -28.166 1.00 92.50 334 VAL A N 1
ATOM 2638 C CA . VAL A 1 334 ? 25.059 4.533 -28.327 1.00 92.50 334 VAL A CA 1
ATOM 2639 C C . VAL A 1 334 ? 24.444 4.469 -29.725 1.00 92.50 334 VAL A C 1
ATOM 2641 O O . VAL A 1 334 ? 23.224 4.542 -29.851 1.00 92.50 334 VAL A O 1
ATOM 2644 N N . TYR A 1 335 ? 25.254 4.273 -30.767 1.00 93.75 335 TYR A N 1
ATOM 2645 C CA . TYR A 1 335 ? 24.761 4.095 -32.133 1.00 93.75 335 TYR A CA 1
ATOM 2646 C C . TYR A 1 335 ? 23.826 2.880 -32.251 1.00 93.75 335 TYR A C 1
ATOM 2648 O O . TYR A 1 335 ? 22.713 3.018 -32.762 1.00 93.75 335 TYR A O 1
ATOM 2656 N N . GLN A 1 336 ? 24.219 1.727 -31.696 1.00 93.69 336 GLN A N 1
ATOM 2657 C CA . GLN A 1 336 ? 23.382 0.521 -31.675 1.00 93.69 336 GLN A CA 1
ATOM 2658 C C . GLN A 1 336 ? 22.058 0.758 -30.935 1.00 93.69 336 GLN A C 1
ATOM 2660 O O . GLN A 1 336 ? 20.991 0.450 -31.462 1.00 93.69 336 GLN A O 1
ATOM 2665 N N . LEU A 1 337 ? 22.101 1.400 -29.763 1.00 92.81 337 LEU A N 1
ATOM 2666 C CA . LEU A 1 337 ? 20.910 1.720 -28.967 1.00 92.81 337 LEU A CA 1
ATOM 2667 C C . LEU A 1 337 ? 19.947 2.705 -29.652 1.00 92.81 337 LEU A C 1
ATOM 2669 O O . LEU A 1 337 ? 18.770 2.756 -29.292 1.00 92.81 337 LEU A O 1
ATOM 2673 N N . LEU A 1 338 ? 20.411 3.509 -30.610 1.00 92.81 338 LEU A N 1
ATOM 2674 C CA . LEU A 1 338 ? 19.566 4.454 -31.346 1.00 92.81 338 LEU A CA 1
ATOM 2675 C C . LEU A 1 338 ? 18.936 3.851 -32.606 1.00 92.81 338 LEU A C 1
ATOM 2677 O O . LEU A 1 338 ? 17.898 4.347 -33.043 1.00 92.81 338 LEU A O 1
ATOM 2681 N N . ILE A 1 339 ? 19.543 2.812 -33.182 1.00 93.75 339 ILE A N 1
ATOM 2682 C CA . ILE A 1 339 ? 19.114 2.224 -34.459 1.00 93.75 339 ILE A CA 1
ATOM 2683 C C . ILE A 1 339 ? 18.344 0.927 -34.260 1.00 93.75 339 ILE A C 1
ATOM 2685 O O . ILE A 1 339 ? 17.323 0.715 -34.909 1.00 93.75 339 ILE A O 1
ATOM 2689 N N . SER A 1 340 ? 18.823 0.059 -33.374 1.00 95.19 340 SER A N 1
ATOM 2690 C CA . SER A 1 340 ? 18.214 -1.240 -33.130 1.00 95.19 340 SER A CA 1
ATOM 2691 C C . SER A 1 340 ? 17.151 -1.125 -32.045 1.00 95.19 340 SER A C 1
ATOM 2693 O O . SER A 1 340 ? 17.449 -0.858 -30.882 1.00 95.19 340 SER A O 1
ATOM 2695 N N . ASP A 1 341 ? 15.886 -1.323 -32.424 1.00 95.06 341 ASP A N 1
ATOM 2696 C CA . ASP A 1 341 ? 14.766 -1.331 -31.474 1.00 95.06 341 ASP A CA 1
ATOM 2697 C C . ASP A 1 341 ? 14.862 -2.499 -30.479 1.00 95.06 341 ASP A C 1
ATOM 2699 O O . ASP A 1 341 ? 14.418 -2.364 -29.339 1.00 95.06 341 ASP A O 1
ATOM 2703 N N . ALA A 1 342 ? 15.455 -3.623 -30.899 1.00 92.81 342 ALA A N 1
ATOM 2704 C CA . ALA A 1 342 ? 15.643 -4.802 -30.054 1.00 92.81 342 ALA A CA 1
ATOM 2705 C C . ALA A 1 342 ? 16.649 -4.492 -28.945 1.00 92.81 342 ALA A C 1
ATOM 2707 O O . ALA A 1 342 ? 16.321 -4.608 -27.768 1.00 92.81 342 ALA A O 1
ATOM 2708 N N . ASP A 1 343 ? 17.814 -3.954 -29.319 1.00 92.88 343 ASP A N 1
ATOM 2709 C CA . ASP A 1 343 ? 18.859 -3.596 -28.359 1.00 92.88 343 ASP A CA 1
ATOM 2710 C C . ASP A 1 343 ? 18.400 -2.511 -27.378 1.00 92.88 343 ASP A C 1
ATOM 2712 O O . ASP A 1 343 ? 18.759 -2.559 -26.200 1.00 92.88 343 ASP A O 1
ATOM 2716 N N . THR A 1 344 ? 17.604 -1.530 -27.834 1.00 94.56 344 THR A N 1
ATOM 2717 C CA . THR A 1 344 ? 17.015 -0.518 -26.941 1.00 94.56 344 THR A CA 1
ATOM 2718 C C . THR A 1 344 ? 16.124 -1.171 -25.885 1.00 94.56 344 THR A C 1
ATOM 2720 O O . THR A 1 344 ? 16.213 -0.817 -24.707 1.00 94.56 344 THR A O 1
ATOM 2723 N N . LEU A 1 345 ? 15.253 -2.094 -26.303 1.00 95.06 345 LEU A N 1
ATOM 2724 C CA . LEU A 1 345 ? 14.299 -2.757 -25.420 1.00 95.06 345 LEU A CA 1
ATOM 2725 C C . LEU A 1 345 ? 15.007 -3.702 -24.440 1.00 95.06 345 LEU A C 1
ATOM 2727 O O . LEU A 1 345 ? 14.772 -3.599 -23.238 1.00 95.06 345 LEU A O 1
ATOM 2731 N N . ASP A 1 346 ? 15.919 -4.546 -24.923 1.00 93.81 346 ASP A N 1
ATOM 2732 C CA . ASP A 1 346 ? 16.700 -5.478 -24.095 1.00 93.81 346 ASP A CA 1
ATOM 2733 C C . ASP A 1 346 ? 17.531 -4.743 -23.043 1.00 93.81 346 ASP A C 1
ATOM 2735 O O . ASP A 1 346 ? 17.567 -5.117 -21.864 1.00 93.81 346 ASP A O 1
ATOM 2739 N N . HIS A 1 347 ? 18.164 -3.641 -23.455 1.00 93.44 347 HIS A N 1
ATOM 2740 C CA . HIS A 1 347 ? 18.894 -2.783 -22.536 1.00 93.44 347 HIS A CA 1
ATOM 2741 C C . HIS A 1 347 ? 17.968 -2.160 -21.488 1.00 93.44 347 HIS A C 1
ATOM 2743 O O . HIS A 1 347 ? 18.330 -2.123 -20.313 1.00 93.44 347 HIS A O 1
ATOM 2749 N N . ALA A 1 348 ? 16.776 -1.698 -21.878 1.00 93.75 348 ALA A N 1
ATOM 2750 C CA . ALA A 1 348 ? 15.812 -1.134 -20.939 1.00 93.75 348 ALA A CA 1
ATOM 2751 C C . ALA A 1 348 ? 15.320 -2.172 -19.919 1.00 93.75 348 ALA A C 1
ATOM 2753 O O . ALA A 1 348 ? 15.278 -1.856 -18.733 1.00 93.75 348 ALA A O 1
ATOM 2754 N N . ILE A 1 349 ? 15.013 -3.401 -20.347 1.00 93.31 349 ILE A N 1
ATOM 2755 C CA . ILE A 1 349 ? 14.587 -4.496 -19.457 1.00 93.31 349 ILE A CA 1
ATOM 2756 C C . ILE A 1 349 ? 15.703 -4.834 -18.460 1.00 93.31 349 ILE A C 1
ATOM 2758 O O . ILE A 1 349 ? 15.475 -4.863 -17.250 1.00 93.31 349 ILE A O 1
ATOM 2762 N N . SER A 1 350 ? 16.935 -5.001 -18.948 1.00 91.94 350 SER A N 1
ATOM 2763 C CA . SER A 1 350 ? 18.093 -5.318 -18.101 1.00 91.94 350 SER A CA 1
ATOM 2764 C C . SER A 1 350 ? 18.429 -4.180 -17.126 1.00 91.94 350 SER A C 1
ATOM 2766 O O . SER A 1 350 ? 18.666 -4.411 -15.939 1.00 91.94 350 SER A O 1
ATOM 2768 N N . SER A 1 351 ? 18.391 -2.931 -17.598 1.00 90.25 351 SER A N 1
ATOM 2769 C CA . SER A 1 351 ? 18.617 -1.736 -16.776 1.00 90.25 351 SER A CA 1
ATOM 2770 C C . SER A 1 351 ? 17.526 -1.552 -15.720 1.00 90.25 351 SER A C 1
ATOM 2772 O O . SER A 1 351 ? 17.819 -1.169 -14.583 1.00 90.25 351 SER A O 1
ATOM 2774 N N . LEU A 1 352 ? 16.273 -1.876 -16.051 1.00 91.25 352 LEU A N 1
ATOM 2775 C CA . LEU A 1 352 ? 15.155 -1.855 -15.112 1.00 91.25 352 LEU A CA 1
ATOM 2776 C C . LEU A 1 352 ? 15.325 -2.918 -14.023 1.00 91.25 352 LEU A C 1
ATOM 2778 O O . LEU A 1 352 ? 15.173 -2.592 -12.846 1.00 91.25 352 LEU A O 1
ATOM 2782 N N . ALA A 1 353 ? 15.707 -4.146 -14.380 1.00 88.81 353 ALA A N 1
ATOM 2783 C CA . ALA A 1 353 ? 15.963 -5.216 -13.415 1.00 88.81 353 ALA A CA 1
ATOM 2784 C C . ALA A 1 353 ? 17.101 -4.841 -12.447 1.00 88.81 353 ALA A C 1
ATOM 2786 O O . ALA A 1 353 ? 16.936 -4.903 -11.224 1.00 88.81 353 ALA A O 1
ATOM 2787 N N . ALA A 1 354 ? 18.220 -4.342 -12.985 1.00 85.38 354 ALA A N 1
ATOM 2788 C CA . ALA A 1 354 ? 19.354 -3.870 -12.194 1.00 85.38 354 ALA A CA 1
ATOM 2789 C C . ALA A 1 354 ? 18.975 -2.686 -11.286 1.00 85.38 354 ALA A C 1
ATOM 2791 O O . ALA A 1 354 ? 19.327 -2.647 -10.107 1.00 85.38 354 ALA A O 1
ATOM 2792 N N . SER A 1 355 ? 18.218 -1.716 -11.803 1.00 83.31 355 SER A N 1
ATOM 2793 C CA . SER A 1 355 ? 17.782 -0.545 -11.031 1.00 83.31 355 SER A CA 1
ATOM 2794 C C . SER A 1 355 ? 16.775 -0.907 -9.941 1.00 83.31 355 SER A C 1
ATOM 2796 O O . SER A 1 355 ? 16.859 -0.373 -8.839 1.00 83.31 355 SER A O 1
ATOM 2798 N N . THR A 1 356 ? 15.890 -1.867 -10.198 1.00 86.00 356 THR A N 1
ATOM 2799 C CA . THR A 1 356 ? 14.945 -2.401 -9.208 1.00 86.00 356 THR A CA 1
ATOM 2800 C C . THR A 1 356 ? 15.682 -3.122 -8.083 1.00 86.00 356 THR A C 1
ATOM 2802 O O . THR A 1 356 ? 15.389 -2.902 -6.911 1.00 86.00 356 THR A O 1
ATOM 2805 N N . ALA A 1 357 ? 16.682 -3.950 -8.405 1.00 82.00 357 ALA A N 1
ATOM 2806 C CA . ALA A 1 357 ? 17.528 -4.595 -7.400 1.00 82.00 357 ALA A CA 1
ATOM 2807 C C . ALA A 1 357 ? 18.281 -3.569 -6.535 1.00 82.00 357 ALA A C 1
ATOM 2809 O O . ALA A 1 357 ? 18.287 -3.682 -5.307 1.00 82.00 357 ALA A O 1
ATOM 2810 N N . ARG A 1 358 ? 18.841 -2.523 -7.160 1.00 80.19 358 ARG A N 1
ATOM 2811 C CA . ARG A 1 358 ? 19.487 -1.414 -6.442 1.00 80.19 358 ARG A CA 1
ATOM 2812 C C . ARG A 1 358 ? 18.517 -0.682 -5.516 1.00 80.19 358 ARG A C 1
ATOM 2814 O O . ARG A 1 358 ? 18.849 -0.477 -4.354 1.00 80.19 358 ARG A O 1
ATOM 2821 N N . LEU A 1 359 ? 17.317 -0.340 -5.991 1.00 82.31 359 LEU A N 1
ATOM 2822 C CA . LEU A 1 359 ? 16.298 0.334 -5.178 1.00 82.31 359 LEU A CA 1
ATOM 2823 C C . LEU A 1 359 ? 15.831 -0.522 -3.995 1.00 82.31 359 LEU A C 1
ATOM 2825 O O . LEU A 1 359 ? 15.710 0.008 -2.894 1.00 82.31 359 LEU A O 1
ATOM 2829 N N . ARG A 1 360 ? 15.642 -1.837 -4.178 1.00 82.81 360 ARG A N 1
ATOM 2830 C CA . ARG A 1 360 ? 15.333 -2.757 -3.065 1.00 82.81 360 ARG A CA 1
ATOM 2831 C C . ARG A 1 360 ? 16.418 -2.716 -1.993 1.00 82.81 360 ARG A C 1
ATOM 2833 O O . ARG A 1 360 ? 16.109 -2.500 -0.826 1.00 82.81 360 ARG A O 1
ATOM 2840 N N . SER A 1 361 ? 17.684 -2.854 -2.394 1.00 77.56 361 SER A N 1
ATOM 2841 C CA . SER A 1 361 ? 18.826 -2.769 -1.472 1.00 77.56 361 SER A CA 1
ATOM 2842 C C . SER A 1 361 ? 18.860 -1.429 -0.723 1.00 77.56 361 SER A C 1
ATOM 2844 O O . SER A 1 361 ? 19.005 -1.391 0.499 1.00 77.56 361 SER A O 1
ATOM 2846 N N . ALA A 1 362 ? 18.617 -0.329 -1.438 1.00 78.00 362 ALA A N 1
ATOM 2847 C CA . ALA A 1 362 ? 18.529 1.010 -0.867 1.00 78.00 362 ALA A CA 1
ATOM 2848 C C . ALA A 1 362 ? 17.410 1.147 0.182 1.00 78.00 362 ALA A C 1
ATOM 2850 O O . ALA A 1 362 ? 17.661 1.653 1.274 1.00 78.00 362 ALA A O 1
ATOM 2851 N N . TYR A 1 363 ? 16.191 0.681 -0.102 1.00 81.56 363 TYR A N 1
ATOM 2852 C CA . TYR A 1 363 ? 15.087 0.738 0.863 1.00 81.56 363 TYR A CA 1
ATOM 2853 C C . TYR A 1 363 ? 15.294 -0.192 2.066 1.00 81.56 363 TYR A C 1
ATOM 2855 O O . TYR A 1 363 ? 14.890 0.160 3.174 1.00 81.56 363 TYR A O 1
ATOM 2863 N N . THR A 1 364 ? 15.975 -1.327 1.889 1.00 80.50 364 THR A N 1
ATOM 2864 C CA . THR A 1 364 ? 16.419 -2.176 3.007 1.00 80.50 364 THR A CA 1
ATOM 2865 C C . THR A 1 364 ? 17.436 -1.451 3.890 1.00 80.50 364 THR A C 1
ATOM 2867 O O . THR A 1 364 ? 17.341 -1.513 5.116 1.00 80.50 364 THR A O 1
ATOM 2870 N N . ALA A 1 365 ? 18.369 -0.701 3.296 1.00 75.31 365 ALA A N 1
ATOM 2871 C CA . ALA A 1 365 ? 19.293 0.142 4.052 1.00 75.31 365 ALA A CA 1
ATOM 2872 C C . ALA A 1 365 ? 18.567 1.283 4.792 1.00 75.31 365 ALA A C 1
ATOM 2874 O O . ALA A 1 365 ? 18.931 1.599 5.925 1.00 75.31 365 ALA A O 1
ATOM 2875 N N . VAL A 1 366 ? 17.519 1.868 4.195 1.00 79.62 366 VAL A N 1
ATOM 2876 C CA . VAL A 1 366 ? 16.670 2.872 4.860 1.00 79.62 366 VAL A CA 1
ATOM 2877 C C . VAL A 1 366 ? 15.948 2.279 6.068 1.00 79.62 366 VAL A C 1
ATOM 2879 O O . VAL A 1 366 ? 16.020 2.877 7.138 1.00 79.62 366 VAL A O 1
ATOM 2882 N N . ASP A 1 367 ? 15.298 1.115 5.940 1.00 79.81 367 ASP A N 1
ATOM 2883 C CA . ASP A 1 367 ? 14.668 0.450 7.093 1.00 79.81 367 ASP A CA 1
ATOM 2884 C C . ASP A 1 367 ? 15.693 0.188 8.200 1.00 79.81 367 ASP A C 1
ATOM 2886 O O . ASP A 1 367 ? 15.466 0.559 9.349 1.00 79.81 367 ASP A O 1
ATOM 2890 N N . ALA A 1 368 ? 16.858 -0.367 7.855 1.00 75.69 368 ALA A N 1
ATOM 2891 C CA . ALA A 1 368 ? 17.918 -0.610 8.826 1.00 75.69 368 ALA A CA 1
ATOM 2892 C C . ALA A 1 368 ? 18.342 0.680 9.550 1.00 75.69 368 ALA A C 1
ATOM 2894 O O . ALA A 1 368 ? 18.509 0.672 10.769 1.00 75.69 368 ALA A O 1
ATOM 2895 N N . PHE A 1 369 ? 18.465 1.799 8.829 1.00 77.56 369 PHE A N 1
ATOM 2896 C CA . PHE A 1 369 ? 18.783 3.093 9.430 1.00 77.56 369 PHE A CA 1
ATOM 2897 C C . PHE A 1 369 ? 17.681 3.569 10.381 1.00 77.56 369 PHE A C 1
ATOM 2899 O O . PHE A 1 369 ? 17.989 3.951 11.509 1.00 77.56 369 PHE A O 1
ATOM 2906 N N . VAL A 1 370 ? 16.411 3.544 9.957 1.00 81.38 370 VAL A N 1
ATOM 2907 C CA . VAL A 1 370 ? 15.275 3.965 10.799 1.00 81.38 370 VAL A CA 1
ATOM 2908 C C . VAL A 1 370 ? 15.240 3.142 12.080 1.00 81.38 370 VAL A C 1
ATOM 2910 O O . VAL A 1 370 ? 15.113 3.691 13.168 1.00 81.38 370 VAL A O 1
ATOM 2913 N N . GLN A 1 371 ? 15.433 1.836 11.960 1.00 78.00 371 GLN A N 1
ATOM 2914 C CA . GLN A 1 371 ? 15.351 0.884 13.062 1.00 78.00 371 GLN A CA 1
ATOM 2915 C C . GLN A 1 371 ? 16.488 1.058 14.067 1.00 78.00 371 GLN A C 1
ATOM 2917 O O . GLN A 1 371 ? 16.264 0.966 15.271 1.00 78.00 371 GLN A O 1
ATOM 2922 N N . LEU A 1 372 ? 17.693 1.382 13.591 1.00 76.00 372 LEU A N 1
ATOM 2923 C CA . LEU A 1 372 ? 18.790 1.805 14.460 1.00 76.00 372 LEU A CA 1
ATOM 2924 C C . LEU A 1 372 ? 18.452 3.122 15.155 1.00 76.00 372 LEU A C 1
ATOM 2926 O O . LEU A 1 372 ? 18.602 3.229 16.367 1.00 76.00 372 LEU A O 1
ATOM 2930 N N . TYR A 1 373 ? 17.959 4.106 14.405 1.00 77.25 373 TYR A N 1
ATOM 2931 C CA . TYR A 1 373 ? 17.659 5.437 14.924 1.00 77.25 373 TYR A CA 1
ATOM 2932 C C . TYR A 1 373 ? 16.596 5.419 16.034 1.00 77.25 373 TYR A C 1
ATOM 2934 O O . TYR A 1 373 ? 16.708 6.168 17.000 1.00 77.25 373 TYR A O 1
ATOM 2942 N N . ILE A 1 374 ? 15.589 4.547 15.932 1.00 77.81 374 ILE A N 1
ATOM 2943 C CA . ILE A 1 374 ? 14.529 4.399 16.945 1.00 77.81 374 ILE A CA 1
ATOM 2944 C C . ILE A 1 374 ? 14.891 3.421 18.071 1.00 77.81 374 ILE A C 1
ATOM 2946 O O . ILE A 1 374 ? 14.111 3.255 19.011 1.00 77.81 374 ILE A O 1
ATOM 2950 N N . HIS A 1 375 ? 16.037 2.739 17.990 1.00 77.69 375 HIS A N 1
ATOM 2951 C CA . HIS A 1 375 ? 16.383 1.695 18.946 1.00 77.69 375 HIS A CA 1
ATOM 2952 C C . HIS A 1 375 ? 16.576 2.293 20.354 1.00 77.69 375 HIS A C 1
ATOM 2954 O O . HIS A 1 375 ? 17.349 3.237 20.519 1.00 77.69 375 HIS A O 1
ATOM 2960 N N . PRO A 1 376 ? 15.961 1.724 21.409 1.00 74.06 376 PRO A N 1
ATOM 2961 C CA . PRO A 1 376 ? 15.900 2.340 22.743 1.00 74.06 376 PRO A CA 1
ATOM 2962 C C . PRO A 1 376 ? 17.265 2.539 23.422 1.00 74.06 376 PRO A C 1
ATOM 2964 O O . PRO A 1 376 ? 17.400 3.360 24.330 1.00 74.06 376 PRO A O 1
ATOM 2967 N N . ALA A 1 377 ? 18.293 1.803 22.991 1.00 69.94 377 ALA A N 1
ATOM 2968 C CA . ALA A 1 377 ? 19.668 2.006 23.452 1.00 69.94 377 ALA A CA 1
ATOM 2969 C C . ALA A 1 377 ? 20.310 3.295 22.894 1.00 69.94 377 ALA A C 1
ATOM 2971 O O . ALA A 1 377 ? 21.197 3.865 23.530 1.00 69.94 377 ALA A O 1
ATOM 2972 N N . ILE A 1 378 ? 19.857 3.776 21.730 1.00 71.12 378 ILE A N 1
ATOM 2973 C CA . ILE A 1 378 ? 20.366 4.982 21.072 1.00 71.12 378 ILE A CA 1
ATOM 2974 C C . ILE A 1 378 ? 19.603 6.191 21.623 1.00 71.12 378 ILE A C 1
ATOM 2976 O O . ILE A 1 378 ? 18.541 6.574 21.142 1.00 71.12 378 ILE A O 1
ATOM 2980 N N . LYS A 1 379 ? 20.139 6.800 22.682 1.00 66.56 379 LYS A N 1
ATOM 2981 C CA . LYS A 1 379 ? 19.545 7.990 23.309 1.00 66.56 379 LYS A CA 1
ATOM 2982 C C . LYS A 1 379 ? 19.844 9.244 22.482 1.00 66.56 379 LYS A C 1
ATOM 2984 O O . LYS A 1 379 ? 20.815 9.944 22.758 1.00 66.56 379 LYS A O 1
ATOM 2989 N N . LEU A 1 380 ? 19.026 9.516 21.469 1.00 69.00 380 LEU A N 1
ATOM 2990 C CA . LEU A 1 380 ? 19.076 10.770 20.711 1.00 69.00 380 LEU A CA 1
ATOM 2991 C C . LEU A 1 380 ? 18.393 11.913 21.487 1.00 69.00 380 LEU A C 1
ATOM 2993 O O . LEU A 1 380 ? 17.379 11.717 22.151 1.00 69.00 380 LEU A O 1
ATOM 2997 N N . SER A 1 381 ? 18.985 13.109 21.425 1.00 51.66 381 SER A N 1
ATOM 2998 C CA . SER A 1 381 ? 18.590 14.300 22.203 1.00 51.66 381 SER A CA 1
ATOM 2999 C C . SER A 1 381 ? 17.412 15.088 21.607 1.00 51.66 381 SER A C 1
ATOM 3001 O O . SER A 1 381 ? 16.995 16.096 22.178 1.00 51.66 381 SER A O 1
ATOM 3003 N N . SER A 1 382 ? 16.926 14.690 20.432 1.00 57.50 382 SER A N 1
ATOM 3004 C CA . SER A 1 382 ? 15.847 15.339 19.680 1.00 57.50 382 SER A CA 1
ATOM 3005 C C . SER A 1 382 ? 14.477 14.726 20.015 1.00 57.50 382 SER A C 1
ATOM 3007 O O . SER A 1 382 ? 14.416 13.589 20.489 1.00 57.50 382 SER A O 1
ATOM 3009 N N . PRO A 1 383 ? 13.357 15.454 19.807 1.00 56.09 383 PRO A N 1
ATOM 3010 C CA . PRO A 1 383 ? 12.030 14.849 19.912 1.00 56.09 383 PRO A CA 1
ATOM 3011 C C . PRO A 1 383 ? 11.952 13.610 19.010 1.00 56.09 383 PRO A C 1
ATOM 3013 O O . PRO A 1 383 ? 12.516 13.607 17.917 1.00 56.09 383 PRO A O 1
ATOM 3016 N N . SER A 1 384 ? 11.277 12.559 19.480 1.00 65.50 384 SER A N 1
ATOM 3017 C CA . SER A 1 384 ? 11.129 11.300 18.744 1.00 65.50 384 SER A CA 1
ATOM 3018 C C . SER A 1 384 ? 10.348 11.551 17.450 1.00 65.50 384 SER A C 1
ATOM 3020 O O . SER A 1 384 ? 9.125 11.673 17.467 1.00 65.50 384 SER A O 1
ATOM 3022 N N . THR A 1 385 ? 11.063 11.698 16.334 1.00 75.75 385 THR A N 1
ATOM 3023 C CA . THR A 1 385 ? 10.469 11.735 14.995 1.00 75.75 385 THR A CA 1
ATOM 3024 C C . THR A 1 385 ? 9.814 10.378 14.719 1.00 75.75 385 THR A C 1
ATOM 3026 O O . THR A 1 385 ? 10.459 9.352 14.965 1.00 75.75 385 THR A O 1
ATOM 3029 N N . PRO A 1 386 ? 8.562 10.332 14.227 1.00 84.38 386 PRO A N 1
ATOM 3030 C CA . PRO A 1 386 ? 7.902 9.069 13.925 1.00 84.38 386 PRO A CA 1
ATOM 3031 C C . PRO A 1 386 ? 8.683 8.272 12.859 1.00 84.38 386 PRO A C 1
ATOM 3033 O O . PRO A 1 386 ? 9.266 8.873 11.947 1.00 84.38 386 PRO A O 1
ATOM 3036 N N . PRO A 1 387 ? 8.708 6.926 12.943 1.00 86.81 387 PRO A N 1
ATOM 3037 C CA . PRO A 1 387 ? 9.457 6.076 12.014 1.00 86.81 387 PRO A CA 1
ATOM 3038 C C . PRO A 1 387 ? 9.141 6.324 10.529 1.00 86.81 387 PRO A C 1
ATOM 3040 O O . PRO A 1 387 ? 10.048 6.307 9.699 1.00 86.81 387 PRO A O 1
ATOM 3043 N N . SER A 1 388 ? 7.882 6.594 10.178 1.00 88.31 388 SER A N 1
ATOM 3044 C CA . SER A 1 388 ? 7.444 6.894 8.808 1.00 88.31 388 SER A CA 1
ATOM 3045 C C . SER A 1 388 ? 8.021 8.199 8.285 1.00 88.31 388 SER A C 1
ATOM 3047 O O . SER A 1 388 ? 8.446 8.252 7.134 1.00 88.31 388 SER A O 1
ATOM 3049 N N . GLU A 1 389 ? 8.101 9.239 9.114 1.00 88.62 389 GLU A N 1
ATOM 3050 C CA . GLU A 1 389 ? 8.689 10.513 8.713 1.00 88.62 389 GLU A CA 1
ATOM 3051 C C . GLU A 1 389 ? 10.197 10.358 8.485 1.00 88.62 389 GLU A C 1
ATOM 3053 O O . GLU A 1 389 ? 10.701 10.815 7.460 1.00 88.62 389 GLU A O 1
ATOM 3058 N N . LEU A 1 390 ? 10.905 9.629 9.357 1.00 86.75 390 LEU A N 1
ATOM 3059 C CA . LEU A 1 390 ? 12.319 9.288 9.146 1.00 86.75 390 LEU A CA 1
ATOM 3060 C C . LEU A 1 390 ? 12.520 8.474 7.864 1.00 86.75 390 LEU A C 1
ATOM 3062 O O . LEU A 1 390 ? 13.398 8.788 7.059 1.00 86.75 390 LEU A O 1
ATOM 3066 N N . TYR A 1 391 ? 11.684 7.458 7.646 1.00 87.50 391 TYR A N 1
ATOM 3067 C CA . TYR A 1 391 ? 11.719 6.631 6.444 1.00 87.50 391 TYR A CA 1
ATOM 3068 C C . TYR A 1 391 ? 11.537 7.475 5.180 1.00 87.50 391 TYR A C 1
ATOM 3070 O O . TYR A 1 391 ? 12.300 7.342 4.221 1.00 87.50 391 TYR A O 1
ATOM 3078 N N . VAL A 1 392 ? 10.564 8.391 5.182 1.00 88.00 392 VAL A N 1
ATOM 3079 C CA . VAL A 1 392 ? 10.307 9.273 4.043 1.00 88.00 392 VAL A CA 1
ATOM 3080 C C . VAL A 1 392 ? 11.431 10.285 3.850 1.00 88.00 392 VAL A C 1
ATOM 3082 O O . VAL A 1 392 ? 11.899 10.426 2.720 1.00 88.00 392 VAL A O 1
ATOM 3085 N N . GLN A 1 393 ? 11.931 10.924 4.910 1.00 85.00 393 GLN A N 1
ATOM 3086 C CA . GLN A 1 393 ? 13.072 11.842 4.828 1.00 85.00 393 GLN A CA 1
ATOM 3087 C C . GLN A 1 393 ? 14.300 11.151 4.220 1.00 85.00 393 GLN A C 1
ATOM 3089 O O . GLN A 1 393 ? 14.896 11.674 3.281 1.00 85.00 393 GLN A O 1
ATOM 3094 N N . LEU A 1 394 ? 14.636 9.938 4.667 1.00 81.81 394 LEU A N 1
ATOM 3095 C CA . LEU A 1 394 ? 15.746 9.157 4.112 1.00 81.81 394 LEU A CA 1
ATOM 3096 C C . LEU A 1 394 ? 15.482 8.730 2.664 1.00 81.81 394 LEU A C 1
ATOM 3098 O O . LEU A 1 394 ? 16.376 8.821 1.824 1.00 81.81 394 LEU A O 1
ATOM 3102 N N . SER A 1 395 ? 14.250 8.335 2.334 1.00 82.88 395 SER A N 1
ATOM 3103 C CA . SER A 1 395 ? 13.885 7.956 0.964 1.00 82.88 395 SER A CA 1
ATOM 3104 C C . SER A 1 395 ? 14.001 9.111 -0.039 1.00 82.88 395 SER A C 1
ATOM 3106 O O . SER A 1 395 ? 14.306 8.881 -1.207 1.00 82.88 395 SER A O 1
ATOM 3108 N N . GLN A 1 396 ? 13.830 10.366 0.396 1.00 79.44 396 GLN A N 1
ATOM 3109 C CA . GLN A 1 396 ? 14.030 11.540 -0.463 1.00 79.44 396 GLN A CA 1
ATOM 3110 C C . GLN A 1 396 ? 15.485 11.675 -0.932 1.00 79.44 396 GLN A C 1
ATOM 3112 O O . GLN A 1 396 ? 15.732 12.255 -1.988 1.00 79.44 396 GLN A O 1
ATOM 3117 N N . HIS A 1 397 ? 16.441 11.117 -0.184 1.00 74.81 397 HIS A N 1
ATOM 3118 C CA . HIS A 1 397 ? 17.852 11.105 -0.558 1.00 74.81 397 HIS A CA 1
ATOM 3119 C C . HIS A 1 397 ? 18.224 9.974 -1.529 1.00 74.81 397 HIS A C 1
ATOM 3121 O O . HIS A 1 397 ? 19.324 10.002 -2.074 1.00 74.81 397 HIS A O 1
ATOM 3127 N N . LEU A 1 398 ? 17.326 9.010 -1.777 1.00 70.44 398 LEU A N 1
ATOM 3128 C CA . LEU A 1 398 ? 17.550 7.917 -2.732 1.00 70.44 398 LEU A CA 1
ATOM 3129 C C . LEU A 1 398 ? 17.383 8.338 -4.191 1.00 70.44 398 LEU A C 1
ATOM 3131 O O . LEU A 1 398 ? 17.868 7.650 -5.083 1.00 70.44 398 LEU A O 1
ATOM 3135 N N . LEU A 1 399 ? 16.665 9.433 -4.454 1.00 65.56 399 LEU A N 1
ATOM 3136 C CA . LEU A 1 399 ? 16.335 9.854 -5.811 1.00 65.56 399 LEU A CA 1
ATOM 3137 C C . LEU A 1 399 ? 17.049 11.169 -6.165 1.00 65.56 399 LEU A C 1
ATOM 3139 O O . LEU A 1 399 ? 16.995 12.137 -5.397 1.00 65.56 399 LEU A O 1
ATOM 3143 N N . PRO A 1 400 ? 17.725 11.233 -7.328 1.00 55.69 400 PRO A N 1
ATOM 3144 C CA . PRO A 1 400 ? 18.443 12.425 -7.751 1.00 55.69 400 PRO A CA 1
ATOM 3145 C C . PRO A 1 400 ? 17.464 13.571 -8.034 1.00 55.69 400 PRO A C 1
ATOM 3147 O O . PRO A 1 400 ? 16.452 13.414 -8.716 1.00 55.69 400 PRO A O 1
ATOM 3150 N N . GLY A 1 401 ? 17.774 14.743 -7.495 1.00 55.47 401 GLY A N 1
ATOM 3151 C CA . GLY A 1 401 ? 16.932 15.927 -7.500 1.00 55.47 401 GLY A CA 1
ATOM 3152 C C . GLY A 1 401 ? 17.711 17.165 -7.034 1.00 55.47 401 GLY A C 1
ATOM 3153 O O . GLY A 1 401 ? 18.808 17.063 -6.490 1.00 55.47 401 GLY A O 1
ATOM 3154 N N . PRO A 1 402 ? 17.157 18.374 -7.214 1.00 43.69 402 PRO A N 1
ATOM 3155 C CA . PRO A 1 402 ? 17.880 19.631 -6.977 1.00 43.69 402 PRO A CA 1
ATOM 3156 C C . PRO A 1 402 ? 18.262 19.882 -5.507 1.00 43.69 402 PRO A C 1
ATOM 3158 O O . PRO A 1 402 ? 19.002 20.816 -5.213 1.00 43.69 402 PRO A O 1
ATOM 3161 N N . LYS A 1 403 ? 17.739 19.078 -4.572 1.00 48.16 403 LYS A N 1
ATOM 3162 C CA . LYS A 1 403 ? 18.011 19.158 -3.129 1.00 48.16 403 LYS A CA 1
ATOM 3163 C C . LYS A 1 403 ? 18.678 17.895 -2.575 1.00 48.16 403 LYS A C 1
ATOM 3165 O O . LYS A 1 403 ? 18.840 17.798 -1.359 1.00 48.16 403 LYS A O 1
ATOM 3170 N N . THR A 1 404 ? 19.044 16.935 -3.426 1.00 55.81 404 THR A N 1
ATOM 3171 C CA . THR A 1 404 ? 19.626 15.668 -2.981 1.00 55.81 404 THR A CA 1
ATOM 3172 C C . THR A 1 404 ? 21.030 15.940 -2.465 1.00 55.81 404 THR A C 1
ATOM 3174 O O . THR A 1 404 ? 21.959 16.204 -3.221 1.00 55.81 404 THR A O 1
ATOM 3177 N N . LYS A 1 405 ? 21.170 15.950 -1.143 1.00 59.94 405 LYS A N 1
ATOM 3178 C CA . LYS A 1 405 ? 22.470 15.945 -0.480 1.00 59.94 405 LYS A CA 1
ATOM 3179 C C . LYS A 1 405 ? 22.800 14.514 -0.088 1.00 59.94 405 LYS A C 1
ATOM 3181 O O . LYS A 1 405 ? 21.892 13.768 0.280 1.00 59.94 405 LYS A O 1
ATOM 3186 N N . ALA A 1 406 ? 24.081 14.154 -0.119 1.00 61.31 406 ALA A N 1
ATOM 3187 C CA . ALA A 1 406 ? 24.544 12.891 0.443 1.00 61.31 406 ALA A CA 1
ATOM 3188 C C . ALA A 1 406 ? 24.032 12.761 1.885 1.00 61.31 406 ALA A C 1
ATOM 3190 O O . ALA A 1 406 ? 24.171 13.709 2.664 1.00 61.31 406 ALA A O 1
ATOM 3191 N N . VAL A 1 407 ? 23.479 11.605 2.263 1.00 63.31 407 VAL A N 1
ATOM 3192 C CA . VAL A 1 407 ? 22.984 11.369 3.637 1.00 63.31 407 VAL A CA 1
ATOM 3193 C C . VAL A 1 407 ? 24.068 11.647 4.677 1.00 63.31 407 VAL A C 1
ATOM 3195 O O . VAL A 1 407 ? 23.776 12.174 5.744 1.00 63.31 407 VAL A O 1
ATOM 3198 N N . GLN A 1 408 ? 25.338 11.435 4.325 1.00 62.22 408 GLN A N 1
ATOM 3199 C CA . GLN A 1 408 ? 26.500 11.767 5.157 1.00 62.22 408 GLN A CA 1
ATOM 3200 C C . GLN A 1 408 ? 26.589 13.243 5.578 1.00 62.22 408 GLN A C 1
ATOM 3202 O O . GLN A 1 408 ? 27.218 13.561 6.581 1.00 62.22 408 GLN A O 1
ATOM 3207 N N . SER A 1 409 ? 25.983 14.147 4.809 1.00 63.09 409 SER A N 1
ATOM 3208 C CA . SER A 1 409 ? 25.961 15.587 5.087 1.00 63.09 409 SER A CA 1
ATOM 3209 C C . SER A 1 409 ? 24.736 16.036 5.893 1.00 63.09 409 SER A C 1
ATOM 3211 O O . SER A 1 409 ? 24.584 17.227 6.168 1.00 63.09 409 SER A O 1
ATOM 3213 N N . THR A 1 410 ? 23.846 15.105 6.246 1.00 74.56 410 THR A N 1
ATOM 3214 C CA . THR A 1 410 ? 22.645 15.384 7.043 1.00 74.56 410 THR A CA 1
ATOM 3215 C C . THR A 1 410 ? 22.954 15.323 8.537 1.00 74.56 410 THR A C 1
ATOM 3217 O O . THR A 1 410 ? 23.809 14.551 8.974 1.00 74.56 410 THR A O 1
ATOM 3220 N N . SER A 1 411 ? 22.223 16.109 9.332 1.00 79.12 411 SER A N 1
ATOM 3221 C CA . SER A 1 411 ? 22.321 16.061 10.795 1.00 79.12 411 SER A CA 1
ATOM 3222 C C . SER A 1 411 ? 21.921 14.692 11.350 1.00 79.12 411 SER A C 1
ATOM 3224 O O . SER A 1 411 ? 22.553 14.206 12.277 1.00 79.12 411 SER A O 1
ATOM 3226 N N . LEU A 1 412 ? 20.956 14.009 10.720 1.00 76.81 412 LEU A N 1
ATOM 3227 C CA . LEU A 1 412 ? 20.525 12.661 11.111 1.00 76.81 412 LEU A CA 1
ATOM 3228 C C . LEU A 1 412 ? 21.693 11.668 11.147 1.00 76.81 412 LEU A C 1
ATOM 3230 O O . LEU A 1 412 ? 21.824 10.888 12.089 1.00 76.81 412 LEU A O 1
ATOM 3234 N N . TYR A 1 413 ? 22.568 11.718 10.138 1.00 75.12 413 TYR A N 1
ATOM 3235 C CA . TYR A 1 413 ? 23.748 10.863 10.089 1.00 75.12 413 TYR A CA 1
ATOM 3236 C C . TYR A 1 413 ? 24.775 11.240 11.161 1.00 75.12 413 TYR A C 1
ATOM 3238 O O . TYR A 1 413 ? 25.293 10.355 11.842 1.00 75.12 413 TYR A O 1
ATOM 3246 N N . SER A 1 414 ? 25.072 12.533 11.346 1.00 77.38 414 SER A N 1
ATOM 3247 C CA . SER A 1 414 ? 26.025 12.955 12.382 1.00 77.38 414 SER A CA 1
ATOM 3248 C C . SER A 1 414 ? 25.540 12.606 13.786 1.00 77.38 414 SER A C 1
ATOM 3250 O O . SER A 1 414 ? 26.336 12.149 14.608 1.00 77.38 414 SER A O 1
ATOM 3252 N N . ASP A 1 415 ? 24.243 12.761 14.035 1.00 78.81 415 ASP A N 1
ATOM 3253 C CA . ASP A 1 415 ? 23.617 12.509 15.327 1.00 78.81 415 ASP A CA 1
ATOM 3254 C C . ASP A 1 415 ? 23.636 11.008 15.637 1.00 78.81 415 ASP A C 1
ATOM 3256 O O . ASP A 1 415 ? 24.149 10.610 16.686 1.00 78.81 415 ASP A O 1
ATOM 3260 N N . LEU A 1 416 ? 23.218 10.163 14.684 1.00 76.31 416 LEU A N 1
ATOM 3261 C CA . LEU A 1 416 ? 23.291 8.705 14.814 1.00 76.31 416 LEU A CA 1
ATOM 3262 C C . LEU A 1 416 ? 24.733 8.229 15.032 1.00 76.31 416 LEU A C 1
ATOM 3264 O O . LEU A 1 416 ? 24.996 7.445 15.941 1.00 76.31 416 LEU A O 1
ATOM 3268 N N . MET A 1 417 ? 25.690 8.727 14.244 1.00 74.12 417 MET A N 1
ATOM 3269 C CA . MET A 1 417 ? 27.096 8.341 14.383 1.00 74.12 417 MET A CA 1
ATOM 3270 C C . MET A 1 417 ? 27.696 8.785 15.719 1.00 74.12 417 MET A C 1
ATOM 3272 O O . MET A 1 417 ? 28.531 8.074 16.278 1.00 74.12 417 MET A O 1
ATOM 3276 N N . SER A 1 418 ? 27.288 9.941 16.246 1.00 77.25 418 SER A N 1
ATOM 3277 C CA . SER A 1 418 ? 27.712 10.393 17.572 1.00 77.25 418 SER A CA 1
ATOM 3278 C C . SER A 1 418 ? 27.156 9.490 18.678 1.00 77.25 418 SER A C 1
ATOM 3280 O O . SER A 1 418 ? 27.909 9.088 19.563 1.00 77.25 418 SER A O 1
ATOM 3282 N N . ALA A 1 419 ? 25.889 9.082 18.575 1.00 75.69 419 ALA A N 1
ATOM 3283 C CA . ALA A 1 419 ? 25.246 8.194 19.535 1.00 75.69 419 ALA A CA 1
ATOM 3284 C C . ALA A 1 419 ? 25.821 6.768 19.480 1.00 75.69 419 ALA A C 1
ATOM 3286 O O . ALA A 1 419 ? 26.100 6.179 20.522 1.00 75.69 419 ALA A O 1
ATOM 3287 N N . LEU A 1 420 ? 26.105 6.250 18.278 1.00 72.19 420 LEU A N 1
ATOM 3288 C CA . LEU A 1 420 ? 26.785 4.965 18.073 1.00 72.19 420 LEU A CA 1
ATOM 3289 C C . LEU A 1 420 ? 28.185 4.928 18.691 1.00 72.19 420 LEU A C 1
ATOM 3291 O O . LEU A 1 420 ? 28.581 3.909 19.247 1.00 72.19 420 LEU A O 1
ATOM 3295 N N . ARG A 1 421 ? 28.927 6.040 18.656 1.00 74.75 421 ARG A N 1
ATOM 3296 C CA . ARG A 1 421 ? 30.255 6.137 19.292 1.00 74.75 421 ARG A CA 1
ATOM 3297 C C . ARG A 1 421 ? 30.205 6.144 20.820 1.00 74.75 421 ARG A C 1
ATOM 3299 O O . ARG A 1 421 ? 31.218 5.853 21.447 1.00 74.75 421 ARG A O 1
ATOM 3306 N N . LEU A 1 422 ? 29.070 6.513 21.410 1.00 75.69 422 LEU A N 1
ATOM 3307 C CA . LEU A 1 422 ? 28.883 6.590 22.862 1.00 75.69 422 LEU A CA 1
ATOM 3308 C C . LEU A 1 422 ? 28.361 5.277 23.466 1.00 75.69 422 LEU A C 1
ATOM 3310 O O . LEU A 1 422 ? 28.306 5.151 24.690 1.00 75.69 422 LEU A O 1
ATOM 3314 N N . LEU A 1 423 ? 27.976 4.307 22.633 1.00 72.25 423 LEU A N 1
ATOM 3315 C CA . LEU A 1 423 ? 27.431 3.029 23.078 1.00 72.25 423 LEU A CA 1
ATOM 3316 C C . LEU A 1 423 ? 28.536 2.075 23.564 1.00 72.25 423 LEU A C 1
ATOM 3318 O O . LEU A 1 423 ? 29.590 1.967 22.932 1.00 72.25 423 LEU A O 1
ATOM 3322 N N . PRO A 1 424 ? 28.311 1.348 24.676 1.00 71.94 424 PRO A N 1
ATOM 3323 C CA . PRO A 1 424 ? 29.243 0.334 25.127 1.00 71.94 424 PRO A CA 1
ATOM 3324 C C . PRO A 1 424 ? 29.262 -0.845 24.140 1.00 71.94 424 PRO A C 1
ATOM 3326 O O . PRO A 1 424 ? 28.222 -1.196 23.574 1.00 71.94 424 PRO A O 1
ATOM 3329 N N . PRO A 1 425 ? 30.409 -1.521 23.975 1.00 64.44 425 PRO A N 1
ATOM 3330 C CA . PRO A 1 425 ? 30.585 -2.493 22.901 1.00 64.44 425 PRO A CA 1
ATOM 3331 C C . PRO A 1 425 ? 29.621 -3.691 22.955 1.00 64.44 425 PRO A C 1
ATOM 3333 O O . PRO A 1 425 ? 29.212 -4.197 21.915 1.00 64.44 425 PRO A O 1
ATOM 3336 N N . ASN A 1 426 ? 29.195 -4.086 24.159 1.00 64.31 426 ASN A N 1
ATOM 3337 C CA . ASN A 1 426 ? 28.254 -5.189 24.380 1.00 64.31 426 ASN A CA 1
ATOM 3338 C C . ASN A 1 426 ? 26.836 -4.867 23.868 1.00 64.31 426 ASN A C 1
ATOM 3340 O O . ASN A 1 426 ? 26.135 -5.744 23.384 1.00 64.31 426 ASN A O 1
ATOM 3344 N N . GLN A 1 427 ? 26.412 -3.600 23.932 1.00 63.97 427 GLN A N 1
ATOM 3345 C CA . GLN A 1 427 ? 25.112 -3.189 23.387 1.00 63.97 427 GLN A CA 1
ATOM 3346 C C . GLN A 1 427 ? 25.152 -3.098 21.863 1.00 63.97 427 GLN A C 1
ATOM 3348 O O . GLN A 1 427 ? 24.138 -3.304 21.205 1.00 63.97 427 GLN A O 1
ATOM 3353 N N . ILE A 1 428 ? 26.325 -2.814 21.294 1.00 62.53 428 ILE A N 1
ATOM 3354 C CA . ILE A 1 428 ? 26.502 -2.801 19.845 1.00 62.53 428 ILE A CA 1
ATOM 3355 C C . ILE A 1 428 ? 26.428 -4.236 19.314 1.00 62.53 428 ILE A C 1
ATOM 3357 O O . ILE A 1 428 ? 25.686 -4.477 18.370 1.00 62.53 428 ILE A O 1
ATOM 3361 N N . SER A 1 429 ? 27.087 -5.211 19.951 1.00 59.22 429 SER A N 1
ATOM 3362 C CA . SER A 1 429 ? 26.948 -6.619 19.549 1.00 59.22 429 SER A CA 1
ATOM 3363 C C . SER A 1 429 ? 25.500 -7.116 19.600 1.00 59.22 429 SER A C 1
ATOM 3365 O O . SER A 1 429 ? 25.084 -7.793 18.668 1.00 59.22 429 SER A O 1
ATOM 3367 N N . ASP A 1 430 ? 24.709 -6.725 20.604 1.00 59.53 430 ASP A N 1
ATOM 3368 C CA . ASP A 1 430 ? 23.297 -7.128 20.708 1.00 59.53 430 ASP A CA 1
ATOM 3369 C C . ASP A 1 430 ? 22.432 -6.525 19.585 1.00 59.53 430 ASP A C 1
ATOM 3371 O O . ASP A 1 430 ? 21.615 -7.218 18.977 1.00 59.53 430 ASP A O 1
ATOM 3375 N N . ILE A 1 431 ? 22.661 -5.250 19.249 1.00 60.66 431 ILE A N 1
ATOM 3376 C CA . ILE A 1 431 ? 21.989 -4.557 18.136 1.00 60.66 431 ILE A CA 1
ATOM 3377 C C . ILE A 1 431 ? 22.348 -5.198 16.782 1.00 60.66 431 ILE A C 1
ATOM 3379 O O . ILE A 1 431 ? 21.498 -5.300 15.896 1.00 60.66 431 ILE A O 1
ATOM 3383 N N . PHE A 1 432 ? 23.595 -5.652 16.617 1.00 56.38 432 PHE A N 1
ATOM 3384 C CA . PHE A 1 432 ? 24.072 -6.295 15.389 1.00 56.38 432 PHE A CA 1
ATOM 3385 C C . PHE A 1 432 ? 23.647 -7.765 15.263 1.00 56.38 432 PHE A C 1
ATOM 3387 O O . PHE A 1 432 ? 23.256 -8.189 14.173 1.00 56.38 432 PHE A O 1
ATOM 3394 N N . LEU A 1 433 ? 23.662 -8.536 16.354 1.00 49.75 433 LEU A N 1
ATOM 3395 C CA . LEU A 1 433 ? 23.255 -9.947 16.363 1.00 49.75 433 LEU A CA 1
ATOM 3396 C C . LEU A 1 433 ? 21.761 -10.120 16.075 1.00 49.75 433 LEU A C 1
ATOM 3398 O O . LEU A 1 433 ? 21.402 -11.013 15.314 1.00 49.75 433 LEU A O 1
ATOM 3402 N N . LEU A 1 434 ? 20.905 -9.221 16.575 1.00 45.75 434 LEU A N 1
ATOM 3403 C CA . LEU A 1 434 ? 19.466 -9.230 16.278 1.00 45.75 434 LEU A CA 1
ATOM 3404 C C . LEU A 1 434 ? 19.162 -9.021 14.776 1.00 45.75 434 LEU A C 1
ATOM 3406 O O . LEU A 1 434 ? 18.089 -9.384 14.290 1.00 45.75 434 LEU A O 1
ATOM 3410 N N . ARG A 1 435 ? 20.102 -8.436 14.023 1.00 49.22 435 ARG A N 1
ATOM 3411 C CA . ARG A 1 435 ? 19.937 -8.074 12.605 1.00 49.22 435 ARG A CA 1
ATOM 3412 C C . ARG A 1 435 ? 20.697 -8.973 11.632 1.00 49.22 435 ARG A C 1
ATOM 3414 O O . ARG A 1 435 ? 20.254 -9.070 10.491 1.00 49.22 435 ARG A O 1
ATOM 3421 N N . LEU A 1 436 ? 21.743 -9.690 12.052 1.00 42.25 436 LEU A N 1
ATOM 3422 C CA . LEU A 1 436 ? 22.296 -10.793 11.250 1.00 42.25 436 LEU A CA 1
ATOM 3423 C C . LEU A 1 436 ? 21.208 -11.835 10.952 1.00 42.25 436 LEU A C 1
ATOM 3425 O O . LEU A 1 436 ? 21.091 -12.256 9.811 1.00 42.25 436 LEU A O 1
ATOM 3429 N N . THR A 1 437 ? 20.311 -12.107 11.902 1.00 33.66 437 THR A N 1
ATOM 3430 C CA . THR A 1 437 ? 19.132 -12.970 11.707 1.00 33.66 437 THR A CA 1
ATOM 3431 C C . THR A 1 437 ? 18.123 -12.481 10.660 1.00 33.66 437 THR A C 1
ATOM 3433 O O . THR A 1 437 ? 17.415 -13.299 10.086 1.00 33.66 437 THR A O 1
ATOM 3436 N N . LEU A 1 438 ? 18.057 -11.173 10.374 1.00 34.53 438 LEU A N 1
ATOM 3437 C CA . LEU A 1 438 ? 17.210 -10.607 9.307 1.00 34.53 438 LEU A CA 1
ATOM 3438 C C . LEU A 1 438 ? 17.926 -10.562 7.945 1.00 34.53 438 LEU A C 1
ATOM 3440 O O . LEU A 1 438 ? 17.272 -10.436 6.915 1.00 34.53 438 LEU A O 1
ATOM 3444 N N . ALA A 1 439 ? 19.258 -10.667 7.933 1.00 33.22 439 ALA A N 1
ATOM 3445 C CA . ALA A 1 439 ? 20.065 -10.792 6.719 1.00 33.22 439 ALA A CA 1
ATOM 3446 C C . ALA A 1 439 ? 20.289 -12.264 6.304 1.00 33.22 439 ALA A C 1
ATOM 3448 O O . ALA A 1 439 ? 20.532 -12.543 5.130 1.00 33.22 439 ALA A O 1
ATOM 3449 N N . THR A 1 440 ? 20.174 -13.217 7.235 1.00 30.80 440 THR A N 1
ATOM 3450 C CA . THR A 1 440 ? 20.380 -14.660 7.018 1.00 30.80 440 THR A CA 1
ATOM 3451 C C . THR A 1 440 ? 19.124 -15.397 6.530 1.00 30.80 440 THR A C 1
ATOM 3453 O O . THR A 1 440 ? 18.802 -16.472 7.026 1.00 30.80 440 THR A O 1
ATOM 3456 N N . GLU A 1 441 ? 18.446 -14.874 5.505 1.00 29.89 441 GLU A N 1
ATOM 3457 C CA . GLU A 1 441 ? 17.877 -15.764 4.469 1.00 29.89 441 GLU A CA 1
ATOM 3458 C C . GLU A 1 441 ? 18.946 -16.167 3.427 1.00 29.89 441 GLU A C 1
ATOM 3460 O O . GLU A 1 441 ? 18.680 -16.906 2.482 1.00 29.89 441 GLU A O 1
ATOM 3465 N N . LEU A 1 442 ? 20.201 -15.754 3.639 1.00 32.84 442 LEU A N 1
ATOM 3466 C CA . LEU A 1 442 ? 21.397 -16.313 3.014 1.00 32.84 442 LEU A CA 1
ATOM 3467 C C . LEU A 1 442 ? 22.247 -16.992 4.104 1.00 32.84 442 LEU A C 1
ATOM 3469 O O . LEU A 1 442 ? 22.890 -16.294 4.875 1.00 32.84 442 LEU A O 1
ATOM 3473 N N . ASN A 1 443 ? 22.166 -18.330 4.162 1.00 25.50 443 ASN A N 1
ATOM 3474 C CA . ASN A 1 443 ? 22.947 -19.345 4.907 1.00 25.50 443 ASN A CA 1
ATOM 3475 C C . ASN A 1 443 ? 23.577 -19.007 6.291 1.00 25.50 443 ASN A C 1
ATOM 3477 O O . ASN A 1 443 ? 24.273 -18.007 6.448 1.00 25.50 443 ASN A O 1
ATOM 3481 N N . PRO A 1 444 ? 23.457 -19.903 7.293 1.00 29.02 444 PRO A N 1
ATOM 3482 C CA . PRO A 1 444 ? 23.981 -19.661 8.635 1.00 29.02 444 PRO A CA 1
ATOM 3483 C C . PRO A 1 444 ? 25.519 -19.706 8.657 1.00 29.02 444 PRO A C 1
ATOM 3485 O O . PRO A 1 444 ? 26.129 -20.705 8.283 1.00 29.02 444 PRO A O 1
ATOM 3488 N N . LEU A 1 445 ? 26.144 -18.621 9.122 1.00 31.44 445 LEU A N 1
ATOM 3489 C CA . LEU A 1 445 ? 27.566 -18.571 9.468 1.00 31.44 445 LEU A CA 1
ATOM 3490 C C . LEU A 1 445 ? 27.762 -19.132 10.884 1.00 31.44 445 LEU A C 1
ATOM 3492 O O . LEU A 1 445 ? 27.285 -18.543 11.854 1.00 31.44 445 LEU A O 1
ATOM 3496 N N . GLU A 1 446 ? 28.512 -20.225 11.019 1.00 29.16 446 GLU A N 1
ATOM 3497 C CA . GLU A 1 446 ? 29.148 -20.580 12.290 1.00 29.16 446 GLU A CA 1
ATOM 3498 C C . GLU A 1 446 ? 30.368 -19.668 12.493 1.00 29.16 446 GLU A C 1
ATOM 3500 O O . GLU A 1 446 ? 31.416 -19.845 11.875 1.00 29.16 446 GLU A O 1
ATOM 3505 N N . LEU A 1 447 ? 30.228 -18.648 13.343 1.00 34.50 447 LEU A N 1
ATOM 3506 C CA . LEU A 1 447 ? 31.346 -17.823 13.805 1.00 34.50 447 LEU A CA 1
ATOM 3507 C C . LEU A 1 447 ? 31.864 -18.378 15.135 1.00 34.50 447 LEU A C 1
ATOM 3509 O O . LEU A 1 447 ? 31.130 -18.462 16.120 1.00 34.50 447 LEU A O 1
ATOM 3513 N N . ASN A 1 448 ? 33.146 -18.743 15.160 1.00 30.94 448 ASN A N 1
ATOM 3514 C CA . ASN A 1 448 ? 33.832 -19.242 16.348 1.00 30.94 448 ASN A CA 1
ATOM 3515 C C . ASN A 1 448 ? 33.902 -18.128 17.424 1.00 30.94 448 ASN A C 1
ATOM 3517 O O . ASN A 1 448 ? 34.423 -17.045 17.143 1.00 30.94 448 ASN A O 1
ATOM 3521 N N . PRO A 1 449 ? 33.414 -18.349 18.660 1.00 31.00 449 PRO A N 1
ATOM 3522 C CA . PRO A 1 449 ? 33.155 -17.287 19.643 1.00 31.00 449 PRO A CA 1
ATOM 3523 C C . PRO A 1 449 ? 34.399 -16.706 20.346 1.00 31.00 449 PRO A C 1
ATOM 3525 O O . PRO A 1 449 ? 34.253 -15.976 21.324 1.00 31.00 449 PRO A O 1
ATOM 3528 N N . LEU A 1 450 ? 35.618 -17.020 19.894 1.00 32.66 450 LEU A N 1
ATOM 3529 C CA . LEU A 1 450 ? 36.848 -16.726 20.645 1.00 32.66 450 LEU A CA 1
ATOM 3530 C C . LEU A 1 450 ? 37.709 -15.566 20.115 1.00 32.66 450 LEU A C 1
ATOM 3532 O O . LEU A 1 450 ? 38.548 -15.094 20.875 1.00 32.66 450 LEU A O 1
ATOM 3536 N N . ASP A 1 451 ? 37.463 -15.029 18.912 1.00 34.50 451 ASP A N 1
ATOM 3537 C CA . ASP A 1 451 ? 38.335 -13.983 18.323 1.00 34.50 451 ASP A CA 1
ATOM 3538 C C . ASP A 1 451 ? 37.658 -12.630 18.033 1.00 34.50 451 ASP A C 1
ATOM 3540 O O . ASP A 1 451 ? 38.274 -11.697 17.511 1.00 34.50 451 ASP A O 1
ATOM 3544 N N . LEU A 1 452 ? 36.395 -12.454 18.417 1.00 36.59 452 LEU A N 1
ATOM 3545 C CA . LEU A 1 452 ? 35.666 -11.212 18.168 1.00 36.59 452 LEU A CA 1
ATOM 3546 C C . LEU A 1 452 ? 35.820 -10.244 19.342 1.00 36.59 452 LEU A C 1
ATOM 3548 O O . LEU A 1 452 ? 34.988 -10.182 20.247 1.00 36.59 452 LEU A O 1
ATOM 3552 N N .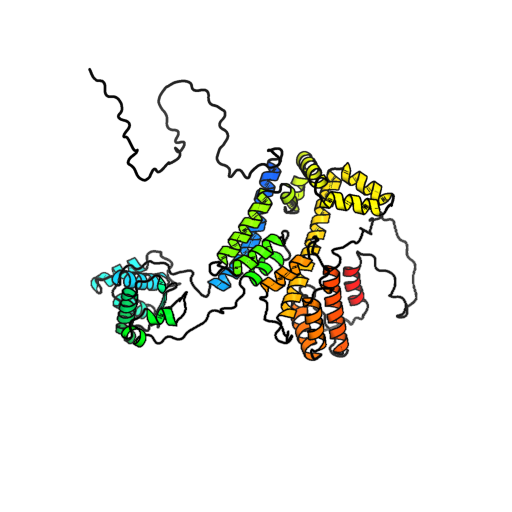 THR A 1 453 ? 36.890 -9.444 19.325 1.00 37.31 453 THR A N 1
ATOM 3553 C CA . THR A 1 453 ? 36.944 -8.293 20.232 1.00 37.31 453 THR A CA 1
ATOM 3554 C C . THR A 1 453 ? 35.822 -7.309 19.870 1.00 37.31 453 THR A C 1
ATOM 3556 O O . THR A 1 453 ? 35.561 -7.070 18.686 1.00 37.31 453 THR A O 1
ATOM 3559 N N . PRO A 1 454 ? 35.156 -6.688 20.856 1.00 35.72 454 PRO A N 1
ATOM 3560 C CA . PRO A 1 454 ? 34.005 -5.833 20.586 1.00 35.72 454 PRO A CA 1
ATOM 3561 C C . PRO A 1 454 ? 34.311 -4.638 19.669 1.00 35.72 454 PRO A C 1
ATOM 3563 O O . PRO A 1 454 ? 33.435 -4.156 18.963 1.00 35.72 454 PRO A O 1
ATOM 3566 N N . VAL A 1 455 ? 35.569 -4.189 19.625 1.00 33.41 455 VAL A N 1
ATOM 3567 C CA . VAL A 1 455 ? 36.039 -3.128 18.720 1.00 33.41 455 VAL A CA 1
ATOM 3568 C C . VAL A 1 455 ? 35.971 -3.567 17.253 1.00 33.41 455 VAL A C 1
ATOM 3570 O O . VAL A 1 455 ? 35.513 -2.795 16.419 1.00 33.41 455 VAL A O 1
ATOM 3573 N N . VAL A 1 456 ? 36.342 -4.813 16.941 1.00 36.16 456 VAL A N 1
ATOM 3574 C CA . VAL A 1 456 ? 36.312 -5.364 15.574 1.00 36.16 456 VAL A CA 1
ATOM 3575 C C . VAL A 1 456 ? 34.875 -5.559 15.093 1.00 36.16 456 VAL A C 1
ATOM 3577 O O . VAL A 1 456 ? 34.566 -5.260 13.944 1.00 36.16 456 VAL A O 1
ATOM 3580 N N . LEU A 1 457 ? 33.972 -5.971 15.986 1.00 37.66 457 LEU A N 1
ATOM 3581 C CA . LEU A 1 457 ? 32.534 -6.064 15.711 1.00 37.66 457 LEU A CA 1
ATOM 3582 C C . LEU A 1 457 ? 31.924 -4.696 15.404 1.00 37.66 457 LEU A C 1
ATOM 3584 O O . LEU A 1 457 ? 31.185 -4.581 14.436 1.00 37.66 457 LEU A O 1
ATOM 3588 N N . VAL A 1 458 ? 32.273 -3.664 16.181 1.00 38.12 458 VAL A N 1
ATOM 3589 C CA . VAL A 1 458 ? 31.853 -2.266 15.971 1.00 38.12 458 VAL A CA 1
ATOM 3590 C C . VAL A 1 458 ? 32.436 -1.700 14.675 1.00 38.12 458 VAL A C 1
ATOM 3592 O O . VAL A 1 458 ? 31.765 -0.960 13.961 1.00 38.12 458 VAL A O 1
ATOM 3595 N N . GLU A 1 459 ? 33.669 -2.053 14.330 1.00 38.91 459 GLU A N 1
ATOM 3596 C CA . GLU A 1 459 ? 34.323 -1.584 13.112 1.00 38.91 459 GLU A CA 1
ATOM 3597 C C . GLU A 1 459 ? 33.784 -2.298 11.863 1.00 38.91 459 GLU A C 1
ATOM 3599 O O . GLU A 1 459 ? 33.505 -1.632 10.868 1.00 38.91 459 GLU A O 1
ATOM 3604 N N . MET A 1 460 ? 33.509 -3.608 11.926 1.00 38.03 460 MET A N 1
ATOM 3605 C CA . MET A 1 460 ? 32.777 -4.353 10.889 1.00 38.03 460 MET A CA 1
ATOM 3606 C C . MET A 1 460 ? 31.351 -3.834 10.736 1.00 38.03 460 MET A C 1
ATOM 3608 O O . MET A 1 460 ? 30.923 -3.576 9.623 1.00 38.03 460 MET A O 1
ATOM 3612 N N . ALA A 1 461 ? 30.646 -3.602 11.837 1.00 40.16 461 ALA A N 1
ATOM 3613 C CA . ALA A 1 461 ? 29.337 -2.966 11.898 1.00 40.16 461 ALA A CA 1
ATOM 3614 C C . ALA A 1 461 ? 29.303 -1.603 11.204 1.00 40.16 461 ALA A C 1
ATOM 3616 O O . ALA A 1 461 ? 28.460 -1.347 10.348 1.00 40.16 461 ALA A O 1
ATOM 3617 N N . ILE A 1 462 ? 30.253 -0.733 11.552 1.00 42.34 462 ILE A N 1
ATOM 3618 C CA . ILE A 1 462 ? 30.434 0.581 10.941 1.00 42.34 462 ILE A CA 1
ATOM 3619 C C . ILE A 1 462 ? 30.840 0.432 9.476 1.00 42.34 462 ILE A C 1
ATOM 3621 O O . ILE A 1 462 ? 30.426 1.252 8.672 1.00 42.34 462 ILE A O 1
ATOM 3625 N N . ASN A 1 463 ? 31.610 -0.586 9.097 1.00 42.09 463 ASN A N 1
ATOM 3626 C CA . ASN A 1 463 ? 32.006 -0.832 7.711 1.00 42.09 463 ASN A CA 1
ATOM 3627 C C . ASN A 1 463 ? 30.877 -1.447 6.871 1.00 42.09 463 ASN A C 1
ATOM 3629 O O . ASN A 1 463 ? 30.783 -1.134 5.688 1.00 42.09 463 ASN A O 1
ATOM 3633 N N . VAL A 1 464 ? 29.978 -2.232 7.468 1.00 43.62 464 VAL A N 1
ATOM 3634 C CA . VAL A 1 464 ? 28.737 -2.730 6.863 1.00 43.62 464 VAL A CA 1
ATOM 3635 C C . VAL A 1 464 ? 27.735 -1.593 6.745 1.00 43.62 464 VAL A C 1
ATOM 3637 O O . VAL A 1 464 ? 27.183 -1.414 5.670 1.00 43.62 464 VAL A O 1
ATOM 3640 N N . LEU A 1 465 ? 27.572 -0.744 7.768 1.00 43.69 465 LEU A N 1
ATOM 3641 C CA . LEU A 1 465 ? 26.799 0.495 7.646 1.00 43.69 465 LEU A CA 1
ATOM 3642 C C . LEU A 1 465 ? 27.406 1.407 6.589 1.00 43.69 465 LEU A C 1
ATOM 3644 O O . LEU A 1 465 ? 26.677 1.896 5.746 1.00 43.69 465 LEU A O 1
ATOM 3648 N N . LYS A 1 466 ? 28.727 1.612 6.581 1.00 42.91 466 LYS A N 1
ATOM 3649 C CA . LYS A 1 466 ? 29.417 2.385 5.543 1.00 42.91 466 LYS A CA 1
ATOM 3650 C C . LYS A 1 466 ? 29.239 1.746 4.177 1.00 42.91 466 LYS A C 1
ATOM 3652 O O . LYS A 1 466 ? 29.113 2.505 3.240 1.00 42.91 466 LYS A O 1
ATOM 3657 N N . SER A 1 467 ? 29.193 0.420 4.047 1.00 40.97 467 SER A N 1
ATOM 3658 C CA . SER A 1 467 ? 28.988 -0.281 2.768 1.00 40.97 467 SER A CA 1
ATOM 3659 C C . SER A 1 467 ? 27.530 -0.256 2.310 1.00 40.97 467 SER A C 1
ATOM 3661 O O . SER A 1 467 ? 27.277 -0.068 1.127 1.00 40.97 467 SER A O 1
ATOM 3663 N N . LEU A 1 468 ? 26.565 -0.353 3.228 1.00 43.00 468 LEU A N 1
ATOM 3664 C CA . LEU A 1 468 ? 25.135 -0.142 2.979 1.00 43.00 468 LEU A CA 1
ATOM 3665 C C . LEU A 1 468 ? 24.867 1.321 2.606 1.00 43.00 468 LEU A C 1
ATOM 3667 O O . LEU A 1 468 ? 24.129 1.607 1.671 1.00 43.00 468 LEU A O 1
ATOM 3671 N N . ILE A 1 469 ? 25.547 2.250 3.276 1.00 40.75 469 ILE A N 1
ATOM 3672 C CA . ILE A 1 469 ? 25.552 3.679 2.967 1.00 40.75 469 ILE A CA 1
ATOM 3673 C C . ILE A 1 469 ? 26.342 3.947 1.673 1.00 40.75 469 ILE A C 1
ATOM 3675 O O . ILE A 1 469 ? 25.963 4.818 0.913 1.00 40.75 469 ILE A O 1
ATOM 3679 N N . GLN A 1 470 ? 27.381 3.187 1.330 1.00 38.72 470 GLN A N 1
ATOM 3680 C CA . GLN A 1 470 ? 28.094 3.295 0.048 1.00 38.72 470 GLN A CA 1
ATOM 3681 C C . GLN A 1 470 ? 27.228 2.761 -1.106 1.00 38.72 470 GLN A C 1
ATOM 3683 O O . GLN A 1 470 ? 27.209 3.353 -2.184 1.00 38.72 470 GLN A O 1
ATOM 3688 N N . CYS A 1 471 ? 26.445 1.702 -0.870 1.00 39.47 471 CYS A N 1
ATOM 3689 C CA . CYS A 1 471 ? 25.374 1.255 -1.768 1.00 39.47 471 CYS A CA 1
ATOM 3690 C C . CYS A 1 471 ? 24.289 2.333 -1.919 1.00 39.47 471 CYS A C 1
ATOM 3692 O O . CYS A 1 471 ? 23.765 2.529 -3.009 1.00 39.47 471 CYS A O 1
ATOM 3694 N N . PHE A 1 472 ? 23.999 3.078 -0.848 1.00 35.72 472 PHE A N 1
ATOM 3695 C CA . PHE A 1 472 ? 23.114 4.245 -0.865 1.00 35.72 472 PHE A CA 1
ATOM 3696 C C . PHE A 1 472 ? 23.726 5.446 -1.629 1.00 35.72 472 PHE A C 1
ATOM 3698 O O . PHE A 1 472 ? 23.005 6.209 -2.263 1.00 35.72 472 PHE A O 1
ATOM 3705 N N . LEU A 1 473 ? 25.053 5.626 -1.601 1.00 35.66 473 LEU A N 1
ATOM 3706 C CA . LEU A 1 473 ? 25.772 6.788 -2.158 1.00 35.66 473 LEU A CA 1
ATOM 3707 C C . LEU A 1 473 ? 26.241 6.626 -3.608 1.00 35.66 473 LEU A C 1
ATOM 3709 O O . LEU A 1 473 ? 26.524 7.620 -4.267 1.00 35.66 473 LEU A O 1
ATOM 3713 N N . THR A 1 474 ? 26.287 5.407 -4.139 1.00 38.47 474 THR A N 1
ATOM 3714 C CA . THR A 1 474 ? 26.626 5.130 -5.552 1.00 38.47 474 THR A CA 1
ATOM 3715 C C . THR A 1 474 ? 25.462 5.390 -6.517 1.00 38.47 474 THR A C 1
ATOM 3717 O O . THR A 1 474 ? 25.459 4.924 -7.656 1.00 38.47 474 THR A O 1
ATOM 3720 N N . PHE A 1 475 ? 24.475 6.185 -6.090 1.00 35.09 475 PHE A N 1
ATOM 3721 C CA . PHE A 1 475 ? 23.472 6.766 -6.983 1.00 35.09 475 PHE A CA 1
ATOM 3722 C C . PHE A 1 475 ? 24.065 7.842 -7.916 1.00 35.09 475 PHE A C 1
ATOM 3724 O O . PHE A 1 475 ? 23.446 8.178 -8.926 1.00 35.09 475 PHE A O 1
ATOM 3731 N N . GLU A 1 476 ? 25.284 8.324 -7.642 1.00 32.75 476 GLU A N 1
ATOM 3732 C CA . GLU A 1 476 ? 26.105 9.071 -8.598 1.00 32.75 476 GLU A CA 1
ATOM 3733 C C . GLU A 1 476 ? 27.245 8.198 -9.150 1.00 32.75 476 GLU A C 1
ATOM 3735 O O . GLU A 1 476 ? 28.221 7.907 -8.468 1.00 32.75 476 GLU A O 1
ATOM 3740 N N . VAL A 1 477 ? 27.086 7.838 -10.430 1.00 33.66 477 VAL A N 1
ATOM 3741 C CA . VAL A 1 477 ? 28.129 7.479 -11.408 1.00 33.66 477 VAL A CA 1
ATOM 3742 C C . VAL A 1 477 ? 29.036 6.297 -11.039 1.00 33.66 477 VAL A C 1
ATOM 3744 O O . VAL A 1 477 ? 30.069 6.487 -10.409 1.00 33.66 477 VAL A O 1
ATOM 3747 N N . VAL A 1 478 ? 28.766 5.117 -11.617 1.00 26.19 478 VAL A N 1
ATOM 3748 C CA . VAL A 1 478 ? 29.848 4.249 -12.123 1.00 26.19 478 VAL A CA 1
ATOM 3749 C C . VAL A 1 478 ? 29.498 3.725 -13.526 1.00 26.19 478 VAL A C 1
ATOM 3751 O O . VAL A 1 478 ? 28.371 3.267 -13.730 1.00 26.19 478 VAL A O 1
ATOM 3754 N N . PRO A 1 479 ? 30.419 3.854 -14.503 1.00 27.70 479 PRO A N 1
ATOM 3755 C CA . PRO A 1 479 ? 30.267 3.338 -15.860 1.00 27.70 479 PRO A CA 1
ATOM 3756 C C . PRO A 1 479 ? 30.305 1.805 -15.904 1.00 27.70 479 PRO A C 1
ATOM 3758 O O . PRO A 1 479 ? 31.017 1.164 -15.133 1.00 27.70 479 PRO A O 1
ATOM 3761 N N . ASP A 1 480 ? 29.542 1.247 -16.843 1.00 28.91 480 ASP A N 1
ATOM 3762 C CA . ASP A 1 480 ? 29.482 -0.176 -17.179 1.00 28.91 480 ASP A CA 1
ATOM 3763 C C . ASP A 1 480 ? 30.864 -0.706 -17.626 1.00 28.91 480 ASP A C 1
ATOM 3765 O O . ASP A 1 480 ? 31.173 -0.741 -18.815 1.00 28.91 480 ASP A O 1
ATOM 3769 N N . ASP A 1 481 ? 31.691 -1.161 -16.685 1.00 28.06 481 ASP A N 1
ATOM 3770 C CA . ASP A 1 481 ? 32.799 -2.075 -16.965 1.00 28.06 481 ASP A CA 1
ATOM 3771 C C . ASP A 1 481 ? 32.320 -3.513 -16.737 1.00 28.06 481 ASP A C 1
ATOM 3773 O O . ASP A 1 481 ? 32.261 -4.001 -15.611 1.00 28.06 481 ASP A O 1
ATOM 3777 N N . VAL A 1 482 ? 31.927 -4.169 -17.829 1.00 29.39 482 VAL A N 1
ATOM 3778 C CA . VAL A 1 482 ? 32.469 -5.446 -18.328 1.00 29.39 482 VAL A CA 1
ATOM 3779 C C . VAL A 1 482 ? 31.728 -5.728 -19.635 1.00 29.39 482 VAL A C 1
ATOM 3781 O O . VAL A 1 482 ? 30.631 -6.282 -19.687 1.00 29.39 482 VAL A O 1
ATOM 3784 N N . VAL A 1 483 ? 32.379 -5.334 -20.728 1.00 28.31 483 VAL A N 1
ATOM 3785 C CA . VAL A 1 483 ? 32.229 -5.989 -22.024 1.00 28.31 483 VAL A CA 1
ATOM 3786 C C . VAL A 1 483 ? 32.504 -7.474 -21.791 1.00 28.31 483 VAL A C 1
ATOM 3788 O O . VAL A 1 483 ? 33.647 -7.861 -21.534 1.00 28.31 483 VAL A O 1
ATOM 3791 N N . ALA A 1 484 ? 31.466 -8.307 -21.866 1.00 27.05 484 ALA A N 1
ATOM 3792 C CA . ALA A 1 484 ? 31.621 -9.747 -21.996 1.00 27.05 484 ALA A CA 1
ATOM 3793 C C . ALA A 1 484 ? 32.339 -10.027 -23.325 1.00 27.05 484 ALA A C 1
ATOM 3795 O O . ALA A 1 484 ? 31.729 -10.136 -24.388 1.00 27.05 484 ALA A O 1
ATOM 3796 N N . LYS A 1 485 ? 33.672 -10.082 -23.261 1.00 29.23 485 LYS A N 1
ATOM 3797 C CA . LYS A 1 485 ? 34.512 -10.654 -24.306 1.00 29.23 485 LYS A CA 1
ATOM 3798 C C . LYS A 1 485 ? 34.194 -12.143 -24.407 1.00 29.23 485 LYS A C 1
ATOM 3800 O O . LYS A 1 485 ? 34.261 -12.878 -23.427 1.00 29.23 485 LYS A O 1
ATOM 3805 N N . SER A 1 486 ? 33.880 -12.539 -25.630 1.00 26.31 486 SER A N 1
ATOM 3806 C CA . SER A 1 486 ? 33.978 -13.884 -26.186 1.00 26.31 486 SER A CA 1
ATOM 3807 C C . SER A 1 486 ? 35.078 -14.745 -25.548 1.00 26.31 486 SER A C 1
ATOM 3809 O O . SER A 1 486 ? 36.238 -14.328 -25.498 1.00 26.31 486 SER A O 1
ATOM 3811 N N . ALA A 1 487 ? 34.719 -15.969 -25.156 1.00 25.55 487 ALA A N 1
ATOM 3812 C CA . ALA A 1 487 ? 35.656 -17.053 -24.862 1.00 25.55 487 ALA A CA 1
ATOM 3813 C C . ALA A 1 487 ? 36.647 -17.268 -26.027 1.00 25.55 487 ALA A C 1
ATOM 3815 O O . ALA A 1 487 ? 36.263 -17.112 -27.191 1.00 25.55 487 ALA A O 1
ATOM 3816 N N . PRO A 1 488 ? 37.907 -17.636 -25.729 1.00 28.14 488 PRO A N 1
ATOM 3817 C CA . PRO A 1 488 ? 38.293 -19.026 -25.984 1.00 28.14 488 PRO A CA 1
ATOM 3818 C C . PRO A 1 488 ? 39.256 -19.649 -24.946 1.00 28.14 488 PRO A C 1
ATOM 3820 O O . PRO A 1 488 ? 40.082 -18.974 -24.344 1.00 28.14 488 PRO A O 1
ATOM 3823 N N . GLU A 1 489 ? 39.094 -20.967 -24.790 1.00 23.48 489 GLU A N 1
ATOM 3824 C CA . GLU A 1 489 ? 40.076 -22.038 -24.517 1.00 23.48 489 GLU A CA 1
ATOM 3825 C C . GLU A 1 489 ? 41.296 -21.770 -23.606 1.00 23.48 489 GLU A C 1
ATOM 3827 O O . GLU A 1 489 ? 42.230 -21.048 -23.946 1.00 23.48 489 GLU A O 1
ATOM 3832 N N . ALA A 1 490 ? 41.351 -22.498 -22.484 1.00 21.62 490 ALA A N 1
ATOM 3833 C CA . ALA A 1 490 ? 42.524 -22.621 -21.616 1.00 21.62 490 ALA A CA 1
ATOM 3834 C C . ALA A 1 490 ? 43.371 -23.863 -21.959 1.00 21.62 490 ALA A C 1
ATOM 3836 O O . ALA A 1 490 ? 42.813 -24.922 -22.261 1.00 21.62 490 ALA A O 1
ATOM 3837 N N . PRO A 1 491 ? 44.698 -23.794 -21.744 1.00 22.03 491 PRO A N 1
ATOM 3838 C CA . PRO A 1 491 ? 45.407 -24.920 -21.149 1.00 22.03 491 PRO A CA 1
ATOM 3839 C C . PRO A 1 491 ? 46.173 -24.553 -19.862 1.00 22.03 491 PRO A C 1
ATOM 3841 O O . PRO A 1 491 ? 46.610 -23.425 -19.651 1.00 22.03 491 PRO A O 1
ATOM 3844 N N . LEU A 1 492 ? 46.297 -25.580 -19.015 1.00 25.89 492 LEU A N 1
ATOM 3845 C CA . LEU A 1 492 ? 46.963 -25.688 -17.709 1.00 25.89 492 LEU A CA 1
ATOM 3846 C C . LEU A 1 492 ? 48.399 -25.126 -17.619 1.00 25.89 492 LEU A C 1
ATOM 3848 O O . LEU A 1 492 ? 49.142 -25.283 -18.578 1.00 25.89 492 LEU A O 1
ATOM 3852 N N . ILE A 1 493 ? 48.794 -24.648 -16.417 1.00 21.97 493 ILE A N 1
ATOM 3853 C CA . ILE A 1 493 ? 50.104 -24.771 -15.696 1.00 21.97 493 ILE A CA 1
ATOM 3854 C C . ILE A 1 493 ? 49.893 -24.166 -14.274 1.00 21.97 493 ILE A C 1
ATOM 3856 O O . ILE A 1 493 ? 49.518 -23.007 -14.162 1.00 21.97 493 ILE A O 1
ATOM 3860 N N . ILE A 1 494 ? 49.779 -24.949 -13.189 1.00 21.06 494 ILE A N 1
ATOM 3861 C CA . ILE A 1 494 ? 50.793 -25.394 -12.192 1.00 21.06 494 ILE A CA 1
ATOM 3862 C C . ILE A 1 494 ? 51.533 -24.278 -11.399 1.00 21.06 494 ILE A C 1
ATOM 3864 O O . ILE A 1 494 ? 52.477 -23.675 -11.890 1.00 21.06 494 ILE A O 1
ATOM 3868 N N . ALA A 1 495 ? 51.141 -24.187 -10.116 1.00 22.38 495 ALA A N 1
ATOM 3869 C CA . ALA A 1 495 ? 51.900 -23.981 -8.866 1.00 22.38 495 ALA A CA 1
ATOM 3870 C C . ALA A 1 495 ? 52.610 -22.658 -8.478 1.00 22.38 495 ALA A C 1
ATOM 3872 O O . ALA A 1 495 ? 53.407 -22.076 -9.204 1.00 22.38 495 ALA A O 1
ATOM 3873 N N . SER A 1 496 ? 52.461 -22.397 -7.167 1.00 23.66 496 SER A N 1
ATOM 3874 C CA . SER A 1 496 ? 53.390 -21.776 -6.202 1.00 23.66 496 SER A CA 1
ATOM 3875 C C . SER A 1 496 ? 53.533 -20.249 -6.168 1.00 23.66 496 SER A C 1
ATOM 3877 O O . SER A 1 496 ? 54.300 -19.662 -6.922 1.00 23.66 496 SER A O 1
ATOM 3879 N N . ASN A 1 497 ? 52.849 -19.612 -5.210 1.00 24.33 497 ASN A N 1
ATOM 3880 C CA . ASN A 1 497 ? 53.453 -18.973 -4.023 1.00 24.33 497 ASN A CA 1
ATOM 3881 C C . ASN A 1 497 ? 52.411 -18.101 -3.293 1.00 24.33 497 ASN A C 1
ATOM 3883 O O . ASN A 1 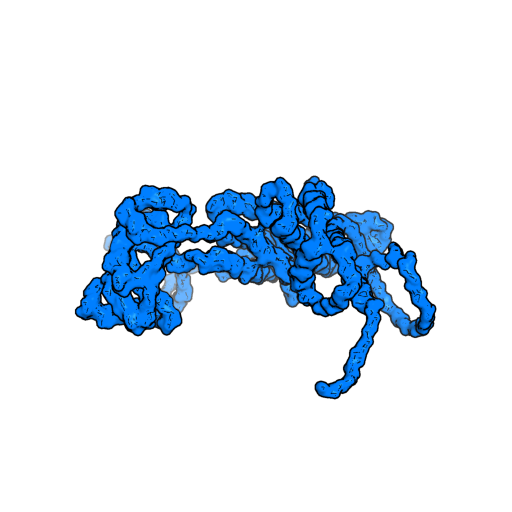497 ? 51.656 -17.366 -3.924 1.00 24.33 497 ASN A O 1
ATOM 3887 N N . GLU A 1 498 ? 52.380 -18.198 -1.961 1.00 30.23 498 GLU A N 1
ATOM 3888 C CA . GLU A 1 498 ? 51.580 -17.354 -1.058 1.00 30.23 498 GLU A CA 1
ATOM 3889 C C . GLU A 1 498 ? 51.891 -15.854 -1.243 1.00 30.23 498 GLU A C 1
ATOM 3891 O O . GLU A 1 498 ? 53.069 -15.497 -1.356 1.00 30.23 498 GLU A O 1
ATOM 3896 N N . PRO A 1 499 ? 50.895 -14.946 -1.186 1.00 26.03 499 PRO A N 1
ATOM 3897 C CA . PRO A 1 499 ? 51.153 -13.526 -1.021 1.00 26.03 499 PRO A CA 1
ATOM 3898 C C . PRO A 1 499 ? 50.870 -13.060 0.415 1.00 26.03 499 PRO A C 1
ATOM 3900 O O . PRO A 1 499 ? 49.820 -13.305 1.004 1.00 26.03 499 PRO A O 1
ATOM 3903 N N . THR A 1 500 ? 51.835 -12.324 0.956 1.00 26.25 500 THR A N 1
ATOM 3904 C CA . THR A 1 500 ? 51.768 -11.569 2.206 1.00 26.25 500 THR A CA 1
ATOM 3905 C C . THR A 1 500 ? 50.757 -10.414 2.130 1.00 26.25 500 THR A C 1
ATOM 3907 O O . THR A 1 500 ? 50.518 -9.835 1.070 1.00 26.25 500 THR A O 1
ATOM 3910 N N . LEU A 1 501 ? 50.204 -10.053 3.297 1.00 27.56 501 LEU A N 1
ATOM 3911 C CA . LEU A 1 501 ? 49.091 -9.121 3.581 1.00 27.56 501 LEU A CA 1
ATOM 3912 C C . LEU A 1 501 ? 49.206 -7.674 3.023 1.00 27.56 501 LEU A C 1
ATOM 3914 O O . LEU A 1 501 ? 48.381 -6.824 3.341 1.00 27.56 501 LEU A O 1
ATOM 3918 N N . GLY A 1 502 ? 50.227 -7.356 2.223 1.00 25.48 502 GLY A N 1
ATOM 3919 C CA . GLY A 1 502 ? 50.547 -5.998 1.767 1.00 25.48 502 GLY A CA 1
ATOM 3920 C C . GLY A 1 502 ? 49.963 -5.572 0.414 1.00 25.48 502 GLY A C 1
ATOM 3921 O O . GLY A 1 502 ? 50.062 -4.397 0.079 1.00 25.48 502 GLY A O 1
ATOM 3922 N N . ASN A 1 503 ? 49.349 -6.475 -0.363 1.00 25.28 503 ASN A N 1
ATOM 3923 C CA . ASN A 1 503 ? 48.980 -6.202 -1.766 1.00 25.28 503 ASN A CA 1
ATOM 3924 C C . ASN A 1 503 ? 47.466 -6.158 -2.075 1.00 25.28 503 ASN A C 1
ATOM 3926 O O . ASN A 1 503 ? 47.092 -6.072 -3.240 1.00 25.28 503 ASN A O 1
ATOM 3930 N N . ILE A 1 504 ? 46.578 -6.140 -1.075 1.00 27.98 504 ILE A N 1
ATOM 3931 C CA . ILE A 1 504 ? 45.106 -6.149 -1.278 1.00 27.98 504 ILE A CA 1
ATOM 3932 C C . ILE A 1 504 ? 44.536 -4.761 -1.677 1.00 27.98 504 ILE A C 1
ATOM 3934 O O . ILE A 1 504 ? 43.333 -4.582 -1.820 1.00 27.98 504 ILE A O 1
ATOM 3938 N N . VAL A 1 505 ? 45.373 -3.743 -1.904 1.00 26.80 505 VAL A N 1
ATOM 3939 C CA . VAL A 1 505 ? 44.884 -2.360 -2.103 1.00 26.80 505 VAL A CA 1
ATOM 3940 C C . VAL A 1 505 ? 44.549 -2.004 -3.558 1.00 26.80 505 VAL A C 1
ATOM 3942 O O . VAL A 1 505 ? 43.886 -1.001 -3.784 1.00 26.80 505 VAL A O 1
ATOM 3945 N N . ASN A 1 506 ? 44.896 -2.807 -4.564 1.00 26.72 506 ASN A N 1
ATOM 3946 C CA . ASN A 1 506 ? 44.591 -2.448 -5.955 1.00 26.72 506 ASN A CA 1
ATOM 3947 C C . ASN A 1 506 ? 44.100 -3.651 -6.757 1.00 26.72 506 ASN A C 1
ATOM 3949 O O . ASN A 1 506 ? 44.926 -4.384 -7.282 1.00 26.72 506 ASN A O 1
ATOM 3953 N N . LEU A 1 507 ? 42.776 -3.831 -6.838 1.00 25.14 507 LEU A N 1
ATOM 3954 C CA . LEU A 1 507 ? 41.996 -4.296 -8.002 1.00 25.14 507 LEU A CA 1
ATOM 3955 C C . LEU A 1 507 ? 40.601 -4.747 -7.523 1.00 25.14 507 LEU A C 1
ATOM 3957 O O . LEU A 1 507 ? 40.439 -5.873 -7.063 1.00 25.14 507 LEU A O 1
ATOM 3961 N N . VAL A 1 508 ? 39.577 -3.900 -7.666 1.00 24.47 508 VAL A N 1
ATOM 3962 C CA . VAL A 1 508 ? 38.172 -4.341 -7.588 1.00 24.47 508 VAL A CA 1
ATOM 3963 C C . VAL A 1 508 ? 37.393 -3.683 -8.722 1.00 24.47 508 VAL A C 1
ATOM 3965 O O . VAL A 1 508 ? 37.044 -2.506 -8.669 1.00 24.47 508 VAL A O 1
ATOM 3968 N N . THR A 1 509 ? 37.164 -4.457 -9.779 1.00 25.38 509 THR A N 1
ATOM 3969 C CA . THR A 1 509 ? 36.194 -4.180 -10.841 1.00 25.38 509 THR A CA 1
ATOM 3970 C C . THR A 1 509 ? 34.798 -4.651 -10.408 1.00 25.38 509 THR A C 1
ATOM 3972 O O . THR A 1 509 ? 34.637 -5.597 -9.629 1.00 25.38 509 THR A O 1
ATOM 3975 N N . TRP A 1 510 ? 33.777 -3.946 -10.898 1.00 27.77 510 TRP A N 1
ATOM 3976 C CA . TRP A 1 510 ? 32.457 -3.762 -10.278 1.00 27.77 510 TRP A CA 1
ATOM 3977 C C . TRP A 1 510 ? 31.480 -4.952 -10.271 1.00 27.77 510 TRP A C 1
ATOM 3979 O O . TRP A 1 510 ? 30.428 -4.851 -9.650 1.00 27.77 510 TRP A O 1
ATOM 3989 N N . ASN A 1 511 ? 31.822 -6.095 -10.869 1.00 26.88 511 ASN A N 1
ATOM 3990 C CA . ASN A 1 511 ? 30.984 -7.307 -10.817 1.00 26.88 511 ASN A CA 1
ATOM 3991 C C . ASN A 1 511 ? 31.425 -8.325 -9.756 1.00 26.88 511 ASN A C 1
ATOM 3993 O O . ASN A 1 511 ? 30.818 -9.382 -9.612 1.00 26.88 511 ASN A O 1
ATOM 3997 N N . SER A 1 512 ? 32.483 -8.018 -9.009 1.00 30.36 512 SER A N 1
ATOM 3998 C CA . SER A 1 512 ? 33.117 -8.979 -8.111 1.00 30.36 512 SER A CA 1
ATOM 3999 C C . SER A 1 512 ? 32.745 -8.810 -6.641 1.00 30.36 512 SER A C 1
ATOM 4001 O O . SER A 1 512 ? 33.112 -9.662 -5.857 1.00 30.36 512 SER A O 1
ATOM 4003 N N . THR A 1 513 ? 31.992 -7.796 -6.210 1.00 36.59 513 THR A N 1
ATOM 4004 C CA . THR A 1 513 ? 31.766 -7.560 -4.766 1.00 36.59 513 THR A CA 1
ATOM 4005 C C . THR A 1 513 ? 30.875 -8.605 -4.088 1.00 36.59 513 THR A C 1
ATOM 4007 O O . THR A 1 513 ? 31.051 -8.852 -2.897 1.00 36.59 513 THR A O 1
ATOM 4010 N N . PHE A 1 514 ? 29.977 -9.277 -4.817 1.00 34.62 514 PHE A N 1
ATOM 4011 C CA . PHE A 1 514 ? 29.175 -10.375 -4.259 1.00 34.62 514 PHE A CA 1
ATOM 4012 C C . PHE A 1 514 ? 29.956 -11.704 -4.234 1.00 34.62 514 PHE A C 1
ATOM 4014 O O . PHE A 1 514 ? 29.986 -12.376 -3.205 1.00 34.62 514 PHE A O 1
ATOM 4021 N N . GLU A 1 515 ? 30.686 -12.039 -5.308 1.00 32.12 515 GLU A N 1
ATOM 4022 C CA . GLU A 1 515 ? 31.570 -13.218 -5.332 1.00 32.12 515 GLU A CA 1
ATOM 4023 C C . GLU A 1 515 ? 32.844 -13.042 -4.496 1.00 32.12 515 GLU A C 1
ATOM 4025 O O . GLU A 1 515 ? 33.339 -14.020 -3.956 1.00 32.12 515 GLU A O 1
ATOM 4030 N N . GLN A 1 516 ? 33.360 -11.826 -4.302 1.00 34.50 516 GLN A N 1
ATOM 4031 C CA . GLN A 1 516 ? 34.488 -11.538 -3.407 1.00 34.50 516 GLN A CA 1
ATOM 4032 C C . GLN A 1 516 ? 34.050 -11.485 -1.951 1.00 34.50 516 GLN A C 1
ATOM 4034 O O . GLN A 1 516 ? 34.837 -11.883 -1.101 1.00 34.50 516 GLN A O 1
ATOM 4039 N N . MET A 1 517 ? 32.807 -11.089 -1.640 1.00 32.97 517 MET A N 1
ATOM 4040 C CA . MET A 1 517 ? 32.266 -11.350 -0.305 1.00 32.97 517 MET A CA 1
ATOM 4041 C C . MET A 1 517 ? 32.227 -12.861 -0.056 1.00 32.97 517 MET A C 1
ATOM 4043 O O . MET A 1 517 ? 32.786 -13.312 0.938 1.00 32.97 517 MET A O 1
ATOM 4047 N N . LEU A 1 518 ? 31.716 -13.660 -1.000 1.00 32.06 518 LEU A N 1
ATOM 4048 C CA . LEU A 1 518 ? 31.731 -15.124 -0.893 1.00 32.06 518 LEU A CA 1
ATOM 4049 C C . LEU A 1 518 ? 33.155 -15.713 -0.807 1.00 32.06 518 LEU A C 1
ATOM 4051 O O . LEU A 1 518 ? 33.389 -16.619 -0.011 1.00 32.06 518 LEU A O 1
ATOM 4055 N N . THR A 1 519 ? 34.107 -15.180 -1.583 1.00 30.66 519 THR A N 1
ATOM 4056 C CA . THR A 1 519 ? 35.507 -15.639 -1.641 1.00 30.66 519 THR A CA 1
ATOM 4057 C C . THR A 1 519 ? 36.278 -15.267 -0.373 1.00 30.66 519 THR A C 1
ATOM 4059 O O . THR A 1 519 ? 37.003 -16.103 0.146 1.00 30.66 519 THR A O 1
ATOM 4062 N N . ILE A 1 520 ? 36.078 -14.074 0.204 1.00 34.41 520 ILE A N 1
ATOM 4063 C CA . ILE A 1 520 ? 36.663 -13.687 1.505 1.00 34.41 520 ILE A CA 1
ATOM 4064 C C . ILE A 1 520 ? 36.112 -14.575 2.636 1.00 34.41 520 ILE A C 1
ATOM 4066 O O . ILE A 1 520 ? 36.858 -14.919 3.551 1.00 34.41 520 ILE A O 1
ATOM 4070 N N . PHE A 1 521 ? 34.852 -15.019 2.543 1.00 33.47 521 PHE A N 1
ATOM 4071 C CA . PHE A 1 521 ? 34.250 -15.972 3.486 1.00 33.47 521 PHE A CA 1
ATOM 4072 C C . PHE A 1 521 ? 34.684 -17.435 3.272 1.00 33.47 521 PHE A C 1
ATOM 4074 O O . PHE A 1 521 ? 34.652 -18.211 4.222 1.00 33.47 521 PHE A O 1
ATOM 4081 N N . THR A 1 522 ? 35.135 -17.822 2.073 1.00 31.80 522 THR A N 1
ATOM 4082 C CA . THR A 1 522 ? 35.654 -19.179 1.785 1.00 31.80 522 THR A CA 1
ATOM 4083 C C . THR A 1 522 ? 37.179 -19.307 1.911 1.00 31.80 522 THR A C 1
ATOM 4085 O O . THR A 1 522 ? 37.673 -20.419 2.082 1.00 31.80 522 THR A O 1
ATOM 4088 N N . PHE A 1 523 ? 37.944 -18.207 1.888 1.00 28.48 523 PHE A N 1
ATOM 4089 C CA . PHE A 1 523 ? 39.420 -18.227 1.926 1.00 28.48 523 PHE A CA 1
ATOM 4090 C C . PHE A 1 523 ? 40.035 -18.531 3.311 1.00 28.48 523 PHE A C 1
ATOM 4092 O O . PHE A 1 523 ? 41.246 -18.696 3.421 1.00 28.48 523 PHE A O 1
ATOM 4099 N N . LEU A 1 524 ? 39.227 -18.636 4.369 1.00 31.67 524 LEU A N 1
ATOM 4100 C CA . LEU A 1 524 ? 39.655 -18.941 5.746 1.00 31.67 524 LEU A CA 1
ATOM 4101 C C . LEU A 1 524 ? 39.564 -20.450 6.099 1.00 31.67 524 LEU A C 1
ATOM 4103 O O . LEU A 1 524 ? 39.240 -20.784 7.232 1.00 31.67 524 LEU A O 1
ATOM 4107 N N . GLY A 1 525 ? 39.819 -21.362 5.145 1.00 27.52 525 GLY A N 1
ATOM 4108 C CA . GLY A 1 525 ? 39.634 -22.828 5.285 1.00 27.52 525 GLY A CA 1
ATOM 4109 C C . GLY A 1 525 ? 40.164 -23.457 6.597 1.00 27.52 525 GLY A C 1
ATOM 4110 O O . GLY A 1 525 ? 41.094 -22.946 7.211 1.00 27.52 525 GLY A O 1
ATOM 4111 N N . ILE A 1 526 ? 39.668 -24.611 7.065 1.00 28.42 526 ILE A N 1
ATOM 4112 C CA . ILE A 1 526 ? 39.758 -25.931 6.409 1.00 28.42 526 ILE A CA 1
ATOM 4113 C C . ILE A 1 526 ? 38.856 -26.973 7.123 1.00 28.42 526 ILE A C 1
ATOM 4115 O O . ILE A 1 526 ? 38.652 -26.912 8.332 1.00 28.42 526 ILE A O 1
ATOM 4119 N N . GLU A 1 527 ? 38.383 -27.930 6.312 1.00 27.36 527 GLU A N 1
ATOM 4120 C CA . GLU A 1 527 ? 37.933 -29.322 6.537 1.00 27.36 527 GLU A CA 1
ATOM 4121 C C . GLU A 1 527 ? 38.052 -29.959 7.939 1.00 27.36 527 GLU A C 1
ATOM 4123 O O . GLU A 1 527 ? 39.095 -29.870 8.577 1.00 27.36 527 GLU A O 1
ATOM 4128 N N . TYR A 1 528 ? 37.083 -30.823 8.293 1.00 25.75 528 TYR A N 1
ATOM 4129 C CA . TYR A 1 528 ? 37.405 -32.220 8.638 1.00 25.75 528 TYR A CA 1
ATOM 4130 C C . TYR A 1 528 ? 36.212 -33.186 8.451 1.00 25.75 528 TYR A C 1
ATOM 4132 O O . TYR A 1 528 ? 35.153 -33.031 9.047 1.00 25.75 528 TYR A O 1
ATOM 4140 N N . LEU A 1 529 ? 36.452 -34.199 7.610 1.00 24.06 529 LEU A N 1
ATOM 4141 C CA . LEU A 1 529 ? 36.026 -35.604 7.703 1.00 24.06 529 LEU A CA 1
ATOM 4142 C C . LEU A 1 529 ? 34.596 -35.962 8.156 1.00 24.06 529 LEU A C 1
ATOM 4144 O O . LEU A 1 529 ? 34.295 -36.126 9.335 1.00 24.06 529 LEU A O 1
ATOM 4148 N N . LEU A 1 530 ? 33.800 -36.365 7.162 1.00 25.36 530 LEU A N 1
ATOM 4149 C CA . LEU A 1 530 ? 32.926 -37.532 7.280 1.00 25.36 530 LEU A CA 1
ATOM 4150 C C . LEU A 1 530 ? 33.783 -38.792 7.488 1.00 25.36 530 LEU A C 1
ATOM 4152 O O . LEU A 1 530 ? 34.411 -39.262 6.540 1.00 25.36 530 LEU A O 1
ATOM 4156 N N . ALA A 1 531 ? 33.777 -39.358 8.696 1.00 25.70 531 ALA A N 1
ATOM 4157 C CA . ALA A 1 531 ? 34.003 -40.788 8.904 1.00 25.70 531 ALA A CA 1
ATOM 4158 C C . ALA A 1 531 ? 33.489 -41.264 10.280 1.00 25.70 531 ALA A C 1
ATOM 4160 O O . ALA A 1 531 ? 34.199 -41.167 11.275 1.00 25.70 531 ALA A O 1
ATOM 4161 N N . SER A 1 532 ? 32.338 -41.943 10.236 1.00 24.92 532 SER A N 1
ATOM 4162 C CA . SER A 1 532 ? 31.948 -43.111 11.056 1.00 24.92 532 SER A CA 1
ATOM 4163 C C . SER A 1 532 ? 31.245 -42.896 12.414 1.00 24.92 532 SER A C 1
ATOM 4165 O O . SER A 1 532 ? 31.848 -42.442 13.380 1.00 24.92 532 SER A O 1
ATOM 4167 N N . ASP A 1 533 ? 29.981 -43.343 12.417 1.00 24.17 533 ASP A N 1
ATOM 4168 C CA . ASP A 1 533 ? 29.016 -43.714 13.481 1.00 24.17 533 ASP A CA 1
ATOM 4169 C C . ASP A 1 533 ? 29.565 -44.362 14.781 1.00 24.17 533 ASP A C 1
ATOM 4171 O O . ASP A 1 533 ? 30.689 -44.879 14.768 1.00 24.17 533 ASP A O 1
ATOM 4175 N N . PRO A 1 534 ? 28.738 -44.554 15.844 1.00 36.41 534 PRO A N 1
ATOM 4176 C CA . PRO A 1 534 ? 27.379 -44.044 16.110 1.00 36.41 534 PRO A CA 1
ATOM 4177 C C . PRO A 1 534 ? 27.259 -43.140 17.355 1.00 36.41 534 PRO A C 1
ATOM 4179 O O . PRO A 1 534 ? 28.177 -43.140 18.210 1.00 36.41 534 PRO A O 1
#